Protein AF-A0A0H2KTW6-F1 (afdb_monomer)

pLDDT: mean 83.51, std 24.63, range [30.8, 98.94]

Sequence (486 aa):
MRRRAVLSAAAGLALAAPLLVVGGSAGAAPTPAAPRATAAPAADDVVGPETRLYVDPFSTTLQAAATLTGQARADAQLLGSFPSASWFTGGTPDEVRDDVASVVQAAATDGAVPTVVVYNLPFRDCAQYSAGGAADTAAYTAWVDALAEGIGDDPAIVILEPDGLGIIPWYTDINGNAEWCRPAELDPETAAADRFVQLNHAVDTLTALPATSVYLDGTHSGWLGVGDITDRLIKAGVERADGVFVNASNYVETERLVKYGTWISDCVNLSVNSWWEPAWCASQYYPANPDDFSTWGLTDAAYAQAYADTGVVRDPAVQKHVVIDTSRNGQGPWTAPPGAFPDPEVWCNPPDRGLGERPTTDTGDPFVDAYLWIKVPGESDGKCYRGTGGPLDPARGIEDPAAGQWFVEQAAELLALAVPPRRAPDLRGRVHRPRDVAGQEGQRLHRPGRAPQHRHGAARRVGAALDPRRGPAAHRRVGRAGRARR

InterPro domains:
  IPR001524 Glycoside hydrolase, family 6, conserved site [PS00655] (117-133)
  IPR016288 1, 4-beta cellobiohydrolase [PF01341] (51-416)
  IPR016288 1, 4-beta cellobiohydrolase [PIRSF001100] (29-420)
  IPR016288 1, 4-beta cellobiohydrolase [PR00733] (69-88)
  IPR016288 1, 4-beta cellobiohydrolase [PR00733] (112-125)
  IPR016288 1, 4-beta cellobiohydrolase [PR00733] (140-155)
  IPR016288 1, 4-beta cellobiohydrolase [PR00733] (211-224)
  IPR016288 1, 4-beta cellobiohydrolase [PR00733] (320-333)
  IPR016288 1, 4-beta cellobiohydrolase [PR00733] (344-364)
  IPR016288 1, 4-beta cellobiohydrolase [PR00733] (368-382)
  IPR016288 1, 4-beta cellobiohydrolase [PTHR34876] (17-421)
  IPR036434 1, 4-beta cellobiohydrolase superfamily [G3DSA:3.20.20.40] (49-421)
  IPR036434 1, 4-beta cellobiohydrolase superfamily [SSF51989] (51-419)

Solvent-accessible surface area (backbone atoms only — not comparable to full-atom values): 28444 Å² total; per-residue (Å²): 132,85,81,90,81,86,90,84,79,89,87,87,89,79,94,76,86,82,78,87,80,87,77,80,82,80,75,79,69,82,72,75,76,72,76,76,77,71,76,71,78,78,94,52,72,60,65,37,63,82,47,45,67,24,58,59,87,79,33,71,48,41,56,49,25,70,76,46,59,73,68,58,17,53,50,26,50,55,54,44,68,43,44,46,34,50,76,46,58,58,77,52,38,70,53,33,15,54,56,38,26,55,53,36,53,50,17,52,74,72,66,25,34,35,42,39,31,46,47,29,52,53,60,21,64,65,56,53,68,69,48,49,38,28,91,37,65,70,54,30,51,51,34,48,54,25,35,42,64,15,46,45,75,49,52,34,37,36,42,44,24,76,48,56,63,70,52,43,43,54,29,59,49,86,86,72,52,68,58,86,45,63,64,87,90,51,54,75,90,46,39,44,60,51,53,31,54,48,41,32,50,48,44,59,57,44,52,66,35,82,23,39,36,37,21,37,46,58,42,36,78,90,73,60,51,35,19,45,48,34,49,52,37,58,65,28,44,40,88,72,37,52,21,28,30,30,25,68,67,34,24,62,38,63,77,55,45,56,52,45,45,48,44,32,26,49,38,44,48,43,36,74,73,50,92,48,55,34,89,73,40,51,19,55,75,39,78,10,44,74,94,40,72,87,38,42,63,47,22,55,52,45,50,58,45,51,34,66,76,69,67,52,83,90,50,57,96,79,44,44,34,24,34,35,25,21,33,41,10,35,55,29,61,52,83,72,65,89,85,76,47,87,33,65,52,56,66,36,71,50,75,91,32,2,22,19,58,69,61,38,27,66,60,90,46,83,47,36,41,26,36,34,18,51,36,54,73,28,42,27,52,21,46,45,32,30,72,53,92,51,75,36,13,80,90,78,73,42,64,52,37,52,47,72,32,77,27,64,68,56,34,53,39,21,67,72,46,22,29,68,61,80,77,73,79,72,85,84,76,79,78,82,72,80,81,82,87,76,82,92,81,83,82,90,84,84,86,89,81,90,84,89,81,90,82,89,79,88,86,90,87,93,84,91,88,85,88,85,91,83,86,86,88,86,84,89,88,91,86,82,88,85,90,87,88,132

Radius of gyration: 34.02 Å; Cα contacts (8 Å, |Δi|>4): 858; chains: 1; bounding box: 140×119×58 Å

Mean predicted aligned error: 12.54 Å

Nearest PDB structures (foldseek):
  1up3-assembly1_A  TM=9.224E-01  e=3.669E-31  Mycobacterium tuberculosis H37Rv
  6fao-assembly1_A  TM=9.045E-01  e=2.756E-27  metagenome
  1tml-assembly1_A  TM=8.520E-01  e=4.314E-26  Thermobifida fusca
  2boe-assembly1_X  TM=8.472E-01  e=1.689E-24  Thermobifida fusca
  1hgw-assembly2_B  TM=7.020E-01  e=3.890E-19  Trichoderma reesei

Organism: NCBI:txid264251

Structure (mmCIF, N/CA/C/O backbone):
data_AF-A0A0H2KTW6-F1
#
_entry.id   AF-A0A0H2KTW6-F1
#
loop_
_atom_site.group_PDB
_atom_site.id
_atom_site.type_symbol
_atom_site.label_atom_id
_atom_site.label_alt_id
_atom_site.label_comp_id
_atom_site.label_asym_id
_atom_site.label_entity_id
_atom_site.label_seq_id
_atom_site.pdbx_PDB_ins_code
_atom_site.Cartn_x
_atom_site.Cartn_y
_atom_site.Cartn_z
_atom_site.occupancy
_atom_site.B_iso_or_equiv
_atom_site.auth_seq_id
_atom_site.auth_comp_id
_atom_site.auth_asym_id
_atom_site.auth_atom_id
_atom_site.pdbx_PDB_model_num
ATOM 1 N N . MET A 1 1 ? 66.897 -32.757 10.798 1.00 34.59 1 MET A N 1
ATOM 2 C CA . MET A 1 1 ? 68.159 -33.427 10.383 1.00 34.59 1 MET A CA 1
ATOM 3 C C . MET A 1 1 ? 67.826 -34.719 9.636 1.00 34.59 1 MET A C 1
ATOM 5 O O . MET A 1 1 ? 66.915 -35.380 10.094 1.00 34.59 1 MET A O 1
ATOM 9 N N . ARG A 1 2 ? 68.615 -35.097 8.606 1.00 34.94 2 ARG A N 1
ATOM 10 C CA . ARG A 1 2 ? 68.741 -36.454 7.985 1.00 34.94 2 ARG A CA 1
ATOM 11 C C . ARG A 1 2 ? 67.459 -37.031 7.312 1.00 34.94 2 ARG A C 1
ATOM 13 O O . ARG A 1 2 ? 66.467 -37.248 7.977 1.00 34.94 2 ARG A O 1
ATOM 20 N N . ARG A 1 3 ? 67.393 -37.096 5.965 1.00 31.73 3 ARG A N 1
ATOM 21 C CA . ARG A 1 3 ? 67.886 -38.152 5.013 1.00 31.73 3 ARG A CA 1
ATOM 22 C C . ARG A 1 3 ? 66.869 -39.314 4.858 1.00 31.73 3 ARG A C 1
ATOM 24 O O . ARG A 1 3 ? 66.446 -39.842 5.869 1.00 31.73 3 ARG A O 1
ATOM 31 N N . ARG A 1 4 ? 66.328 -39.587 3.648 1.00 34.88 4 ARG A N 1
ATOM 32 C CA . ARG A 1 4 ? 66.833 -40.504 2.566 1.00 34.88 4 ARG A CA 1
ATOM 33 C C . ARG A 1 4 ? 66.945 -41.976 3.039 1.00 34.88 4 ARG A C 1
ATOM 35 O O . ARG A 1 4 ? 67.495 -42.161 4.113 1.00 34.88 4 ARG A O 1
ATOM 42 N N . ALA A 1 5 ? 66.581 -43.046 2.309 1.00 35.59 5 ALA A N 1
ATOM 43 C CA . ALA A 1 5 ? 66.096 -43.292 0.927 1.00 35.59 5 ALA A CA 1
ATOM 44 C C . ALA A 1 5 ? 65.379 -44.691 0.874 1.00 35.59 5 ALA A C 1
ATOM 46 O O . ALA A 1 5 ? 65.555 -45.446 1.820 1.00 35.59 5 ALA A O 1
ATOM 47 N N . VAL A 1 6 ? 64.406 -45.000 -0.009 1.00 34.22 6 VAL A N 1
ATOM 48 C CA . VAL A 1 6 ? 64.441 -45.584 -1.396 1.00 34.22 6 VAL A CA 1
ATOM 49 C C . VAL A 1 6 ? 65.052 -47.009 -1.550 1.00 34.22 6 VAL A C 1
ATOM 51 O O . VAL A 1 6 ? 66.105 -47.276 -0.984 1.00 34.22 6 VAL A O 1
ATOM 54 N N . LEU A 1 7 ? 64.435 -47.827 -2.439 1.00 32.94 7 LEU A N 1
ATOM 55 C CA . LEU A 1 7 ? 64.765 -49.201 -2.930 1.00 32.94 7 LEU A CA 1
ATOM 56 C C . LEU A 1 7 ? 64.406 -50.354 -1.956 1.00 32.94 7 LEU A C 1
ATOM 58 O O . LEU A 1 7 ? 64.548 -50.188 -0.753 1.00 32.94 7 LEU A O 1
ATOM 62 N N . SER A 1 8 ? 63.877 -51.525 -2.351 1.00 34.16 8 SER A N 1
ATOM 63 C CA . SER A 1 8 ? 63.926 -52.344 -3.596 1.00 34.16 8 SER A CA 1
ATOM 64 C C . SER A 1 8 ? 62.641 -53.217 -3.740 1.00 34.16 8 SER A C 1
ATOM 66 O O . SER A 1 8 ? 61.930 -53.342 -2.750 1.00 34.16 8 SER A O 1
ATOM 68 N N . ALA A 1 9 ? 62.287 -53.920 -4.837 1.00 36.56 9 ALA A N 1
ATOM 69 C CA . ALA A 1 9 ? 62.698 -53.927 -6.260 1.00 36.56 9 ALA A CA 1
ATOM 70 C C . ALA A 1 9 ? 61.723 -54.789 -7.138 1.00 36.56 9 ALA A C 1
ATOM 72 O O . ALA A 1 9 ? 60.921 -55.538 -6.597 1.00 36.56 9 ALA A O 1
ATOM 73 N N . ALA A 1 10 ? 61.826 -54.645 -8.475 1.00 34.78 10 ALA A N 1
ATOM 74 C CA . ALA A 1 10 ? 61.779 -55.631 -9.594 1.00 34.78 10 ALA A CA 1
ATOM 75 C C . ALA A 1 10 ? 61.170 -57.058 -9.432 1.00 34.78 10 ALA A C 1
ATOM 77 O O . ALA A 1 10 ? 61.325 -57.687 -8.397 1.00 34.78 10 ALA A O 1
ATOM 78 N N . ALA A 1 11 ? 60.637 -57.728 -10.471 1.00 33.41 11 ALA A N 1
ATOM 79 C CA . ALA A 1 11 ? 60.278 -57.373 -11.861 1.00 33.41 11 ALA A CA 1
ATOM 80 C C . ALA A 1 11 ? 59.416 -58.507 -12.483 1.00 33.41 11 ALA A C 1
ATOM 82 O O . ALA A 1 11 ? 59.432 -59.630 -11.987 1.00 33.41 11 ALA A O 1
ATOM 83 N N . GLY A 1 12 ? 58.715 -58.246 -13.596 1.00 32.03 12 GLY A N 1
ATOM 84 C CA . GLY A 1 12 ? 57.924 -59.267 -14.305 1.00 32.03 12 GLY A CA 1
ATOM 85 C C . GLY A 1 12 ? 57.169 -58.711 -15.514 1.00 32.03 12 GLY A C 1
ATOM 86 O O . GLY A 1 12 ? 55.964 -58.498 -15.447 1.00 32.03 12 GLY A O 1
ATOM 87 N N . LEU A 1 13 ? 57.884 -58.424 -16.605 1.00 33.62 13 LEU A N 1
ATOM 88 C CA . LEU A 1 13 ? 57.313 -57.836 -17.821 1.00 33.62 13 LEU A CA 1
ATOM 89 C C . LEU A 1 13 ? 56.799 -58.934 -18.770 1.00 33.62 13 LEU A C 1
ATOM 91 O O . LEU A 1 13 ? 57.572 -59.800 -19.171 1.00 33.62 13 LEU A O 1
ATOM 95 N N . ALA A 1 14 ? 55.536 -58.852 -19.192 1.00 37.78 14 ALA A N 1
ATOM 96 C CA . ALA A 1 14 ? 54.999 -59.620 -20.315 1.00 37.78 14 ALA A CA 1
ATOM 97 C C . ALA A 1 14 ? 54.396 -58.649 -21.342 1.00 37.78 14 ALA A C 1
ATOM 99 O O . ALA A 1 14 ? 53.506 -57.867 -21.013 1.00 37.78 14 ALA A O 1
ATOM 100 N N . LEU A 1 15 ? 54.910 -58.669 -22.575 1.00 36.53 15 LEU A N 1
ATOM 101 C CA . LEU A 1 15 ? 54.397 -57.836 -23.664 1.00 36.53 15 LEU A CA 1
ATOM 102 C C . LEU A 1 15 ? 53.087 -58.420 -24.207 1.00 36.53 15 LEU A C 1
ATOM 104 O O . LEU A 1 15 ? 53.056 -59.570 -24.639 1.00 36.53 15 LEU A O 1
ATOM 108 N N . ALA A 1 16 ? 52.058 -57.583 -24.301 1.00 40.22 16 ALA A N 1
ATOM 109 C CA . ALA A 1 16 ? 50.914 -57.789 -25.182 1.00 40.22 16 ALA A CA 1
ATOM 110 C C . ALA A 1 16 ? 50.675 -56.493 -25.970 1.00 40.22 16 ALA A C 1
ATOM 112 O O . ALA A 1 16 ? 50.624 -55.409 -25.389 1.00 40.22 16 ALA A O 1
ATOM 113 N N . ALA A 1 17 ? 50.579 -56.593 -27.296 1.00 42.44 17 ALA A N 1
ATOM 114 C CA . ALA A 1 17 ? 50.337 -55.441 -28.158 1.00 42.44 17 ALA A CA 1
ATOM 115 C C . ALA A 1 17 ? 48.852 -55.029 -28.109 1.00 42.44 17 ALA A C 1
ATOM 117 O O . ALA A 1 17 ? 47.991 -55.907 -28.207 1.00 42.44 17 ALA A O 1
ATOM 118 N N . PRO A 1 18 ? 48.519 -53.730 -28.005 1.00 41.50 18 PRO A N 1
ATOM 119 C CA . PRO A 1 18 ? 47.137 -53.284 -28.112 1.00 41.50 18 PRO A CA 1
ATOM 120 C C . PRO A 1 18 ? 46.695 -53.258 -29.581 1.00 41.50 18 PRO A C 1
ATOM 122 O O . PRO A 1 18 ? 47.277 -52.549 -30.404 1.00 41.50 18 PRO A O 1
ATOM 125 N N . LEU A 1 19 ? 45.623 -53.986 -29.908 1.00 37.69 19 LEU A N 1
ATOM 126 C CA . LEU A 1 19 ? 44.841 -53.692 -31.110 1.00 37.69 19 LEU A CA 1
ATOM 127 C C . LEU A 1 19 ? 44.166 -52.325 -30.929 1.00 37.69 19 LEU A C 1
ATOM 129 O O . LEU A 1 19 ? 43.491 -52.100 -29.924 1.00 37.69 19 LEU A O 1
ATOM 133 N N . LEU A 1 20 ? 44.267 -51.446 -31.930 1.00 40.34 20 LEU A N 1
ATOM 134 C CA . LEU A 1 20 ? 43.324 -50.335 -32.053 1.00 40.34 20 LEU A CA 1
ATOM 135 C C . LEU A 1 20 ? 41.943 -50.906 -32.398 1.00 40.34 20 LEU A C 1
ATOM 137 O O . LEU A 1 20 ? 41.726 -51.372 -33.516 1.00 40.34 20 LEU A O 1
ATOM 141 N N . VAL A 1 21 ? 41.002 -50.815 -31.461 1.00 41.31 21 VAL A N 1
ATOM 142 C CA . VAL A 1 21 ? 39.574 -50.985 -31.744 1.00 41.31 21 VAL A CA 1
ATOM 143 C C . VAL A 1 21 ? 38.954 -49.599 -31.882 1.00 41.31 21 VAL A C 1
ATOM 145 O O . VAL A 1 21 ? 38.646 -48.934 -30.897 1.00 41.31 21 VAL A O 1
ATOM 148 N N . VAL A 1 22 ? 38.776 -49.159 -33.127 1.00 50.09 22 VAL A N 1
ATOM 149 C CA . VAL A 1 22 ? 37.877 -48.049 -33.463 1.00 50.09 22 VAL A CA 1
ATOM 150 C C . VAL A 1 22 ? 36.490 -48.659 -33.649 1.00 50.09 22 VAL A C 1
ATOM 152 O O . VAL A 1 22 ? 36.285 -49.423 -34.589 1.00 50.09 22 VAL A O 1
ATOM 155 N N . GLY A 1 23 ? 35.551 -48.377 -32.740 1.00 36.12 23 GLY A N 1
ATOM 156 C CA . GLY A 1 23 ? 34.274 -49.095 -32.732 1.00 36.12 23 GLY A CA 1
ATOM 157 C C . GLY A 1 23 ? 33.209 -48.550 -31.783 1.00 36.12 23 GLY A C 1
ATOM 158 O O . GLY A 1 23 ? 32.892 -49.191 -30.791 1.00 36.12 23 GLY A O 1
ATOM 159 N N . GLY A 1 24 ? 32.608 -47.413 -32.139 1.00 41.88 24 GLY A N 1
ATOM 160 C CA . GLY A 1 24 ? 31.185 -47.176 -31.862 1.00 41.88 24 GLY A CA 1
ATOM 161 C C . GLY A 1 24 ? 30.743 -46.970 -30.410 1.00 41.88 24 GLY A C 1
ATOM 162 O O . GLY A 1 24 ? 29.789 -47.613 -29.977 1.00 41.88 24 GLY A O 1
ATOM 163 N N . SER A 1 25 ? 31.313 -45.995 -29.698 1.00 39.03 25 SER A N 1
ATOM 164 C CA . SER A 1 25 ? 30.555 -45.341 -28.622 1.00 39.03 25 SER A CA 1
ATOM 165 C C . SER A 1 25 ? 29.367 -44.614 -29.255 1.00 39.03 25 SER A C 1
ATOM 167 O O . SER A 1 25 ? 29.554 -43.584 -29.904 1.00 39.03 25 SER A O 1
ATOM 169 N N . ALA A 1 26 ? 28.154 -45.148 -29.101 1.00 45.16 26 ALA A N 1
ATOM 170 C CA . ALA A 1 26 ? 26.944 -44.432 -29.483 1.00 45.16 26 ALA A CA 1
ATOM 171 C C . ALA A 1 26 ? 26.867 -43.152 -28.642 1.00 45.16 26 ALA A C 1
ATOM 173 O O . ALA A 1 26 ? 26.641 -43.208 -27.434 1.00 45.16 26 ALA A O 1
ATOM 174 N N . GLY A 1 27 ? 27.113 -42.003 -29.274 1.00 38.25 27 GLY A N 1
ATOM 175 C CA . GLY A 1 27 ? 26.961 -40.716 -28.618 1.00 38.25 27 GLY A CA 1
ATOM 176 C C . GLY A 1 27 ? 25.503 -40.550 -28.220 1.00 38.25 27 GLY A C 1
ATOM 177 O O . GLY A 1 27 ? 24.645 -40.416 -29.092 1.00 38.25 27 GLY A O 1
ATOM 178 N N . ALA A 1 28 ? 25.226 -40.563 -26.916 1.00 46.16 28 ALA A N 1
ATOM 179 C CA . ALA A 1 28 ? 23.964 -40.061 -26.409 1.00 46.16 28 ALA A CA 1
ATOM 180 C C . ALA A 1 28 ? 23.888 -38.590 -26.825 1.00 46.16 28 ALA A C 1
ATOM 182 O O . ALA A 1 28 ? 24.626 -37.752 -26.303 1.00 46.16 28 ALA A O 1
ATOM 183 N N . ALA A 1 29 ? 23.055 -38.294 -27.825 1.00 47.00 29 ALA A N 1
ATOM 184 C CA . ALA A 1 29 ? 22.742 -36.917 -28.161 1.00 47.00 29 ALA A CA 1
ATOM 185 C C . ALA A 1 29 ? 22.210 -36.245 -26.887 1.00 47.00 29 ALA A C 1
ATOM 187 O O . ALA A 1 29 ? 21.433 -36.884 -26.168 1.00 47.00 29 ALA A O 1
ATOM 188 N N . PRO A 1 30 ? 22.607 -34.997 -26.580 1.00 41.03 30 PRO A N 1
ATOM 189 C CA . PRO A 1 30 ? 21.978 -34.274 -25.492 1.00 41.03 30 PRO A CA 1
ATOM 190 C C . PRO A 1 30 ? 20.488 -34.200 -25.816 1.00 41.03 30 PRO A C 1
ATOM 192 O O . PRO A 1 30 ? 20.093 -33.578 -26.805 1.00 41.03 30 PRO A O 1
ATOM 195 N N . THR A 1 31 ? 19.663 -34.876 -25.015 1.00 42.41 31 THR A N 1
ATOM 196 C CA . THR A 1 31 ? 18.220 -34.654 -25.045 1.00 42.41 31 THR A CA 1
ATOM 197 C C . THR A 1 31 ? 18.018 -33.157 -24.855 1.00 42.41 31 THR A C 1
ATOM 199 O O . THR A 1 31 ? 18.537 -32.634 -23.861 1.00 42.41 31 THR A O 1
ATOM 202 N N . PRO A 1 32 ? 17.324 -32.454 -25.771 1.00 43.50 32 PRO A N 1
ATOM 203 C CA . PRO A 1 32 ? 16.974 -31.069 -25.515 1.00 43.50 32 PRO A CA 1
ATOM 204 C C . PRO A 1 32 ? 16.249 -31.051 -24.175 1.00 43.50 32 PRO A C 1
ATOM 206 O O . PRO A 1 32 ? 15.344 -31.863 -23.956 1.00 43.50 32 PRO A O 1
ATOM 209 N N . ALA A 1 33 ? 16.699 -30.191 -23.261 1.00 43.31 33 ALA A N 1
ATOM 210 C CA . ALA A 1 33 ? 15.972 -29.979 -22.024 1.00 43.31 33 ALA A CA 1
ATOM 211 C C . ALA A 1 33 ? 14.530 -29.661 -22.419 1.00 43.31 33 ALA A C 1
ATOM 213 O O . ALA A 1 33 ? 14.302 -28.758 -23.230 1.00 43.31 33 ALA A O 1
ATOM 214 N N . ALA A 1 34 ? 13.575 -30.440 -21.903 1.00 39.56 34 ALA A N 1
ATOM 215 C CA . ALA A 1 34 ? 12.178 -30.067 -22.036 1.00 39.56 34 ALA A CA 1
ATOM 216 C C . ALA A 1 34 ? 12.062 -28.620 -21.535 1.00 39.56 34 ALA A C 1
ATOM 218 O O . ALA A 1 34 ? 12.692 -28.309 -20.512 1.00 39.56 34 ALA A O 1
ATOM 219 N N . PRO A 1 35 ? 11.333 -27.731 -22.236 1.00 38.69 35 PRO A N 1
ATOM 220 C CA . PRO A 1 35 ? 11.063 -26.420 -21.676 1.00 38.69 35 PRO A CA 1
ATOM 221 C C . PRO A 1 35 ? 10.509 -26.657 -20.274 1.00 38.69 35 PRO A C 1
ATOM 223 O O . PRO A 1 35 ? 9.610 -27.487 -20.102 1.00 38.69 35 PRO A O 1
ATOM 226 N N . ARG A 1 36 ? 11.088 -25.989 -19.265 1.00 38.94 36 ARG A N 1
ATOM 227 C CA . ARG A 1 36 ? 10.427 -25.914 -17.962 1.00 38.94 36 ARG A CA 1
ATOM 228 C C . ARG A 1 36 ? 9.015 -25.452 -18.275 1.00 38.94 36 ARG A C 1
ATOM 230 O O . ARG A 1 36 ? 8.864 -24.428 -18.939 1.00 38.94 36 ARG A O 1
ATOM 237 N N . ALA A 1 37 ? 8.020 -26.233 -17.867 1.00 34.56 37 ALA A N 1
ATOM 238 C CA . ALA A 1 37 ? 6.666 -25.732 -17.879 1.00 34.56 37 ALA A CA 1
ATOM 239 C C . ALA A 1 37 ? 6.708 -24.462 -17.033 1.00 34.56 37 ALA A C 1
ATOM 241 O O . ALA A 1 37 ? 6.995 -24.523 -15.837 1.00 34.56 37 ALA A O 1
ATOM 242 N N . THR A 1 38 ? 6.508 -23.317 -17.681 1.00 36.38 38 THR A N 1
ATOM 243 C CA . THR A 1 38 ? 5.989 -22.146 -16.994 1.00 36.38 38 THR A CA 1
ATOM 244 C C . THR A 1 38 ? 4.782 -22.656 -16.227 1.00 36.38 38 THR A C 1
ATOM 246 O O . THR A 1 38 ? 3.890 -23.253 -16.844 1.00 36.38 38 THR A O 1
ATOM 249 N N . ALA A 1 39 ? 4.781 -22.499 -14.902 1.00 34.56 39 ALA A N 1
ATOM 250 C CA . ALA A 1 39 ? 3.529 -22.612 -14.177 1.00 34.56 39 ALA A CA 1
ATOM 251 C C . ALA A 1 39 ? 2.538 -21.710 -14.920 1.00 34.56 39 ALA A C 1
ATOM 253 O O . ALA A 1 39 ? 2.891 -20.585 -15.290 1.00 34.56 39 ALA A O 1
ATOM 254 N N . ALA A 1 40 ? 1.358 -22.236 -15.245 1.00 32.16 40 ALA A N 1
ATOM 255 C CA . ALA A 1 40 ? 0.296 -21.342 -15.671 1.00 32.16 40 ALA A CA 1
ATOM 256 C C . ALA A 1 40 ? 0.104 -20.317 -14.539 1.00 32.16 40 ALA A C 1
ATOM 258 O O . ALA A 1 40 ? 0.251 -20.715 -13.377 1.00 32.16 40 ALA A O 1
ATOM 259 N N . PRO A 1 41 ? -0.192 -19.037 -14.836 1.00 37.69 41 PRO A N 1
ATOM 260 C CA . PRO A 1 41 ? -0.740 -18.173 -13.799 1.00 37.69 41 PRO A CA 1
ATOM 261 C C . PRO A 1 41 ? -1.918 -18.922 -13.166 1.00 37.69 41 PRO A C 1
ATOM 263 O O . PRO A 1 41 ? -2.661 -19.606 -13.884 1.00 37.69 41 PRO A O 1
ATOM 266 N N . ALA A 1 42 ? -2.002 -18.890 -11.836 1.00 39.31 42 ALA A N 1
ATOM 267 C CA . ALA A 1 42 ? -3.040 -19.602 -11.107 1.00 39.31 42 ALA A CA 1
ATOM 268 C C . ALA A 1 42 ? -4.403 -19.210 -11.691 1.00 39.31 42 ALA A C 1
ATOM 270 O O . ALA A 1 42 ? -4.666 -18.033 -11.915 1.00 39.31 42 ALA A O 1
ATOM 271 N N . ALA A 1 43 ? -5.256 -20.193 -11.983 1.00 40.41 43 ALA A N 1
ATOM 272 C CA . ALA A 1 43 ? -6.601 -19.935 -12.507 1.00 40.41 43 ALA A CA 1
ATOM 273 C C . ALA A 1 43 ? -7.584 -19.637 -11.357 1.00 40.41 43 ALA A C 1
ATOM 275 O O . ALA A 1 43 ? -8.769 -19.964 -11.436 1.00 40.41 43 ALA A O 1
ATOM 276 N N . ASP A 1 44 ? -7.041 -19.069 -10.283 1.00 51.22 44 ASP A N 1
ATOM 277 C CA . ASP A 1 44 ? -7.582 -19.026 -8.934 1.00 51.22 44 ASP A CA 1
ATOM 278 C C . ASP A 1 44 ? -7.806 -17.559 -8.541 1.00 51.22 44 ASP A C 1
ATOM 280 O O . ASP A 1 44 ? -7.345 -17.103 -7.500 1.00 51.22 44 ASP A O 1
ATOM 284 N N . ASP A 1 45 ? -8.513 -16.815 -9.404 1.00 63.38 45 ASP A N 1
ATOM 285 C CA . ASP A 1 45 ? -8.925 -15.428 -9.161 1.00 63.38 45 ASP A CA 1
ATOM 286 C C . ASP A 1 45 ? -9.846 -15.366 -7.926 1.00 63.38 45 ASP A C 1
ATOM 288 O O . ASP A 1 45 ? -11.078 -15.418 -8.021 1.00 63.38 45 ASP A O 1
ATOM 292 N N . VAL A 1 46 ? -9.248 -15.229 -6.739 1.00 71.12 46 VAL A N 1
ATOM 293 C CA . VAL A 1 46 ? -9.958 -14.979 -5.474 1.00 71.12 46 VAL A CA 1
ATOM 294 C C . VAL A 1 46 ? -10.756 -13.669 -5.567 1.00 71.12 46 VAL A C 1
ATOM 296 O O . VAL A 1 46 ? -11.815 -13.512 -4.946 1.00 71.12 46 VAL A O 1
ATOM 299 N N . VAL A 1 47 ? -10.267 -12.724 -6.374 1.00 84.38 47 VAL A N 1
ATOM 300 C CA . VAL A 1 47 ? -10.796 -11.366 -6.521 1.00 84.38 47 VAL A CA 1
ATOM 301 C C . VAL A 1 47 ? -11.552 -11.205 -7.846 1.00 84.38 47 VAL A C 1
ATOM 303 O O . VAL A 1 47 ? -11.098 -10.557 -8.779 1.00 84.38 47 VAL A O 1
ATOM 306 N N . GLY A 1 48 ? -12.752 -11.784 -7.929 1.00 86.00 48 GLY A N 1
ATOM 307 C CA . GLY A 1 48 ? -13.688 -11.524 -9.026 1.00 86.00 48 GLY A CA 1
ATOM 308 C C . GLY A 1 48 ? -14.613 -10.321 -8.750 1.00 86.00 48 GLY A C 1
ATOM 309 O O . GLY A 1 48 ? -14.804 -9.948 -7.590 1.00 86.00 48 GLY A O 1
ATOM 310 N N . PRO A 1 49 ? -15.302 -9.757 -9.764 1.00 83.06 49 PRO A N 1
ATOM 311 C CA . PRO A 1 49 ? -16.213 -8.610 -9.588 1.00 83.06 49 PRO A CA 1
ATOM 312 C C . PRO A 1 49 ? -17.396 -8.833 -8.626 1.00 83.06 49 PRO A C 1
ATOM 314 O O . PRO A 1 49 ? -18.001 -7.879 -8.150 1.00 83.06 49 PRO A O 1
ATOM 317 N N . GLU A 1 50 ? -17.736 -10.093 -8.337 1.00 87.31 50 GLU A N 1
ATOM 318 C CA . GLU A 1 50 ? -18.792 -10.487 -7.388 1.00 87.31 50 GLU A CA 1
ATOM 319 C C . GLU A 1 50 ? -18.217 -10.968 -6.032 1.00 87.31 50 GLU A C 1
ATOM 321 O O . GLU A 1 50 ? -18.967 -11.421 -5.162 1.00 87.31 50 GLU A O 1
ATOM 326 N N . THR A 1 51 ? -16.892 -10.902 -5.833 1.00 94.62 51 THR A N 1
ATOM 327 C CA . THR A 1 51 ? -16.233 -11.300 -4.579 1.00 94.62 51 THR A CA 1
ATOM 328 C C . THR A 1 51 ? -16.685 -10.397 -3.437 1.00 94.62 51 THR A C 1
ATOM 330 O O . THR A 1 51 ? -16.473 -9.184 -3.420 1.00 94.62 51 THR A O 1
ATOM 333 N N . ARG A 1 52 ? -17.296 -11.009 -2.422 1.00 97.06 52 ARG A N 1
ATOM 334 C CA . ARG A 1 52 ? -17.745 -10.295 -1.232 1.00 97.06 52 ARG A CA 1
ATOM 335 C C . ARG A 1 52 ? -16.596 -10.158 -0.240 1.00 97.06 52 ARG A C 1
ATOM 337 O O . ARG A 1 52 ? -16.179 -11.142 0.360 1.00 97.06 52 ARG A O 1
ATOM 344 N N . LEU A 1 53 ? -16.121 -8.935 -0.036 1.00 98.31 53 LEU A N 1
ATOM 345 C CA . LEU A 1 53 ? -15.110 -8.630 0.977 1.00 98.31 53 LEU A CA 1
ATOM 346 C C . LEU A 1 53 ? -15.686 -8.776 2.399 1.00 98.31 53 LEU A C 1
ATOM 348 O O . LEU A 1 53 ? -16.846 -8.433 2.654 1.00 98.31 53 LEU A O 1
ATOM 352 N N . TYR A 1 54 ? -14.877 -9.296 3.320 1.00 98.50 54 TYR A N 1
ATOM 353 C CA . TYR A 1 54 ? -15.264 -9.567 4.706 1.00 98.50 54 TYR A CA 1
ATOM 354 C C . TYR A 1 54 ? -15.331 -8.291 5.553 1.00 98.50 54 TYR A C 1
ATOM 356 O O . TYR A 1 54 ? -14.502 -7.391 5.426 1.00 98.50 54 TYR A O 1
ATOM 364 N N . VAL A 1 55 ? -16.318 -8.231 6.448 1.00 98.31 55 VAL A N 1
ATOM 365 C CA . VAL A 1 55 ? -16.456 -7.178 7.462 1.00 98.31 55 VAL A CA 1
ATOM 366 C C . VAL A 1 55 ? -16.224 -7.830 8.817 1.00 98.31 55 VAL A C 1
ATOM 368 O O . VAL A 1 55 ? -17.105 -8.529 9.310 1.00 98.31 55 VAL A O 1
ATOM 371 N N . ASP A 1 56 ? -15.049 -7.616 9.406 1.00 96.62 56 ASP A N 1
ATOM 372 C CA . ASP A 1 56 ? -14.678 -8.247 10.672 1.00 96.62 56 ASP A CA 1
ATOM 373 C C . ASP A 1 56 ? -15.480 -7.662 11.860 1.00 96.62 56 ASP A C 1
ATOM 375 O O . ASP A 1 56 ? -15.260 -6.504 12.251 1.00 96.62 56 ASP A O 1
ATOM 379 N N . PRO A 1 57 ? -16.390 -8.443 12.487 1.00 95.19 57 PRO A N 1
ATOM 380 C CA . PRO A 1 57 ? -17.183 -7.995 13.628 1.00 95.19 57 PRO A CA 1
ATOM 381 C C . PRO A 1 57 ? -16.351 -7.849 14.914 1.00 95.19 57 PRO A C 1
ATOM 383 O O . PRO A 1 57 ? -16.853 -7.296 15.897 1.00 95.19 57 PRO A O 1
ATOM 386 N N . PHE A 1 58 ? -15.100 -8.323 14.920 1.00 94.44 58 PHE A N 1
ATOM 387 C CA . PHE A 1 58 ? -14.144 -8.210 16.021 1.00 94.44 58 PHE A CA 1
ATOM 388 C C . PHE A 1 58 ? -13.042 -7.170 15.761 1.00 94.44 58 PHE A C 1
ATOM 390 O O . PHE A 1 58 ? -12.161 -7.005 16.607 1.00 94.44 58 PHE A O 1
ATOM 397 N N . SER A 1 59 ? -13.124 -6.428 14.652 1.00 95.88 59 SER A N 1
ATOM 398 C CA . SER A 1 59 ? -12.131 -5.432 14.230 1.00 95.88 59 SER A CA 1
ATOM 399 C C . SER A 1 59 ? -11.783 -4.403 15.311 1.00 95.88 59 SER A C 1
ATOM 401 O O . SER A 1 59 ? -12.623 -3.994 16.120 1.00 95.88 59 SER A O 1
ATOM 403 N N . THR A 1 60 ? -10.545 -3.901 15.277 1.00 95.50 60 THR A N 1
ATOM 404 C CA . THR A 1 60 ? -10.033 -2.814 16.137 1.00 95.50 60 THR A CA 1
ATOM 405 C C . THR A 1 60 ? -10.975 -1.604 16.188 1.00 95.50 60 THR A C 1
ATOM 407 O O . THR A 1 60 ? -11.231 -1.047 17.256 1.00 95.50 60 THR A O 1
ATOM 410 N N . THR A 1 61 ? -11.582 -1.255 15.051 1.00 96.94 61 THR A N 1
ATOM 411 C CA . THR A 1 61 ? -12.608 -0.209 14.921 1.00 96.94 61 THR A CA 1
ATOM 412 C C . THR A 1 61 ? -13.842 -0.474 15.795 1.00 96.94 61 THR A C 1
ATOM 414 O O . THR A 1 61 ? -14.317 0.421 16.503 1.00 96.94 61 THR A O 1
ATOM 417 N N . LEU A 1 62 ? -14.366 -1.703 15.802 1.00 97.19 62 LEU A N 1
ATOM 418 C CA . LEU A 1 62 ? -15.524 -2.070 16.624 1.00 97.19 62 LEU A CA 1
ATOM 419 C C . LEU A 1 62 ? -15.154 -2.266 18.104 1.00 97.19 62 LEU A C 1
ATOM 421 O O . LEU A 1 62 ? -15.957 -1.930 18.982 1.00 97.19 62 LEU A O 1
ATOM 425 N N . GLN A 1 63 ? -13.924 -2.696 18.401 1.00 97.00 63 GLN A N 1
ATOM 426 C CA . GLN A 1 63 ? -13.378 -2.682 19.763 1.00 97.00 63 GLN A CA 1
ATOM 427 C C . GLN A 1 63 ? -13.304 -1.246 20.313 1.00 97.00 63 GLN A C 1
ATOM 429 O O . GLN A 1 63 ? -13.772 -0.979 21.424 1.00 97.00 63 GLN A O 1
ATOM 434 N N . ALA A 1 64 ? -12.815 -0.288 19.518 1.00 97.19 64 ALA A N 1
ATOM 435 C CA . ALA A 1 64 ? -12.817 1.128 19.874 1.00 97.19 64 AL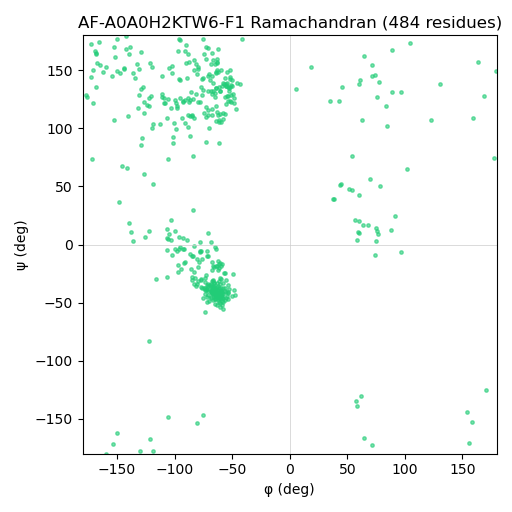A A CA 1
ATOM 436 C C . ALA A 1 64 ? -14.250 1.647 20.091 1.00 97.19 64 ALA A C 1
ATOM 438 O O . ALA A 1 64 ? -14.537 2.258 21.125 1.00 97.19 64 ALA A O 1
ATOM 439 N N . ALA A 1 65 ? -15.189 1.324 19.193 1.00 97.75 65 ALA A N 1
ATOM 440 C CA . ALA A 1 65 ? -16.598 1.707 19.313 1.00 97.75 65 ALA A CA 1
ATOM 441 C C . ALA A 1 65 ? -17.247 1.292 20.650 1.00 97.75 65 ALA A C 1
ATOM 443 O O . ALA A 1 65 ? -18.085 2.028 21.191 1.00 97.75 65 ALA A O 1
ATOM 444 N N . ALA A 1 66 ? -16.852 0.144 21.213 1.00 97.62 66 ALA A N 1
ATOM 445 C CA . ALA A 1 66 ? -17.347 -0.328 22.504 1.00 97.62 66 ALA A CA 1
ATOM 446 C C . ALA A 1 66 ? -16.983 0.621 23.665 1.00 97.62 66 ALA A C 1
ATOM 448 O O . ALA A 1 66 ? -17.812 0.828 24.561 1.00 97.62 66 ALA A O 1
ATOM 449 N N . THR A 1 67 ? -15.798 1.245 23.620 1.00 96.88 67 THR A N 1
ATOM 450 C CA . THR A 1 67 ? -15.296 2.171 24.657 1.00 96.88 67 THR A CA 1
ATOM 451 C C . THR A 1 67 ? -15.794 3.612 24.480 1.00 96.88 67 THR A C 1
ATOM 453 O O . THR A 1 67 ? -16.015 4.319 25.464 1.00 96.88 67 THR A O 1
ATOM 456 N N . LEU A 1 68 ? -16.040 4.037 23.237 1.00 97.94 68 LEU A N 1
ATOM 457 C CA . LEU A 1 68 ? -16.504 5.385 22.884 1.00 97.94 68 LEU A CA 1
ATOM 458 C C . LEU A 1 68 ? -17.963 5.641 23.289 1.00 97.94 68 LEU A C 1
ATOM 460 O O . LEU A 1 68 ? -18.705 4.720 23.619 1.00 97.94 68 LEU A O 1
ATOM 464 N N . THR A 1 69 ? -18.426 6.893 23.219 1.00 98.25 69 THR A N 1
ATOM 465 C CA . THR A 1 69 ? -19.845 7.260 23.418 1.00 98.25 69 THR A CA 1
ATOM 466 C C . THR A 1 69 ? -20.296 8.327 22.414 1.00 98.25 69 THR A C 1
ATOM 468 O O . THR A 1 69 ? -19.481 8.890 21.684 1.00 98.25 69 THR A O 1
ATOM 471 N N . GLY A 1 70 ? -21.606 8.599 22.349 1.00 98.00 70 GLY A N 1
ATOM 472 C CA . GLY A 1 70 ? -22.165 9.660 21.504 1.00 98.00 70 GLY A CA 1
ATOM 473 C C . GLY A 1 70 ? -21.831 9.495 20.017 1.00 98.00 70 GLY A C 1
ATOM 474 O O . GLY A 1 70 ? -21.861 8.382 19.492 1.00 98.00 70 GLY A O 1
ATOM 475 N N . GLN A 1 71 ? -21.509 10.608 19.351 1.00 98.00 71 GLN A N 1
ATOM 476 C CA . GLN A 1 71 ? -21.182 10.619 17.922 1.00 98.00 71 GLN A CA 1
ATOM 477 C C . GLN A 1 71 ? -19.924 9.795 17.607 1.00 98.00 71 GLN A C 1
ATOM 479 O O . GLN A 1 71 ? -19.949 9.034 16.651 1.00 98.00 71 GLN A O 1
ATOM 484 N N . ALA A 1 72 ? -18.889 9.838 18.454 1.00 98.25 72 ALA A N 1
ATOM 485 C CA . ALA A 1 72 ? -17.656 9.072 18.244 1.00 98.25 72 ALA A CA 1
ATOM 486 C C . ALA A 1 72 ? -17.904 7.552 18.183 1.00 98.25 72 ALA A C 1
ATOM 488 O O . ALA A 1 72 ? -17.313 6.860 17.359 1.00 98.25 72 ALA A O 1
ATOM 489 N N . ARG A 1 73 ? -18.831 7.029 19.004 1.00 98.38 73 ARG A N 1
ATOM 490 C CA . ARG A 1 73 ? -19.278 5.629 18.889 1.00 98.38 73 ARG A CA 1
ATOM 491 C C . ARG A 1 73 ? -20.011 5.379 17.571 1.00 98.38 73 ARG A C 1
ATOM 493 O O . ARG A 1 73 ? -19.764 4.356 16.948 1.00 98.38 73 ARG A O 1
ATOM 500 N N . ALA A 1 74 ? -20.912 6.272 17.165 1.00 98.12 74 ALA A N 1
ATOM 501 C CA . ALA A 1 74 ? -21.679 6.113 15.928 1.00 98.12 74 ALA A CA 1
ATOM 502 C C . ALA A 1 74 ? -20.784 6.160 14.675 1.00 98.12 74 ALA A C 1
ATOM 504 O O . ALA A 1 74 ? -21.004 5.396 13.740 1.00 98.12 74 ALA A O 1
ATOM 505 N N . ASP A 1 75 ? -19.757 7.011 14.684 1.00 97.69 75 ASP A N 1
ATOM 506 C CA . ASP A 1 75 ? -18.751 7.117 13.628 1.00 97.69 75 ASP A CA 1
ATOM 507 C C . ASP A 1 75 ? -17.895 5.844 13.543 1.00 97.69 75 ASP A C 1
ATOM 509 O O . ASP A 1 75 ? -17.781 5.262 12.466 1.00 97.69 75 ASP A O 1
ATOM 513 N N . ALA A 1 76 ? -17.391 5.338 14.676 1.00 98.25 76 ALA A N 1
ATOM 514 C CA . ALA A 1 76 ? -16.665 4.065 14.726 1.00 98.25 76 ALA A CA 1
ATOM 515 C C . ALA A 1 76 ? -17.538 2.870 14.283 1.00 98.25 76 ALA A C 1
ATOM 517 O O . ALA A 1 76 ? -17.104 2.046 13.486 1.00 98.25 76 ALA A O 1
ATOM 518 N N . GLN A 1 77 ? -18.804 2.802 14.717 1.00 97.94 77 GLN A N 1
ATOM 519 C CA . GLN A 1 77 ? -19.755 1.769 14.271 1.00 97.94 77 GLN A CA 1
ATOM 520 C C . GLN A 1 77 ? -20.063 1.836 12.770 1.00 97.94 77 GLN A C 1
ATOM 522 O O . GLN A 1 77 ? -20.313 0.803 12.154 1.00 97.94 77 GLN A O 1
ATOM 527 N N . LEU A 1 78 ? -20.069 3.034 12.179 1.00 96.88 78 LEU A N 1
ATOM 528 C CA . LEU A 1 78 ? -20.252 3.209 10.741 1.00 96.88 78 LEU A CA 1
ATOM 529 C C . LEU A 1 78 ? -18.997 2.783 9.968 1.00 96.88 78 LEU A C 1
ATOM 531 O O . LEU A 1 78 ? -19.125 2.109 8.950 1.00 96.88 78 LEU A O 1
ATOM 535 N N . LEU A 1 79 ? -17.802 3.144 10.439 1.00 97.38 79 LEU A N 1
ATOM 536 C CA . LEU A 1 79 ? -16.539 2.735 9.817 1.00 97.38 79 LEU A CA 1
ATOM 537 C C . LEU A 1 79 ? -16.365 1.211 9.853 1.00 97.38 79 LEU A C 1
ATOM 539 O O . LEU A 1 79 ? -16.180 0.611 8.800 1.00 97.38 79 LEU A O 1
ATOM 543 N N . GLY A 1 80 ? -16.595 0.577 11.006 1.00 97.06 80 GLY A N 1
ATOM 544 C CA . GLY A 1 80 ? -16.565 -0.884 11.167 1.00 97.06 80 GLY A CA 1
ATOM 545 C C . GLY A 1 80 ? -17.734 -1.637 10.516 1.00 97.06 80 GLY A C 1
ATOM 546 O O . GLY A 1 80 ? -17.922 -2.817 10.789 1.00 97.06 80 GLY A O 1
ATOM 547 N N . SER A 1 81 ? -18.554 -0.967 9.694 1.00 96.81 81 SER A N 1
ATOM 548 C CA . SER A 1 81 ? -19.571 -1.614 8.849 1.00 96.81 81 SER A CA 1
ATOM 549 C C . SER A 1 81 ? -19.130 -1.783 7.390 1.00 96.81 81 SER A C 1
ATOM 551 O O . SER A 1 81 ? -19.858 -2.379 6.595 1.00 96.81 81 SER A O 1
ATOM 553 N N . PHE A 1 82 ? -17.948 -1.269 7.037 1.00 97.62 82 PHE A N 1
ATOM 554 C CA . PHE A 1 82 ? -17.290 -1.497 5.753 1.00 97.62 82 PHE A CA 1
ATOM 555 C C . PHE A 1 82 ? -16.165 -2.533 5.909 1.00 97.62 82 PHE A C 1
ATOM 557 O O . PHE A 1 82 ? -15.599 -2.641 6.997 1.00 97.62 82 PHE A O 1
ATOM 564 N N . PRO A 1 83 ? -15.804 -3.266 4.840 1.00 98.31 83 PRO A N 1
ATOM 565 C CA . PRO A 1 83 ? -14.605 -4.095 4.833 1.00 98.31 83 PRO A CA 1
ATOM 566 C C . PRO A 1 83 ? -13.346 -3.267 5.119 1.00 98.31 83 PRO A C 1
ATOM 568 O O . PRO A 1 83 ? -13.187 -2.166 4.595 1.00 98.31 83 PRO A O 1
ATOM 571 N N . SER A 1 84 ? -12.436 -3.801 5.922 1.00 97.94 84 SER A N 1
ATOM 572 C CA . SER A 1 84 ? -11.109 -3.227 6.166 1.00 97.94 84 SER A CA 1
ATOM 573 C C . SER A 1 84 ? -10.134 -4.352 6.469 1.00 97.94 84 SER A C 1
ATOM 575 O O . SER A 1 84 ? -10.544 -5.367 7.031 1.00 97.94 84 SER A O 1
ATOM 577 N N . ALA A 1 85 ? -8.864 -4.180 6.119 1.00 98.50 85 ALA A N 1
ATOM 578 C CA . ALA A 1 85 ? -7.884 -5.240 6.296 1.00 98.50 85 ALA A CA 1
ATOM 579 C C . ALA A 1 85 ? -7.537 -5.506 7.774 1.00 98.50 85 ALA A C 1
ATOM 581 O O . ALA A 1 85 ? -7.486 -4.585 8.593 1.00 98.50 85 ALA A O 1
ATOM 582 N N . SER A 1 86 ? -7.253 -6.768 8.097 1.00 98.50 86 SER A N 1
ATOM 583 C CA . SER A 1 86 ? -6.727 -7.203 9.396 1.00 98.50 86 SER A CA 1
ATOM 584 C C . SER A 1 86 ? -5.198 -7.230 9.335 1.00 98.50 86 SER A C 1
ATOM 586 O O . SER A 1 86 ? -4.624 -7.884 8.464 1.00 98.50 86 SER A O 1
ATOM 588 N N . TRP A 1 87 ? -4.532 -6.503 10.236 1.00 98.19 87 TRP A N 1
ATOM 589 C CA . TRP A 1 87 ? -3.077 -6.313 10.215 1.00 98.19 87 TRP A CA 1
ATOM 590 C C . TRP A 1 87 ? -2.354 -7.244 11.190 1.00 98.19 87 TRP A C 1
ATOM 592 O O . TRP A 1 87 ? -2.554 -7.155 12.402 1.00 98.19 87 TRP A O 1
ATOM 602 N N . PHE A 1 88 ? -1.437 -8.061 10.673 1.00 98.12 88 PHE A N 1
ATOM 603 C CA . PHE A 1 88 ? -0.611 -8.979 11.455 1.00 98.12 88 PHE A CA 1
ATOM 604 C C . PHE A 1 88 ? 0.815 -8.432 11.527 1.00 98.12 88 PHE A C 1
ATOM 606 O O . PHE A 1 88 ? 1.538 -8.372 10.534 1.00 98.12 88 PHE A O 1
ATOM 613 N N . THR A 1 89 ? 1.190 -7.958 12.718 1.00 96.00 89 THR A N 1
ATOM 614 C CA . THR A 1 89 ? 2.314 -7.021 12.908 1.00 96.00 89 THR A CA 1
ATOM 615 C C . THR A 1 89 ? 3.407 -7.528 13.854 1.00 96.00 89 THR A C 1
ATOM 617 O O . THR A 1 89 ? 4.264 -6.752 14.287 1.00 96.00 89 THR A O 1
ATOM 620 N N . GLY A 1 90 ? 3.366 -8.813 14.211 1.00 95.31 90 GLY A N 1
ATOM 621 C CA . GLY A 1 90 ? 4.246 -9.433 15.198 1.00 95.31 90 GLY A CA 1
ATOM 622 C C . GLY A 1 90 ? 3.637 -10.711 15.776 1.00 95.31 90 GLY A C 1
ATOM 623 O O . GLY A 1 90 ? 2.826 -11.365 15.123 1.00 95.31 90 GLY A O 1
ATOM 624 N N . GLY A 1 91 ? 4.024 -11.046 17.008 1.00 96.38 91 GLY A N 1
ATOM 625 C CA . GLY A 1 91 ? 3.651 -12.300 17.672 1.00 96.38 91 GLY A CA 1
ATOM 626 C C . GLY A 1 91 ? 4.633 -13.439 17.388 1.00 96.38 91 GLY A C 1
ATOM 627 O O . GLY A 1 91 ? 5.512 -13.343 16.529 1.00 96.38 91 GLY A O 1
ATOM 628 N N . THR A 1 92 ? 4.513 -14.518 18.153 1.00 97.94 92 THR A N 1
ATOM 629 C CA . THR A 1 92 ? 5.186 -15.793 17.875 1.00 97.94 92 THR A CA 1
ATOM 630 C C . THR A 1 92 ? 4.517 -16.526 16.700 1.00 97.94 92 THR A C 1
ATOM 632 O O . THR A 1 92 ? 3.379 -16.206 16.356 1.00 97.94 92 THR A O 1
ATOM 635 N N . PRO A 1 93 ? 5.179 -17.529 16.088 1.00 98.69 93 PRO A N 1
ATOM 636 C CA . PRO A 1 93 ? 4.570 -18.353 15.039 1.00 98.69 93 PRO A CA 1
ATOM 637 C C . PRO A 1 93 ? 3.228 -18.996 15.443 1.00 98.69 93 PRO A C 1
ATOM 639 O O . PRO A 1 93 ? 2.282 -18.970 14.666 1.00 98.69 93 PRO A O 1
ATOM 642 N N . ASP A 1 94 ? 3.103 -19.511 16.672 1.00 98.62 94 ASP A N 1
ATOM 643 C CA . ASP A 1 94 ? 1.830 -20.075 17.149 1.00 98.62 94 ASP A CA 1
ATOM 644 C C . ASP A 1 94 ? 0.732 -19.004 17.291 1.00 98.62 94 ASP A C 1
ATOM 646 O O . ASP A 1 94 ? -0.404 -19.247 16.896 1.00 98.62 94 ASP A O 1
ATOM 650 N N . GLU A 1 95 ? 1.065 -17.815 17.811 1.00 98.69 95 GLU A N 1
ATOM 651 C CA . GLU A 1 95 ? 0.103 -16.711 17.962 1.00 98.69 95 GLU A CA 1
ATOM 652 C C . GLU A 1 95 ? -0.389 -16.200 16.601 1.00 98.69 95 GLU A C 1
ATOM 654 O O . GLU A 1 95 ? -1.595 -16.087 16.402 1.00 98.69 95 GLU A O 1
ATOM 659 N N . VAL A 1 96 ? 0.510 -15.956 15.635 1.00 98.81 96 VAL A N 1
ATOM 660 C CA . VAL A 1 96 ? 0.092 -15.459 14.312 1.00 98.81 96 VAL A CA 1
ATOM 661 C C . VAL A 1 96 ? -0.740 -16.486 13.546 1.00 98.81 96 VAL A C 1
ATOM 663 O O . VAL A 1 96 ? -1.730 -16.107 12.927 1.00 98.81 96 VAL A O 1
ATOM 666 N N . ARG A 1 97 ? -0.397 -17.781 13.616 1.00 98.88 97 ARG A N 1
ATOM 667 C CA . ARG A 1 97 ? -1.195 -18.842 12.986 1.00 98.88 97 ARG A CA 1
ATOM 668 C C . ARG A 1 97 ? -2.624 -18.829 13.520 1.00 98.88 97 ARG A C 1
ATOM 670 O O . ARG A 1 97 ? -3.572 -18.841 12.738 1.00 98.88 97 ARG A O 1
ATOM 677 N N . ASP A 1 98 ? -2.769 -18.802 14.842 1.00 98.75 98 ASP A N 1
ATOM 678 C CA . ASP A 1 98 ? -4.066 -18.896 15.507 1.00 98.75 98 ASP A CA 1
ATOM 679 C C . ASP A 1 98 ? -4.903 -17.610 15.295 1.00 98.75 98 ASP A C 1
ATOM 681 O O . ASP A 1 98 ? -6.108 -17.699 15.034 1.00 98.75 98 ASP A O 1
ATOM 685 N N . ASP A 1 99 ? -4.278 -16.425 15.315 1.00 98.44 99 ASP A N 1
ATOM 686 C CA . ASP A 1 99 ? -4.940 -15.142 15.035 1.00 98.44 99 ASP A CA 1
ATOM 687 C C . ASP A 1 99 ? -5.395 -15.028 13.563 1.00 98.44 99 ASP A C 1
ATOM 689 O O . ASP A 1 99 ? -6.509 -14.572 13.289 1.00 98.44 99 ASP A O 1
ATOM 693 N N . VAL A 1 100 ? -4.571 -15.469 12.603 1.00 98.75 100 VAL A N 1
ATOM 694 C CA . VAL A 1 100 ? -4.914 -15.464 11.166 1.00 98.75 100 VAL A CA 1
ATOM 695 C C . VAL A 1 100 ? -6.026 -16.468 10.877 1.00 98.75 100 VAL A C 1
ATOM 697 O O . VAL A 1 100 ? -7.020 -16.107 10.244 1.00 98.75 100 VAL A O 1
ATOM 700 N N . ALA A 1 101 ? -5.922 -17.688 11.415 1.00 98.75 101 ALA A N 1
ATOM 701 C CA . ALA A 1 101 ? -6.955 -18.714 11.297 1.00 98.75 101 ALA A CA 1
ATOM 702 C C . ALA A 1 101 ? -8.313 -18.234 11.828 1.00 98.75 101 ALA A C 1
ATOM 704 O O . ALA A 1 101 ? -9.342 -18.478 11.200 1.00 98.75 101 ALA A O 1
ATOM 705 N N . SER A 1 102 ? -8.322 -17.498 12.945 1.00 98.38 102 SER A N 1
ATOM 706 C CA . SER A 1 102 ? -9.533 -16.894 13.513 1.00 98.38 102 SER A CA 1
ATOM 707 C C . SER A 1 102 ? -10.239 -15.952 12.526 1.00 98.38 102 SER A C 1
ATOM 709 O O . SER A 1 102 ? -11.454 -16.049 12.336 1.00 98.38 102 SER A O 1
ATOM 711 N N . VAL A 1 103 ? -9.489 -15.072 11.849 1.00 98.44 103 VAL A N 1
ATOM 712 C CA . VAL A 1 103 ? -10.041 -14.131 10.856 1.00 98.44 103 VAL A CA 1
ATOM 713 C C . VAL A 1 103 ? -10.497 -14.858 9.589 1.00 98.44 103 VAL A C 1
ATOM 715 O O . VAL A 1 103 ? -11.616 -14.635 9.121 1.00 98.44 103 VAL A O 1
ATOM 718 N N . VAL A 1 104 ? -9.652 -15.734 9.042 1.00 98.44 104 VAL A N 1
ATOM 719 C CA . VAL A 1 104 ? -9.894 -16.393 7.751 1.00 98.44 104 VAL A CA 1
ATOM 720 C C . VAL A 1 104 ? -11.067 -17.376 7.834 1.00 98.44 104 VAL A C 1
ATOM 722 O O . VAL A 1 104 ? -11.990 -17.293 7.023 1.00 98.44 104 VAL A O 1
ATOM 725 N N . GLN A 1 105 ? -11.134 -18.213 8.873 1.00 98.25 105 GLN A N 1
ATOM 726 C CA . GLN A 1 105 ? -12.242 -19.164 9.056 1.00 98.25 105 GLN A CA 1
ATOM 727 C C . GLN A 1 105 ? -13.576 -18.459 9.346 1.00 98.25 105 GLN A C 1
ATOM 729 O O . GLN A 1 105 ? -14.642 -18.944 8.948 1.00 98.25 105 GLN A O 1
ATOM 734 N N . ALA A 1 106 ? -13.551 -17.300 10.016 1.00 98.31 106 ALA A N 1
ATOM 735 C CA . ALA A 1 106 ? -14.746 -16.487 10.226 1.00 98.31 106 ALA A CA 1
ATOM 736 C C . ALA A 1 106 ? -15.253 -15.872 8.908 1.00 98.31 106 ALA A C 1
ATOM 738 O O . ALA A 1 106 ? -16.457 -15.914 8.640 1.00 98.31 106 ALA A O 1
ATOM 739 N N . ALA A 1 107 ? -14.347 -15.388 8.051 1.00 98.38 107 ALA A N 1
ATOM 740 C CA . ALA A 1 107 ? -14.678 -14.898 6.715 1.00 98.38 107 ALA A CA 1
ATOM 741 C C . ALA A 1 107 ? -15.241 -16.007 5.807 1.00 98.38 107 ALA A C 1
ATOM 743 O O . ALA A 1 107 ? -16.310 -15.836 5.213 1.00 98.38 107 ALA A O 1
ATOM 744 N N . ALA A 1 108 ? -14.601 -17.180 5.786 1.00 96.88 108 ALA A N 1
ATOM 745 C CA . ALA A 1 108 ? -15.077 -18.355 5.058 1.00 96.88 108 ALA A CA 1
ATOM 746 C C . ALA A 1 108 ? -16.467 -18.817 5.542 1.00 96.88 108 ALA A C 1
ATOM 748 O O . ALA A 1 108 ? -17.344 -19.115 4.729 1.00 96.88 108 ALA A O 1
ATOM 749 N N . THR A 1 109 ? -16.717 -18.787 6.859 1.00 97.38 109 THR A N 1
ATOM 750 C CA . THR A 1 109 ? -18.031 -19.099 7.460 1.00 97.38 109 THR A CA 1
ATOM 751 C C . THR A 1 109 ? -19.125 -18.115 7.038 1.00 97.38 109 THR A C 1
ATOM 753 O O . THR A 1 109 ? -20.274 -18.515 6.838 1.00 97.38 109 THR A O 1
ATOM 756 N N . ASP A 1 110 ? -18.788 -16.832 6.894 1.00 97.06 110 ASP A N 1
ATOM 757 C CA . ASP A 1 110 ? -19.702 -15.808 6.379 1.00 97.06 110 ASP A CA 1
ATOM 758 C C . ASP A 1 110 ? -19.919 -15.971 4.854 1.00 97.06 110 ASP A C 1
ATOM 760 O O . ASP A 1 110 ? -20.964 -15.602 4.314 1.00 97.06 110 ASP A O 1
ATOM 764 N N . GLY A 1 111 ? -18.960 -16.562 4.135 1.00 96.44 111 GLY A N 1
ATOM 765 C CA . GLY A 1 111 ? -18.927 -16.603 2.672 1.00 96.44 111 GLY A CA 1
ATOM 766 C C . GLY A 1 111 ? -18.429 -15.275 2.104 1.00 96.44 111 GLY A C 1
ATOM 767 O O . GLY A 1 111 ? -19.109 -14.644 1.286 1.00 96.44 111 GLY A O 1
ATOM 768 N N . ALA A 1 112 ? -17.293 -14.816 2.627 1.00 97.69 112 ALA A N 1
ATOM 769 C CA . ALA A 1 112 ? -16.573 -13.616 2.230 1.00 97.69 112 ALA A CA 1
ATOM 770 C C . ALA A 1 112 ? -15.060 -13.865 2.223 1.00 97.69 112 ALA A C 1
ATOM 772 O O . ALA A 1 112 ? -14.578 -14.814 2.833 1.00 97.69 112 ALA A O 1
ATOM 773 N N . VAL A 1 113 ? -14.319 -12.972 1.569 1.00 98.44 113 VAL A N 1
ATOM 774 C CA . VAL A 1 113 ? -12.854 -12.998 1.514 1.00 98.44 113 VAL A CA 1
ATOM 775 C C . VAL A 1 113 ? -12.283 -11.895 2.417 1.00 98.44 113 VAL A C 1
ATOM 777 O O . VAL A 1 113 ? -12.665 -10.731 2.256 1.00 98.44 113 VAL A O 1
ATOM 780 N N . PRO A 1 114 ? -11.390 -12.209 3.371 1.00 98.62 114 PRO A N 1
ATOM 781 C CA . PRO A 1 114 ? -10.693 -11.225 4.186 1.00 98.62 114 PRO A CA 1
ATOM 782 C C . PRO A 1 114 ? -9.516 -10.607 3.427 1.00 98.62 114 PRO A C 1
ATOM 784 O O . PRO A 1 114 ? -8.873 -11.252 2.597 1.00 98.62 114 PRO A O 1
ATOM 787 N N . THR A 1 115 ? -9.191 -9.361 3.768 1.00 98.81 115 THR A N 1
ATOM 788 C CA . THR A 1 115 ? -7.907 -8.751 3.411 1.00 98.81 115 THR A CA 1
ATOM 789 C C . THR A 1 115 ? -6.969 -8.866 4.611 1.00 98.81 115 THR A C 1
ATOM 791 O O . THR A 1 115 ? -7.266 -8.348 5.686 1.00 98.81 115 THR A O 1
ATOM 794 N N . VAL A 1 116 ? -5.851 -9.557 4.429 1.00 98.75 116 VAL A N 1
ATOM 795 C CA . VAL A 1 116 ? -4.826 -9.855 5.434 1.00 98.75 116 VAL A CA 1
ATOM 796 C C . VAL A 1 116 ? -3.591 -9.022 5.107 1.00 98.75 116 VAL A C 1
ATOM 798 O O . VAL A 1 116 ? -3.045 -9.145 4.013 1.00 98.75 116 VAL A O 1
ATOM 801 N N . VAL A 1 117 ? -3.136 -8.174 6.033 1.00 98.88 117 VAL A N 1
ATOM 802 C CA . VAL A 1 117 ? -1.869 -7.442 5.876 1.00 98.88 117 VAL A CA 1
ATOM 803 C C . VAL A 1 117 ? -0.767 -8.163 6.635 1.00 98.88 117 VAL A C 1
ATOM 805 O O . VAL A 1 117 ? -0.813 -8.279 7.860 1.00 98.88 117 VAL A O 1
ATOM 808 N N . VAL A 1 118 ? 0.228 -8.624 5.888 1.00 98.81 118 VAL A N 1
ATOM 809 C CA . VAL A 1 118 ? 1.463 -9.231 6.388 1.00 98.81 118 VAL A CA 1
ATOM 810 C C . VAL A 1 118 ? 2.445 -8.078 6.596 1.00 98.81 118 VAL A C 1
ATOM 812 O O . VAL A 1 118 ? 2.789 -7.414 5.623 1.00 98.81 118 VAL A O 1
ATOM 815 N N . TYR A 1 119 ? 2.806 -7.744 7.840 1.00 98.06 119 TYR A N 1
ATOM 816 C CA . TYR A 1 119 ? 3.612 -6.546 8.126 1.00 98.06 119 TYR A CA 1
ATOM 817 C C . TYR A 1 119 ? 4.575 -6.749 9.307 1.00 98.06 119 TYR A C 1
ATOM 819 O O . TYR A 1 119 ? 4.418 -6.158 10.378 1.00 98.06 119 TYR A O 1
ATOM 827 N N . ASN A 1 120 ? 5.576 -7.610 9.143 1.00 98.12 120 ASN A N 1
ATOM 828 C CA . ASN A 1 120 ? 6.520 -8.016 10.184 1.00 98.12 120 ASN A CA 1
ATOM 829 C C . ASN A 1 120 ? 7.984 -8.143 9.705 1.00 98.12 120 ASN A C 1
ATOM 831 O O . ASN A 1 120 ? 8.788 -8.771 10.396 1.00 98.12 120 ASN A O 1
ATOM 835 N N . LEU A 1 121 ? 8.377 -7.554 8.568 1.00 97.12 121 LEU A N 1
ATOM 836 C CA . LEU A 1 121 ? 9.782 -7.555 8.118 1.00 97.12 121 LEU A CA 1
ATOM 837 C C . LEU A 1 121 ? 10.768 -7.052 9.192 1.00 97.12 121 LEU A C 1
ATOM 839 O O . LEU A 1 121 ? 10.479 -6.061 9.863 1.00 97.12 121 LEU A O 1
ATOM 843 N N . PRO A 1 122 ? 11.976 -7.636 9.315 1.00 94.88 122 PRO A N 1
ATOM 844 C CA . PRO A 1 122 ? 13.034 -7.090 10.159 1.00 94.88 122 PRO A CA 1
ATOM 845 C C . PRO A 1 122 ? 13.375 -5.638 9.802 1.00 94.88 122 PRO A C 1
ATOM 847 O O . PRO A 1 122 ? 13.495 -5.277 8.624 1.00 94.88 122 PRO A O 1
ATOM 850 N N . PHE A 1 123 ? 13.540 -4.809 10.841 1.00 90.94 123 PHE A N 1
ATOM 851 C CA . PHE A 1 123 ? 13.695 -3.351 10.730 1.00 90.94 123 PHE A CA 1
ATOM 852 C C . PHE A 1 123 ? 12.577 -2.714 9.883 1.00 90.94 123 PHE A C 1
ATOM 854 O O . PHE A 1 123 ? 12.822 -1.912 8.975 1.00 90.94 123 PHE A O 1
ATOM 861 N N . ARG A 1 124 ? 11.331 -3.101 10.189 1.00 91.75 124 ARG A N 1
ATOM 862 C CA . ARG A 1 124 ? 10.103 -2.589 9.571 1.00 91.75 124 ARG A CA 1
ATOM 863 C C . ARG A 1 124 ? 10.055 -1.066 9.611 1.00 91.75 124 ARG A C 1
ATOM 865 O O . ARG A 1 124 ? 10.509 -0.470 10.594 1.00 91.75 124 ARG A O 1
ATOM 872 N N . ASP A 1 125 ? 9.500 -0.451 8.562 1.00 79.25 125 ASP A N 1
ATOM 873 C CA . ASP A 1 125 ? 9.336 1.013 8.452 1.00 79.25 125 ASP A CA 1
ATOM 874 C C . ASP A 1 125 ? 10.679 1.787 8.535 1.00 79.25 125 ASP A C 1
ATOM 876 O O . ASP A 1 125 ? 10.733 2.990 8.771 1.00 79.25 125 ASP A O 1
ATOM 880 N N . CYS A 1 126 ? 11.809 1.064 8.466 1.00 72.12 126 CYS A N 1
ATOM 881 C CA . CYS A 1 126 ? 13.128 1.505 8.931 1.00 72.12 126 CYS A CA 1
ATOM 882 C C . CYS A 1 126 ? 13.081 2.340 10.229 1.00 72.12 126 CYS A C 1
ATOM 884 O O . CYS A 1 126 ? 13.816 3.312 10.407 1.00 72.12 126 CYS A O 1
ATOM 886 N N . ALA A 1 127 ? 12.189 1.914 11.129 1.00 74.56 127 ALA A N 1
ATOM 887 C CA . ALA A 1 127 ? 11.878 2.494 12.426 1.00 74.56 127 ALA A CA 1
ATOM 888 C C . ALA A 1 127 ? 11.358 3.953 12.457 1.00 74.56 127 ALA A C 1
ATOM 890 O O . ALA A 1 127 ? 11.727 4.707 13.362 1.00 74.56 127 ALA A O 1
ATOM 891 N N . GLN A 1 128 ? 10.450 4.340 11.546 1.00 82.44 128 GLN A N 1
ATOM 892 C CA . GLN A 1 128 ? 9.556 5.493 11.774 1.00 82.44 128 GLN A CA 1
ATOM 893 C C . GLN A 1 128 ? 8.420 5.137 12.773 1.00 82.44 128 GLN A C 1
ATOM 895 O O . GLN A 1 128 ? 8.646 4.407 13.742 1.00 82.44 128 GLN A O 1
ATOM 900 N N . TYR A 1 129 ? 7.206 5.690 12.633 1.00 81.94 129 TYR A N 1
ATOM 901 C CA . TYR A 1 129 ? 6.145 5.539 13.647 1.00 81.94 129 TYR A CA 1
ATOM 902 C C . TYR A 1 129 ? 5.607 4.103 13.805 1.00 81.94 129 TYR A C 1
ATOM 904 O O . TYR A 1 129 ? 5.037 3.797 14.855 1.00 81.94 129 TYR A O 1
ATOM 912 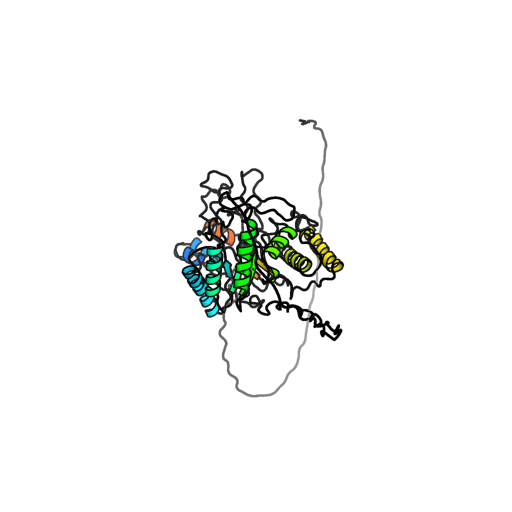N N . SER A 1 130 ? 5.823 3.225 12.822 1.00 79.00 130 SER A N 1
ATOM 913 C CA . SER A 1 130 ? 5.424 1.809 12.821 1.00 79.00 130 SER A CA 1
ATOM 914 C C . SER A 1 130 ? 6.596 0.851 13.091 1.00 79.00 130 SER A C 1
ATOM 916 O O . SER A 1 130 ? 6.508 -0.343 12.779 1.00 79.00 130 SER A O 1
ATOM 918 N N . ALA A 1 131 ? 7.683 1.347 13.697 1.00 83.25 131 ALA A N 1
ATOM 919 C CA . ALA A 1 131 ? 8.866 0.576 14.084 1.00 83.25 131 ALA A CA 1
ATOM 920 C C . ALA A 1 131 ? 8.543 -0.786 14.733 1.00 83.25 131 ALA A C 1
ATOM 922 O O . ALA A 1 131 ? 7.659 -0.904 15.585 1.00 83.25 131 ALA A O 1
ATOM 923 N N . GLY A 1 132 ? 9.295 -1.819 14.353 1.00 87.75 132 GLY A N 1
ATOM 924 C CA . GLY A 1 132 ? 9.121 -3.181 14.852 1.00 87.75 132 GLY A CA 1
ATOM 925 C C . GLY A 1 132 ? 9.633 -4.212 13.852 1.00 87.75 132 GLY A C 1
ATOM 926 O O . GLY A 1 132 ? 10.619 -3.964 13.154 1.00 87.75 132 GLY A O 1
ATOM 927 N N . GLY A 1 133 ? 8.933 -5.344 13.777 1.00 92.75 133 GLY A N 1
ATOM 928 C CA . GLY A 1 133 ? 9.275 -6.463 12.904 1.00 92.75 133 GLY A CA 1
ATOM 929 C C . GLY A 1 133 ? 9.906 -7.650 13.631 1.00 92.75 133 GLY A C 1
ATOM 930 O O . GLY A 1 133 ? 10.230 -7.586 14.821 1.00 92.75 133 GLY A O 1
ATOM 931 N N . ALA A 1 134 ? 10.103 -8.734 12.888 1.00 95.94 134 ALA A N 1
ATOM 932 C CA . ALA A 1 134 ? 10.835 -9.912 13.319 1.00 95.94 134 ALA A CA 1
ATOM 933 C C . ALA A 1 134 ? 12.316 -9.590 13.602 1.00 95.94 134 ALA A C 1
ATOM 935 O O . ALA A 1 134 ? 12.881 -8.631 13.078 1.00 95.94 134 ALA A O 1
ATOM 936 N N . ALA A 1 135 ? 12.963 -10.411 14.433 1.00 93.94 135 ALA A N 1
ATOM 937 C CA . ALA A 1 135 ? 14.340 -10.164 14.869 1.00 93.94 135 ALA A CA 1
ATOM 938 C C . ALA A 1 135 ? 15.376 -10.274 13.733 1.00 93.94 135 ALA A C 1
ATOM 940 O O . ALA A 1 135 ? 16.355 -9.531 13.715 1.00 93.94 135 ALA A O 1
ATOM 941 N N . ASP A 1 136 ? 15.165 -11.209 12.807 1.00 94.75 136 ASP A N 1
ATOM 942 C CA . ASP A 1 136 ? 16.043 -11.514 11.680 1.00 94.75 136 ASP A CA 1
ATOM 943 C C . ASP A 1 136 ? 15.266 -12.265 10.578 1.00 94.75 136 ASP A C 1
ATOM 945 O O . ASP A 1 136 ? 14.068 -12.536 10.713 1.00 94.75 136 ASP A O 1
ATOM 949 N N . THR A 1 137 ? 15.949 -12.611 9.483 1.00 96.75 137 THR A N 1
ATOM 950 C CA . THR A 1 137 ? 15.373 -13.373 8.365 1.00 96.75 137 THR A CA 1
ATOM 951 C C . THR A 1 137 ? 14.760 -14.705 8.804 1.00 96.75 137 THR A C 1
ATOM 953 O O . THR A 1 137 ? 13.686 -15.041 8.324 1.00 96.75 137 THR A O 1
ATOM 956 N N . ALA A 1 138 ? 15.383 -15.457 9.717 1.00 98.19 138 ALA A N 1
ATOM 957 C CA . ALA A 1 138 ? 14.888 -16.776 10.118 1.00 98.19 138 ALA A CA 1
ATOM 958 C C . ALA A 1 138 ? 13.633 -16.678 11.001 1.00 98.19 138 ALA A C 1
ATOM 960 O O . ALA A 1 138 ? 12.707 -17.478 10.861 1.00 98.19 138 ALA A O 1
ATOM 961 N N . ALA A 1 139 ? 13.580 -15.675 11.883 1.00 98.38 139 ALA A N 1
ATOM 962 C CA . ALA A 1 139 ? 12.381 -15.345 12.646 1.00 98.38 139 ALA A CA 1
ATOM 963 C C . ALA A 1 139 ? 11.234 -14.892 11.726 1.00 98.38 139 ALA A C 1
ATOM 965 O O . ALA A 1 139 ? 10.091 -15.290 11.941 1.00 98.38 139 ALA A O 1
ATOM 966 N N . TYR A 1 140 ? 11.539 -14.106 10.687 1.00 98.69 140 TYR A N 1
ATOM 967 C CA . TYR A 1 140 ? 10.556 -13.667 9.697 1.00 98.69 140 TYR A CA 1
ATOM 968 C C . TYR A 1 140 ? 9.991 -14.833 8.880 1.00 98.69 140 TYR A C 1
ATOM 970 O O . TYR A 1 140 ? 8.776 -14.998 8.827 1.00 98.69 140 TYR A O 1
ATOM 978 N N . THR A 1 141 ? 10.843 -15.682 8.293 1.00 98.75 141 THR A N 1
ATOM 979 C CA . THR A 1 141 ? 10.379 -16.811 7.469 1.00 98.75 141 THR A CA 1
ATOM 980 C C . THR A 1 141 ? 9.534 -17.792 8.280 1.00 98.75 141 THR A C 1
ATOM 982 O O . THR A 1 141 ? 8.469 -18.186 7.823 1.00 98.75 141 THR A O 1
ATOM 985 N N . ALA A 1 142 ? 9.929 -18.104 9.521 1.00 98.81 142 ALA A N 1
ATOM 986 C CA . ALA A 1 142 ? 9.148 -18.979 10.400 1.00 98.81 142 ALA A CA 1
ATOM 987 C C . ALA A 1 142 ? 7.793 -18.373 10.823 1.00 98.81 142 ALA A C 1
ATOM 989 O O . ALA A 1 142 ? 6.831 -19.105 11.046 1.00 98.81 142 ALA A O 1
ATOM 990 N N . TRP A 1 143 ? 7.710 -17.045 10.948 1.00 98.88 143 TRP A N 1
ATOM 991 C CA . TRP A 1 143 ? 6.456 -16.338 11.222 1.00 98.88 143 TRP A CA 1
ATOM 992 C C . TRP A 1 143 ? 5.537 -16.317 9.990 1.00 98.88 143 TRP A C 1
ATOM 994 O O . TRP A 1 143 ? 4.337 -16.537 10.126 1.00 98.88 143 TRP A O 1
ATOM 1004 N N . VAL A 1 144 ? 6.095 -16.140 8.788 1.00 98.94 144 VAL A N 1
ATOM 1005 C CA . VAL A 1 144 ? 5.352 -16.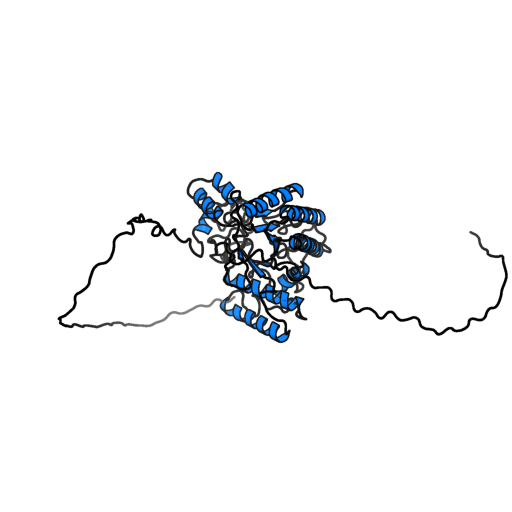219 7.518 1.00 98.94 144 VAL A CA 1
ATOM 1006 C C . VAL A 1 144 ? 4.837 -17.632 7.240 1.00 98.94 144 VAL A C 1
ATOM 1008 O O . VAL A 1 144 ? 3.685 -17.779 6.841 1.00 98.94 144 VAL A O 1
ATOM 1011 N N . ASP A 1 145 ? 5.644 -18.666 7.488 1.00 98.94 145 ASP A N 1
ATOM 1012 C CA . ASP A 1 145 ? 5.224 -20.064 7.327 1.00 98.94 145 ASP A CA 1
ATOM 1013 C C . ASP A 1 145 ? 4.014 -20.377 8.220 1.00 98.94 145 ASP A C 1
ATOM 1015 O O . ASP A 1 145 ? 3.033 -20.961 7.764 1.00 98.94 145 ASP A O 1
ATOM 1019 N N . ALA A 1 146 ? 4.028 -19.906 9.470 1.00 98.94 146 ALA A N 1
ATOM 1020 C CA . ALA A 1 146 ? 2.913 -20.087 10.393 1.00 98.94 146 ALA A CA 1
ATOM 1021 C C . ALA A 1 146 ? 1.690 -19.204 10.063 1.00 98.94 146 ALA A C 1
ATOM 1023 O O . ALA A 1 146 ? 0.554 -19.637 10.246 1.00 98.94 146 ALA A O 1
ATOM 1024 N N . LEU A 1 147 ? 1.888 -17.999 9.516 1.00 98.88 147 LEU A N 1
ATOM 1025 C CA . LEU A 1 147 ? 0.796 -17.189 8.962 1.00 98.88 147 LEU A CA 1
ATOM 1026 C C . LEU A 1 147 ? 0.114 -17.913 7.790 1.00 98.88 147 LEU A C 1
ATOM 1028 O O . LEU A 1 147 ? -1.113 -17.938 7.720 1.00 98.88 147 LEU A O 1
ATOM 1032 N N . ALA A 1 148 ? 0.887 -18.555 6.912 1.00 98.88 148 ALA A N 1
ATOM 1033 C CA . ALA A 1 148 ? 0.363 -19.349 5.803 1.00 98.88 148 ALA A CA 1
ATOM 1034 C C . ALA A 1 148 ? -0.362 -20.623 6.277 1.00 98.88 148 ALA A C 1
ATOM 1036 O O . ALA A 1 148 ? -1.427 -20.939 5.751 1.00 98.88 148 ALA A O 1
ATOM 1037 N N . GLU A 1 149 ? 0.137 -21.303 7.321 1.00 98.81 149 GLU A N 1
ATOM 1038 C CA . GLU A 1 149 ? -0.611 -22.366 8.020 1.00 98.81 149 GLU A CA 1
ATOM 1039 C C . GLU A 1 149 ? -1.951 -21.861 8.589 1.00 98.81 149 GLU A C 1
ATOM 1041 O O . GLU A 1 149 ? -2.917 -22.622 8.643 1.00 98.81 149 GLU A O 1
ATOM 1046 N N . GLY A 1 150 ? -2.015 -20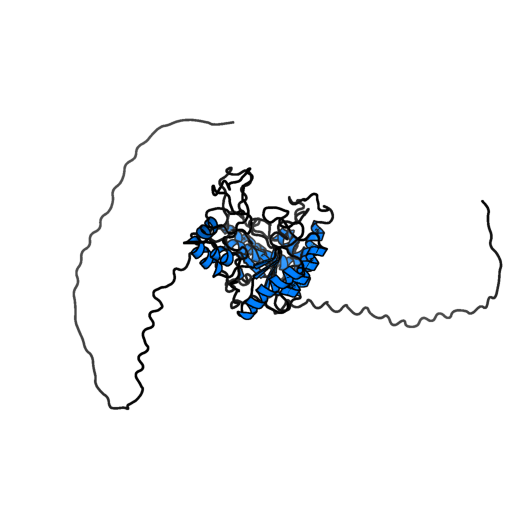.592 9.010 1.00 98.81 150 GLY A N 1
ATOM 1047 C CA . GLY A 1 150 ? -3.230 -19.946 9.509 1.00 98.81 150 GLY A CA 1
ATOM 1048 C C . GLY A 1 150 ? -4.263 -19.648 8.418 1.00 98.81 150 GLY A C 1
ATOM 1049 O O . GLY A 1 150 ? -5.459 -19.757 8.677 1.00 98.81 150 GLY A O 1
ATOM 1050 N N . ILE A 1 151 ? -3.823 -19.311 7.199 1.00 98.75 151 ILE A N 1
ATOM 1051 C CA . ILE A 1 151 ? -4.708 -19.160 6.029 1.00 98.75 151 ILE A CA 1
ATOM 1052 C C . ILE A 1 151 ? -5.198 -20.538 5.554 1.00 98.75 151 ILE A C 1
ATOM 1054 O O . ILE A 1 151 ? -6.398 -20.753 5.386 1.00 98.75 151 ILE A O 1
ATOM 1058 N N . GLY A 1 152 ? -4.277 -21.489 5.374 1.00 97.88 152 GLY A N 1
ATOM 1059 C CA . GLY A 1 152 ? -4.590 -22.844 4.922 1.00 97.88 152 GLY A CA 1
ATOM 1060 C C . GLY A 1 152 ? -5.230 -22.884 3.528 1.00 97.88 152 GLY A C 1
ATOM 1061 O O . GLY A 1 152 ? -4.716 -22.293 2.580 1.00 97.88 152 GLY A O 1
ATOM 1062 N N . ASP A 1 153 ? -6.342 -23.614 3.408 1.00 96.56 153 ASP A N 1
ATOM 1063 C CA . ASP A 1 153 ? -7.077 -23.801 2.147 1.00 96.56 153 ASP A CA 1
ATOM 1064 C C . ASP A 1 153 ? -8.204 -22.761 1.933 1.00 96.56 153 ASP A C 1
ATOM 1066 O O . ASP A 1 153 ? -8.880 -22.793 0.901 1.00 96.56 153 ASP A O 1
ATOM 1070 N N . ASP A 1 154 ? -8.457 -21.876 2.906 1.00 96.62 154 ASP A N 1
ATOM 1071 C CA . ASP A 1 154 ? -9.561 -20.908 2.863 1.00 96.62 154 ASP A CA 1
ATOM 1072 C C . ASP A 1 154 ? -9.189 -19.636 2.059 1.00 96.62 154 ASP A C 1
ATOM 1074 O O . ASP A 1 154 ? -8.023 -19.232 2.040 1.00 96.62 154 ASP A O 1
ATOM 1078 N N . PRO A 1 155 ? -10.156 -18.957 1.401 1.00 96.88 155 PRO A N 1
ATOM 1079 C CA . PRO A 1 155 ? -9.863 -17.796 0.559 1.00 96.88 155 PRO A CA 1
ATOM 1080 C C . PRO A 1 155 ? -9.285 -16.591 1.314 1.00 96.88 155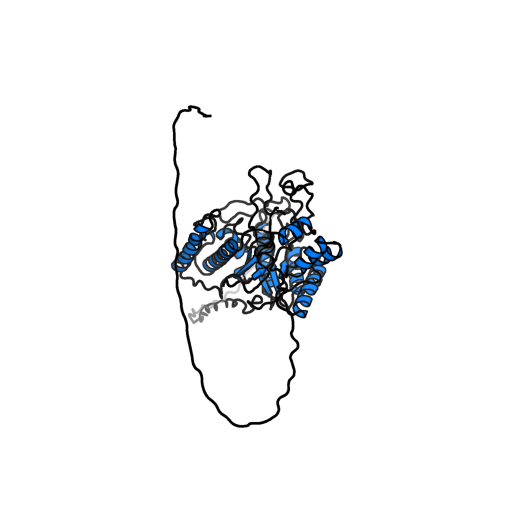 PRO A C 1
ATOM 1082 O O . PRO A 1 155 ? -9.857 -16.170 2.320 1.00 96.88 155 PRO A O 1
ATOM 1085 N N . ALA A 1 156 ? -8.236 -15.956 0.777 1.00 98.50 156 ALA A N 1
ATOM 1086 C CA . ALA A 1 156 ? -7.655 -14.726 1.333 1.00 98.50 156 ALA A CA 1
ATOM 1087 C C . ALA A 1 156 ? -7.073 -13.773 0.268 1.00 98.50 156 ALA A C 1
ATOM 1089 O O . ALA A 1 156 ? -6.518 -14.203 -0.741 1.00 98.50 156 ALA A O 1
ATOM 1090 N N . ILE A 1 157 ? -7.147 -12.463 0.534 1.00 98.75 157 ILE A N 1
ATOM 1091 C CA . ILE A 1 157 ? -6.370 -11.428 -0.170 1.00 98.75 157 ILE A CA 1
ATOM 1092 C C . ILE A 1 157 ? -5.220 -11.010 0.742 1.00 98.75 157 ILE A C 1
ATOM 1094 O O . ILE A 1 157 ? -5.456 -10.457 1.815 1.00 98.75 157 ILE A O 1
ATOM 1098 N N . VAL A 1 158 ? -3.985 -11.234 0.310 1.00 98.88 158 VAL A N 1
ATOM 1099 C CA . VAL A 1 158 ? -2.764 -10.888 1.039 1.00 98.88 158 VAL A CA 1
ATOM 1100 C C . VAL A 1 158 ? -2.173 -9.585 0.509 1.00 98.88 158 VAL A C 1
ATOM 1102 O O . VAL A 1 158 ? -1.837 -9.458 -0.667 1.00 98.88 158 VAL A O 1
ATOM 1105 N N . ILE A 1 159 ? -1.981 -8.636 1.420 1.00 98.88 159 ILE A N 1
ATOM 1106 C CA . ILE A 1 159 ? -1.212 -7.407 1.226 1.00 98.88 159 ILE A CA 1
ATOM 1107 C C . ILE A 1 159 ? 0.159 -7.638 1.866 1.00 98.88 159 ILE A C 1
ATOM 1109 O O . ILE A 1 159 ? 0.276 -7.670 3.094 1.00 98.88 159 ILE A O 1
ATOM 1113 N N . LEU A 1 160 ? 1.181 -7.864 1.039 1.00 98.88 160 LEU A N 1
ATOM 1114 C CA . LEU A 1 160 ? 2.506 -8.288 1.485 1.00 98.88 160 LEU A CA 1
ATOM 1115 C C . LEU A 1 160 ? 3.436 -7.097 1.751 1.00 98.88 160 LEU A C 1
ATOM 1117 O O . LEU A 1 160 ? 3.991 -6.507 0.826 1.00 98.88 160 LEU A O 1
ATOM 1121 N N . GLU A 1 161 ? 3.640 -6.816 3.037 1.00 98.50 161 GLU A N 1
ATOM 1122 C CA . GLU A 1 161 ? 4.638 -5.901 3.598 1.00 98.50 161 GLU A CA 1
ATOM 1123 C C . GLU A 1 161 ? 4.602 -4.473 3.026 1.00 98.50 161 GLU A C 1
ATOM 1125 O O . GLU A 1 161 ? 5.485 -4.094 2.252 1.00 98.50 161 GLU A O 1
ATOM 1130 N N . PRO A 1 162 ? 3.623 -3.640 3.441 1.00 98.25 162 PRO A N 1
ATOM 1131 C CA . PRO A 1 162 ? 3.669 -2.189 3.238 1.00 98.25 162 PRO A CA 1
ATOM 1132 C C . PRO A 1 162 ? 5.033 -1.600 3.610 1.00 98.25 162 PRO A C 1
ATOM 1134 O O . PRO A 1 162 ? 5.650 -2.022 4.585 1.00 98.25 162 PRO A O 1
ATOM 1137 N N . ASP A 1 163 ? 5.534 -0.665 2.804 1.00 95.94 163 ASP A N 1
ATOM 1138 C CA . ASP A 1 163 ? 6.884 -0.086 2.902 1.00 95.94 163 ASP A CA 1
ATOM 1139 C C . ASP A 1 163 ? 8.048 -1.102 2.794 1.00 95.94 163 ASP A C 1
ATOM 1141 O O . ASP A 1 163 ? 9.222 -0.731 2.893 1.00 95.94 163 ASP A O 1
ATOM 1145 N N . GLY A 1 164 ? 7.762 -2.385 2.550 1.00 95.62 164 GLY A N 1
ATOM 1146 C CA . GLY A 1 164 ? 8.744 -3.457 2.418 1.00 95.62 164 GLY A CA 1
ATOM 1147 C C . GLY A 1 164 ? 9.630 -3.313 1.180 1.00 95.62 164 GLY A C 1
ATOM 1148 O O . GLY A 1 164 ? 10.806 -3.692 1.234 1.00 95.62 164 GLY A O 1
ATOM 1149 N N . LEU A 1 165 ? 9.100 -2.714 0.106 1.00 97.44 165 LEU A N 1
ATOM 1150 C CA . LEU A 1 165 ? 9.844 -2.345 -1.103 1.00 97.44 165 LEU A CA 1
ATOM 1151 C C . LEU A 1 165 ? 10.067 -0.831 -1.210 1.00 97.44 165 LEU A C 1
ATOM 1153 O O . LEU A 1 165 ? 11.095 -0.411 -1.749 1.00 97.44 165 LEU A O 1
ATOM 1157 N N . GLY A 1 166 ? 9.182 -0.011 -0.636 1.00 96.12 166 GLY A N 1
ATOM 1158 C CA . GLY A 1 166 ? 9.392 1.432 -0.495 1.00 96.12 166 GLY A CA 1
ATOM 1159 C C . GLY A 1 166 ? 10.615 1.808 0.353 1.00 96.12 166 GLY A C 1
ATOM 1160 O O . GLY A 1 166 ? 11.324 2.755 0.014 1.00 96.12 166 GLY A O 1
ATOM 1161 N N . ILE A 1 167 ? 10.904 1.057 1.426 1.00 95.88 167 ILE A N 1
ATOM 1162 C CA . ILE A 1 167 ? 11.987 1.339 2.382 1.00 95.88 167 ILE A CA 1
ATOM 1163 C C . ILE A 1 167 ? 12.863 0.092 2.584 1.00 95.88 167 ILE A C 1
ATOM 1165 O O . ILE A 1 167 ? 12.690 -0.683 3.532 1.00 95.88 167 ILE A O 1
ATOM 1169 N N . ILE A 1 168 ? 13.849 -0.097 1.704 1.00 97.25 168 ILE A N 1
ATOM 1170 C CA . ILE A 1 168 ? 14.804 -1.212 1.783 1.00 97.25 168 ILE A CA 1
ATOM 1171 C C . ILE A 1 168 ? 16.088 -0.754 2.516 1.00 97.25 168 ILE A C 1
ATOM 1173 O O . ILE A 1 168 ? 16.708 0.234 2.108 1.00 97.25 168 ILE A O 1
ATOM 1177 N N . PRO A 1 169 ? 16.537 -1.447 3.582 1.00 96.31 169 PRO A N 1
ATOM 1178 C CA . PRO A 1 169 ? 17.763 -1.087 4.290 1.00 96.31 169 PRO A CA 1
ATOM 1179 C C . PRO A 1 169 ? 19.014 -1.125 3.414 1.00 96.31 169 PRO A C 1
ATOM 1181 O O . PRO A 1 169 ? 19.268 -2.098 2.708 1.00 96.31 169 PRO A O 1
ATOM 1184 N N . TRP A 1 170 ? 19.809 -0.055 3.496 1.00 96.06 170 TRP A N 1
ATOM 1185 C CA . TRP A 1 170 ? 21.047 0.150 2.737 1.00 96.06 170 TRP A CA 1
ATOM 1186 C C . TRP A 1 170 ? 20.888 0.072 1.206 1.00 96.06 170 TRP A C 1
ATOM 1188 O O . TRP A 1 170 ? 21.869 -0.118 0.485 1.00 96.06 170 TRP A O 1
ATOM 1198 N N . TYR A 1 171 ? 19.670 0.268 0.690 1.00 97.12 171 TYR A N 1
ATOM 1199 C CA . TYR A 1 171 ? 19.398 0.149 -0.738 1.00 97.12 171 TYR A CA 1
ATOM 1200 C C . TYR A 1 171 ? 20.056 1.242 -1.581 1.00 97.12 171 TYR A C 1
ATOM 1202 O O . TYR A 1 171 ? 20.353 2.351 -1.127 1.00 97.12 171 TYR A O 1
ATOM 1210 N N . THR A 1 172 ? 20.273 0.902 -2.847 1.00 96.56 172 THR A N 1
ATOM 1211 C CA . THR A 1 172 ? 20.678 1.822 -3.906 1.00 96.56 172 THR A CA 1
ATOM 1212 C C . THR A 1 172 ? 19.683 1.660 -5.044 1.00 96.56 172 THR A C 1
ATOM 1214 O O . THR A 1 172 ? 19.495 0.542 -5.522 1.00 96.56 172 THR A O 1
ATOM 1217 N N . ASP A 1 173 ? 19.036 2.761 -5.429 1.00 95.44 173 ASP A N 1
ATOM 1218 C CA . ASP A 1 173 ? 18.008 2.790 -6.470 1.00 95.44 173 ASP A CA 1
ATOM 1219 C C . ASP A 1 173 ? 18.571 2.370 -7.843 1.00 95.44 173 ASP A C 1
ATOM 1221 O O . ASP A 1 173 ? 19.789 2.300 -8.058 1.00 95.44 173 ASP A O 1
ATOM 1225 N N . ILE A 1 174 ? 17.683 2.135 -8.809 1.00 94.81 174 ILE A N 1
ATOM 1226 C CA . ILE A 1 174 ? 18.063 1.758 -10.180 1.00 94.81 174 ILE A CA 1
ATOM 1227 C C . ILE A 1 174 ? 18.959 2.797 -10.892 1.00 94.81 174 ILE A C 1
ATOM 1229 O O . ILE A 1 174 ? 19.625 2.482 -11.879 1.00 94.81 174 ILE A O 1
ATOM 1233 N N . ASN A 1 175 ? 19.022 4.033 -10.385 1.00 92.25 175 ASN A N 1
ATOM 1234 C CA . ASN A 1 175 ? 19.834 5.126 -10.922 1.00 92.25 175 ASN A CA 1
ATOM 1235 C C . ASN A 1 175 ? 21.206 5.262 -10.225 1.00 92.25 175 ASN A C 1
ATOM 1237 O O . ASN A 1 175 ? 22.004 6.118 -10.615 1.00 92.25 175 ASN A O 1
ATOM 1241 N N . GLY A 1 176 ? 21.501 4.441 -9.211 1.00 95.12 176 GLY A N 1
ATOM 1242 C CA . GLY A 1 176 ? 22.745 4.488 -8.439 1.00 95.12 176 GLY A CA 1
ATOM 1243 C C . GLY A 1 176 ? 22.731 5.438 -7.231 1.00 95.12 176 GLY A C 1
ATOM 1244 O O . GLY A 1 176 ? 23.793 5.712 -6.666 1.00 95.12 176 GLY A O 1
ATOM 1245 N N . ASN A 1 177 ? 21.569 5.948 -6.817 1.00 95.19 177 ASN A N 1
ATOM 1246 C CA . ASN A 1 177 ? 21.411 6.776 -5.622 1.00 95.19 177 ASN A CA 1
ATOM 1247 C C . ASN A 1 177 ? 21.179 5.894 -4.390 1.00 95.19 177 ASN A C 1
ATOM 1249 O O . ASN A 1 177 ? 20.217 5.134 -4.328 1.00 95.19 177 ASN A O 1
ATOM 1253 N N . ALA A 1 178 ? 22.032 6.019 -3.376 1.00 95.19 178 ALA A N 1
ATOM 1254 C CA . ALA A 1 178 ? 21.873 5.269 -2.133 1.00 95.19 178 ALA A CA 1
ATOM 1255 C C . ALA A 1 178 ? 20.838 5.935 -1.201 1.00 95.19 178 ALA A C 1
ATOM 1257 O O . ALA A 1 178 ? 20.953 7.127 -0.898 1.00 95.19 178 ALA A O 1
ATOM 1258 N N . GLU A 1 179 ? 19.867 5.165 -0.708 1.00 95.00 179 GLU A N 1
ATOM 1259 C CA . GLU A 1 179 ? 18.685 5.660 0.017 1.00 95.00 179 GLU A CA 1
ATOM 1260 C C . GLU A 1 179 ? 18.986 6.105 1.462 1.00 95.00 179 GLU A C 1
ATOM 1262 O O . GLU A 1 179 ? 20.123 6.027 1.940 1.00 95.00 179 GLU A O 1
ATOM 1267 N N . TRP A 1 180 ? 17.977 6.634 2.165 1.00 93.75 180 TRP A N 1
ATOM 1268 C CA . TRP A 1 180 ? 18.123 7.194 3.517 1.00 93.75 180 TRP A CA 1
ATOM 1269 C C . TRP A 1 180 ? 18.151 6.132 4.627 1.00 93.75 180 TRP A C 1
ATOM 1271 O O . TRP A 1 180 ? 18.825 6.335 5.637 1.00 93.75 180 TRP A O 1
ATOM 1281 N N . CYS A 1 181 ? 17.448 5.009 4.448 1.00 95.00 181 CYS A N 1
ATOM 1282 C CA . CYS A 1 181 ? 17.338 3.945 5.445 1.00 95.00 181 CYS A CA 1
ATOM 1283 C C . CYS A 1 181 ? 18.675 3.206 5.597 1.00 95.00 181 CYS A C 1
ATOM 1285 O O . CYS A 1 181 ? 19.044 2.374 4.767 1.00 95.00 181 CYS A O 1
ATOM 1287 N N . ARG A 1 182 ? 19.431 3.538 6.649 1.00 94.56 182 ARG A N 1
ATOM 1288 C CA . ARG A 1 182 ? 20.771 2.991 6.927 1.00 94.56 182 ARG A CA 1
ATOM 1289 C C . ARG A 1 182 ? 20.970 2.739 8.426 1.00 94.56 182 ARG A C 1
ATOM 1291 O O . ARG A 1 182 ? 21.765 3.440 9.057 1.00 94.56 182 ARG A O 1
ATOM 1298 N N . PRO A 1 183 ? 20.222 1.791 9.020 1.00 91.88 183 PRO A N 1
ATOM 1299 C CA . PRO A 1 183 ? 20.411 1.421 10.418 1.00 91.88 183 PRO A CA 1
ATOM 1300 C C . PRO A 1 183 ? 21.832 0.877 10.612 1.00 91.88 183 PRO A C 1
ATOM 1302 O O . PRO A 1 183 ? 22.331 0.105 9.790 1.00 91.88 183 PRO A O 1
ATOM 1305 N N . ALA A 1 184 ? 22.495 1.306 11.685 1.00 91.56 184 ALA A N 1
ATOM 1306 C CA . ALA A 1 184 ? 23.876 0.922 11.991 1.00 91.56 184 ALA A CA 1
ATOM 1307 C C . ALA A 1 184 ? 23.978 -0.510 12.552 1.00 91.56 184 ALA A C 1
ATOM 1309 O O . ALA A 1 184 ? 25.068 -1.065 12.668 1.00 91.56 184 ALA A O 1
ATOM 1310 N N . GLU A 1 185 ? 22.833 -1.077 12.920 1.00 90.19 185 GLU A N 1
ATOM 1311 C CA . GLU A 1 185 ? 22.629 -2.421 13.439 1.00 90.19 185 GLU A CA 1
ATOM 1312 C C . GLU A 1 185 ? 22.621 -3.494 12.336 1.00 90.19 185 GLU A C 1
ATOM 1314 O O . GLU A 1 185 ? 22.816 -4.669 12.642 1.00 90.19 185 GLU A O 1
ATOM 1319 N N . LEU A 1 186 ? 22.401 -3.104 11.073 1.00 91.69 186 LEU A N 1
ATOM 1320 C CA . LEU A 1 186 ? 22.402 -4.003 9.917 1.00 91.69 186 LEU A CA 1
ATOM 1321 C C . LEU A 1 186 ? 23.701 -3.901 9.114 1.00 91.69 186 LEU A C 1
ATOM 1323 O O . LEU A 1 186 ? 24.292 -2.827 8.993 1.00 91.69 186 LEU A O 1
ATOM 1327 N N . ASP A 1 187 ? 24.110 -5.025 8.522 1.00 93.75 187 ASP A N 1
ATOM 1328 C CA . ASP A 1 187 ? 25.279 -5.091 7.648 1.00 93.75 187 ASP A CA 1
ATOM 1329 C C . ASP A 1 187 ? 24.979 -4.403 6.296 1.00 93.75 187 ASP A C 1
ATOM 1331 O O . ASP A 1 187 ? 24.089 -4.858 5.568 1.00 93.75 187 ASP A O 1
ATOM 1335 N N . PRO A 1 188 ? 25.698 -3.325 5.924 1.00 94.94 188 PRO A N 1
ATOM 1336 C CA . PRO A 1 188 ? 25.490 -2.636 4.653 1.00 94.94 188 PRO A CA 1
ATOM 1337 C C . PRO A 1 188 ? 25.787 -3.502 3.419 1.00 94.94 188 PRO A C 1
ATOM 1339 O O . PRO A 1 188 ? 25.343 -3.146 2.329 1.00 94.94 188 PRO A O 1
ATOM 1342 N N . GLU A 1 189 ? 26.535 -4.604 3.552 1.00 94.88 189 GLU A N 1
ATOM 1343 C CA . GLU A 1 189 ? 26.840 -5.508 2.439 1.00 94.88 189 GLU A CA 1
ATOM 1344 C C . GLU A 1 189 ? 25.719 -6.531 2.177 1.00 94.88 189 GLU A C 1
ATOM 1346 O O . GLU A 1 189 ? 25.600 -7.007 1.046 1.00 94.88 189 GLU A O 1
ATOM 1351 N N . THR A 1 190 ? 24.878 -6.856 3.173 1.00 95.69 190 THR A N 1
ATOM 1352 C CA . THR A 1 190 ? 23.837 -7.901 3.041 1.00 95.69 190 THR A CA 1
ATOM 1353 C C . THR A 1 190 ? 22.404 -7.395 3.163 1.00 95.69 190 THR A C 1
ATOM 1355 O O . THR A 1 190 ? 21.532 -7.953 2.503 1.00 95.69 190 THR A O 1
ATOM 1358 N N . ALA A 1 191 ? 22.134 -6.327 3.923 1.00 95.69 191 ALA A N 1
ATOM 1359 C CA . ALA A 1 191 ? 20.774 -5.976 4.355 1.00 95.69 191 ALA A CA 1
ATOM 1360 C C . ALA A 1 191 ? 19.754 -5.793 3.212 1.00 95.69 191 ALA A C 1
ATOM 1362 O O . ALA A 1 191 ? 18.603 -6.220 3.324 1.00 95.69 191 ALA A O 1
ATOM 1363 N N . ALA A 1 192 ? 20.183 -5.212 2.088 1.00 96.81 192 ALA A N 1
ATOM 1364 C CA . ALA A 1 192 ? 19.354 -5.081 0.892 1.00 96.81 192 ALA A CA 1
ATOM 1365 C C . ALA A 1 192 ? 19.030 -6.443 0.248 1.00 96.81 192 ALA A C 1
ATOM 1367 O O . ALA A 1 192 ? 17.904 -6.671 -0.186 1.00 96.81 192 ALA A O 1
ATOM 1368 N N . ALA A 1 193 ? 19.997 -7.365 0.202 1.00 97.31 193 ALA A N 1
ATOM 1369 C CA . ALA A 1 193 ? 19.791 -8.720 -0.304 1.00 97.31 193 ALA A CA 1
ATOM 1370 C C . ALA A 1 193 ? 18.924 -9.553 0.654 1.00 97.31 193 ALA A C 1
ATOM 1372 O O . ALA A 1 193 ? 18.032 -10.267 0.198 1.00 97.31 193 ALA A O 1
ATOM 1373 N N . ASP A 1 194 ? 19.126 -9.409 1.967 1.00 97.50 194 ASP A N 1
ATOM 1374 C CA . ASP A 1 194 ? 18.325 -10.072 2.999 1.00 97.50 194 ASP A CA 1
ATOM 1375 C C . ASP A 1 194 ? 16.841 -9.684 2.899 1.00 97.50 194 ASP A C 1
ATOM 1377 O O . ASP A 1 194 ? 15.977 -10.556 2.997 1.00 97.50 194 ASP A O 1
ATOM 1381 N N . ARG A 1 195 ? 16.529 -8.413 2.598 1.00 98.19 195 ARG A N 1
ATOM 1382 C CA . ARG A 1 195 ? 15.152 -7.961 2.328 1.00 98.19 195 ARG A CA 1
ATOM 1383 C C . ARG A 1 195 ? 14.513 -8.694 1.146 1.00 98.19 195 ARG A C 1
ATOM 1385 O O . ARG A 1 195 ? 13.357 -9.104 1.240 1.00 98.19 195 ARG A O 1
ATOM 1392 N N . PHE A 1 196 ? 15.246 -8.912 0.053 1.00 98.56 196 PHE A N 1
ATOM 1393 C CA . PHE A 1 196 ? 14.725 -9.696 -1.072 1.00 98.56 196 PHE A CA 1
ATOM 1394 C C . PHE A 1 196 ? 14.606 -11.187 -0.740 1.00 98.56 196 PHE A C 1
ATOM 1396 O O . PHE A 1 196 ? 13.653 -11.811 -1.195 1.00 98.56 196 PHE A O 1
ATOM 1403 N N . VAL A 1 197 ? 15.501 -11.764 0.070 1.00 98.62 197 VAL A N 1
ATOM 1404 C CA . VAL A 1 197 ? 15.358 -13.152 0.557 1.00 98.62 197 VAL A CA 1
ATOM 1405 C C . VAL A 1 197 ? 14.078 -13.308 1.384 1.00 98.62 197 VAL A C 1
ATOM 1407 O O . VAL A 1 197 ? 13.312 -14.238 1.146 1.00 98.62 197 VAL A O 1
ATOM 1410 N N . GLN A 1 198 ? 13.817 -12.371 2.300 1.00 98.75 198 GLN A N 1
ATOM 1411 C CA . GLN A 1 198 ? 12.601 -12.329 3.118 1.00 98.75 198 GLN A CA 1
ATOM 1412 C C . GLN A 1 198 ? 11.344 -12.253 2.238 1.00 98.75 198 GLN A C 1
ATOM 1414 O O . GLN A 1 198 ? 10.450 -13.089 2.360 1.00 98.75 198 GLN A O 1
ATOM 1419 N N . LEU A 1 199 ? 11.289 -11.296 1.306 1.00 98.81 199 LEU A N 1
ATOM 1420 C CA . LEU A 1 199 ? 10.123 -11.116 0.439 1.00 98.81 199 LEU A CA 1
ATOM 1421 C C . LEU A 1 199 ? 9.910 -12.283 -0.534 1.00 98.81 199 LEU A C 1
ATOM 1423 O O . LEU A 1 199 ? 8.778 -12.737 -0.660 1.00 98.81 199 LEU A O 1
ATOM 1427 N N . ASN A 1 200 ? 10.964 -12.835 -1.151 1.00 98.81 200 ASN A N 1
ATOM 1428 C CA . ASN A 1 200 ? 10.821 -14.010 -2.022 1.00 98.81 200 ASN A CA 1
ATOM 1429 C C . ASN A 1 200 ? 10.304 -15.231 -1.254 1.00 98.81 200 ASN A C 1
ATOM 1431 O O . ASN A 1 200 ? 9.467 -15.945 -1.793 1.00 98.81 200 ASN A O 1
ATOM 1435 N N . HIS A 1 201 ? 10.757 -15.460 -0.014 1.00 98.88 201 HIS A N 1
ATOM 1436 C CA . HIS A 1 201 ? 10.211 -16.532 0.829 1.00 98.88 201 HIS A CA 1
ATOM 1437 C C . HIS A 1 201 ? 8.715 -16.327 1.074 1.00 98.88 201 HIS A C 1
ATOM 1439 O O . HIS A 1 201 ? 7.938 -17.264 0.945 1.00 98.88 201 HIS A O 1
ATOM 1445 N N . ALA A 1 202 ? 8.294 -15.096 1.375 1.00 98.88 202 ALA A N 1
ATOM 1446 C CA . ALA A 1 202 ? 6.884 -14.813 1.609 1.00 98.88 202 ALA A CA 1
ATOM 1447 C C . ALA A 1 202 ? 6.018 -14.957 0.354 1.00 98.88 202 ALA A C 1
ATOM 1449 O O . ALA A 1 202 ? 4.933 -15.522 0.445 1.00 98.88 202 ALA A O 1
ATOM 1450 N N . VAL A 1 203 ? 6.511 -14.537 -0.814 1.00 98.88 203 VAL A N 1
ATOM 1451 C CA . VAL A 1 203 ? 5.866 -14.844 -2.097 1.00 98.88 203 VAL A CA 1
ATOM 1452 C C . VAL A 1 203 ? 5.760 -16.359 -2.281 1.00 98.88 203 VAL A C 1
ATOM 1454 O O . VAL A 1 203 ? 4.655 -16.863 -2.426 1.00 98.88 203 VAL A O 1
ATOM 1457 N N . ASP A 1 204 ? 6.873 -17.094 -2.199 1.00 98.75 204 ASP A N 1
ATOM 1458 C CA . ASP A 1 204 ? 6.920 -18.541 -2.453 1.00 98.75 204 ASP A CA 1
ATOM 1459 C C . ASP A 1 204 ? 5.982 -19.337 -1.532 1.00 98.75 204 ASP A C 1
ATOM 1461 O O . ASP A 1 204 ? 5.292 -20.243 -2.001 1.00 98.75 204 ASP A O 1
ATOM 1465 N N . THR A 1 205 ? 5.931 -18.991 -0.242 1.00 98.88 205 THR A N 1
ATOM 1466 C CA . THR A 1 205 ? 5.058 -19.638 0.746 1.00 98.88 205 THR A CA 1
ATOM 1467 C C . THR A 1 205 ? 3.583 -19.274 0.532 1.00 98.88 205 THR A C 1
ATOM 1469 O O . THR A 1 205 ? 2.732 -20.161 0.567 1.00 98.88 205 THR A O 1
ATOM 1472 N N . LEU A 1 206 ? 3.252 -17.999 0.293 1.00 98.69 206 LEU A N 1
ATOM 1473 C CA . LEU A 1 206 ? 1.855 -17.540 0.245 1.00 98.69 206 LEU A CA 1
ATOM 1474 C C . LEU A 1 206 ? 1.183 -17.831 -1.105 1.00 98.69 206 LEU A C 1
ATOM 1476 O O . LEU A 1 206 ? 0.012 -18.197 -1.125 1.00 98.69 206 LEU A O 1
ATOM 1480 N N . THR A 1 207 ? 1.917 -17.776 -2.224 1.00 97.12 207 THR A N 1
ATOM 1481 C CA . THR A 1 207 ? 1.391 -18.149 -3.556 1.00 97.12 207 THR A CA 1
ATOM 1482 C C . THR A 1 207 ? 1.299 -19.665 -3.768 1.00 97.12 207 THR A C 1
ATOM 1484 O O . THR A 1 207 ? 0.829 -20.119 -4.807 1.00 97.12 207 THR A O 1
ATOM 1487 N N . ALA A 1 208 ? 1.787 -20.471 -2.818 1.00 97.38 208 ALA A N 1
ATOM 1488 C CA . ALA A 1 208 ? 1.615 -21.925 -2.826 1.00 97.38 208 ALA A CA 1
ATOM 1489 C C . ALA A 1 208 ? 0.279 -22.381 -2.205 1.00 97.38 208 ALA A C 1
ATOM 1491 O O . ALA A 1 208 ? -0.063 -23.562 -2.307 1.00 97.38 208 ALA A O 1
ATOM 1492 N N . LEU A 1 209 ? -0.462 -21.470 -1.563 1.00 97.00 209 LEU A N 1
ATOM 1493 C CA . LEU A 1 209 ? -1.789 -21.729 -1.006 1.00 97.00 209 LEU A CA 1
ATOM 1494 C C . LEU A 1 209 ? -2.844 -21.783 -2.130 1.00 97.00 209 LEU A C 1
ATOM 1496 O O . LEU A 1 209 ? -2.758 -21.014 -3.086 1.00 97.00 209 LEU A O 1
ATOM 1500 N N . PRO A 1 210 ? -3.861 -22.660 -2.042 1.00 94.50 210 PRO A N 1
ATOM 1501 C CA . PRO A 1 210 ? -4.756 -22.954 -3.167 1.00 94.50 210 PRO A CA 1
ATOM 1502 C C . PRO A 1 210 ? -5.837 -21.892 -3.429 1.00 94.50 210 PRO A C 1
ATOM 1504 O O . PRO A 1 210 ? -6.594 -22.032 -4.386 1.00 94.50 210 PRO A O 1
ATOM 1507 N N . ALA A 1 211 ? -5.966 -20.882 -2.565 1.00 95.56 211 ALA A N 1
ATOM 1508 C CA . ALA A 1 211 ? -7.016 -19.863 -2.635 1.00 95.56 211 ALA A CA 1
ATOM 1509 C C . ALA A 1 211 ? -6.536 -18.496 -2.105 1.00 95.56 211 ALA A C 1
ATOM 1511 O O . ALA A 1 211 ? -7.273 -17.785 -1.424 1.00 95.56 211 ALA A O 1
ATOM 1512 N N . THR A 1 212 ? -5.276 -18.128 -2.351 1.00 97.31 212 THR A N 1
ATOM 1513 C CA . THR A 1 212 ? -4.694 -16.874 -1.841 1.00 97.31 212 THR A CA 1
ATOM 1514 C C . THR A 1 212 ? -4.173 -16.003 -2.972 1.00 97.31 212 THR A C 1
ATOM 1516 O O . THR A 1 212 ? -3.226 -16.393 -3.648 1.00 97.31 212 THR A O 1
ATOM 1519 N N . SER A 1 213 ? -4.735 -14.800 -3.111 1.00 97.75 213 SER A N 1
ATOM 1520 C CA . SER A 1 213 ? -4.187 -13.774 -4.003 1.00 97.75 213 SER A CA 1
ATOM 1521 C C . SER A 1 213 ? -3.201 -12.885 -3.252 1.00 97.75 213 SER A C 1
ATOM 1523 O O . SER A 1 213 ? -3.551 -12.297 -2.227 1.00 97.75 213 SER A O 1
ATOM 1525 N N . VAL A 1 214 ? -1.971 -12.771 -3.750 1.00 98.69 214 VAL A N 1
ATOM 1526 C CA . VAL A 1 214 ? -0.856 -12.050 -3.122 1.00 98.69 214 VAL A CA 1
ATOM 1527 C C . VAL A 1 214 ? -0.511 -10.790 -3.916 1.00 98.69 214 VAL A C 1
ATOM 1529 O O . VAL A 1 214 ? -0.209 -10.840 -5.108 1.00 98.69 214 VAL A O 1
ATOM 1532 N N . TYR A 1 215 ? -0.479 -9.652 -3.225 1.00 98.81 215 TYR A N 1
ATOM 1533 C CA . TYR A 1 215 ? -0.110 -8.356 -3.789 1.00 98.81 215 TYR A CA 1
ATOM 1534 C C . TYR A 1 215 ? 1.101 -7.787 -3.041 1.00 98.81 215 TYR A C 1
ATOM 1536 O O . TYR A 1 215 ? 1.082 -7.696 -1.813 1.00 98.81 215 TYR A O 1
ATOM 1544 N N . LEU A 1 216 ? 2.154 -7.402 -3.767 1.00 98.81 216 LEU A N 1
ATOM 1545 C CA . LEU A 1 216 ? 3.381 -6.812 -3.207 1.00 98.81 216 LEU A CA 1
ATOM 1546 C C . LEU A 1 216 ? 3.295 -5.281 -3.128 1.00 98.81 216 LEU A C 1
ATOM 1548 O O . LEU A 1 216 ? 2.578 -4.656 -3.909 1.00 98.81 216 LEU A O 1
ATOM 1552 N N . ASP A 1 217 ? 4.079 -4.672 -2.237 1.00 98.69 217 ASP A N 1
ATOM 1553 C CA . ASP A 1 217 ? 4.197 -3.214 -2.114 1.00 98.69 217 ASP A CA 1
ATOM 1554 C C . ASP A 1 217 ? 4.650 -2.547 -3.424 1.00 98.69 217 ASP A C 1
ATOM 1556 O O . ASP A 1 217 ? 5.805 -2.645 -3.831 1.00 98.69 217 ASP A O 1
ATOM 1560 N N . GLY A 1 218 ? 3.726 -1.844 -4.080 1.00 98.50 218 GLY A N 1
ATOM 1561 C CA . GLY A 1 218 ? 3.971 -0.983 -5.235 1.00 98.50 218 GLY A CA 1
ATOM 1562 C C . GLY A 1 218 ? 4.152 0.495 -4.869 1.00 98.50 218 GLY A C 1
ATOM 1563 O O . GLY A 1 218 ? 4.248 1.333 -5.764 1.00 98.50 218 GLY A O 1
ATOM 1564 N N . THR A 1 219 ? 4.200 0.855 -3.583 1.00 98.38 219 THR A N 1
ATOM 1565 C CA . THR A 1 219 ? 4.263 2.235 -3.067 1.00 98.38 219 THR A CA 1
ATOM 1566 C C . THR A 1 219 ? 3.091 3.117 -3.540 1.00 98.38 219 THR A C 1
ATOM 1568 O O . THR A 1 219 ? 1.931 2.715 -3.476 1.00 98.38 219 THR A O 1
ATOM 1571 N N . HIS A 1 220 ? 3.337 4.349 -3.988 1.00 98.38 220 HIS A N 1
ATOM 1572 C CA . HIS A 1 220 ? 2.338 5.215 -4.614 1.00 98.38 220 HIS A CA 1
ATOM 1573 C C . HIS A 1 220 ? 3.005 6.185 -5.593 1.00 98.38 220 HIS A C 1
ATOM 1575 O O . HIS A 1 220 ? 4.191 6.495 -5.485 1.00 98.38 220 HIS A O 1
ATOM 1581 N N . SER A 1 221 ? 2.220 6.765 -6.505 1.00 98.06 221 SER A N 1
ATOM 1582 C CA . SER A 1 221 ? 2.737 7.653 -7.558 1.00 98.06 221 SER A CA 1
ATOM 1583 C C . SER A 1 221 ? 3.376 8.960 -7.057 1.00 98.06 221 SER A C 1
ATOM 1585 O O . SER A 1 221 ? 3.847 9.758 -7.860 1.00 98.06 221 SER A O 1
ATOM 1587 N N . GLY A 1 222 ? 3.339 9.230 -5.751 1.00 96.00 222 GLY A N 1
ATOM 1588 C CA . GLY A 1 222 ? 4.019 10.366 -5.124 1.00 96.00 222 GLY A CA 1
ATOM 1589 C C . GLY A 1 222 ? 5.424 10.039 -4.606 1.00 96.00 222 GLY A C 1
ATOM 1590 O O . GLY A 1 222 ? 6.080 10.950 -4.111 1.00 96.00 222 GLY A O 1
ATOM 1591 N N . TRP A 1 223 ? 5.865 8.779 -4.700 1.00 96.44 223 TRP A N 1
ATOM 1592 C CA . TRP A 1 223 ? 7.079 8.275 -4.055 1.00 96.44 223 TRP A CA 1
ATOM 1593 C C . TRP A 1 223 ? 8.085 7.689 -5.053 1.00 96.44 223 TRP A C 1
ATOM 1595 O O . TRP A 1 223 ? 9.017 8.393 -5.438 1.00 96.44 223 TRP A O 1
ATOM 1605 N N . LEU A 1 224 ? 7.937 6.425 -5.472 1.00 97.81 224 LEU A N 1
ATOM 1606 C CA . LEU A 1 224 ? 8.891 5.775 -6.377 1.00 97.81 224 LEU A CA 1
ATOM 1607 C C . LEU A 1 224 ? 8.445 5.866 -7.839 1.00 97.81 224 LEU A C 1
ATOM 1609 O O . LEU A 1 224 ? 7.264 5.741 -8.174 1.00 97.81 224 LEU A O 1
ATOM 1613 N N . GLY A 1 225 ? 9.403 6.076 -8.743 1.00 98.12 225 GLY A N 1
ATOM 1614 C CA . GLY A 1 225 ? 9.152 6.028 -10.184 1.00 98.12 225 GLY A CA 1
ATOM 1615 C C . GLY A 1 225 ? 8.905 4.594 -10.654 1.00 98.12 225 GLY A C 1
ATOM 1616 O O . GLY A 1 225 ? 9.548 3.674 -10.158 1.00 98.12 225 GLY A O 1
ATOM 1617 N N . VAL A 1 226 ? 8.018 4.414 -11.642 1.00 98.75 226 VAL A N 1
ATOM 1618 C CA . VAL A 1 226 ? 7.575 3.087 -12.130 1.00 98.75 226 VAL A CA 1
ATOM 1619 C C . VAL A 1 226 ? 8.730 2.108 -12.399 1.00 98.75 226 VAL A C 1
ATOM 1621 O O . VAL A 1 226 ? 8.655 0.949 -11.996 1.00 98.75 226 VAL A O 1
ATOM 1624 N N . GLY A 1 227 ? 9.812 2.564 -13.036 1.00 98.50 227 GLY A N 1
ATOM 1625 C CA . GLY A 1 227 ? 10.972 1.719 -13.341 1.00 98.50 227 GLY A CA 1
ATOM 1626 C C . GLY A 1 227 ? 11.749 1.225 -12.116 1.00 98.50 227 GLY A C 1
ATOM 1627 O O . GLY A 1 227 ? 12.209 0.087 -12.105 1.00 98.50 227 GLY A O 1
ATOM 1628 N N . ASP A 1 228 ? 11.858 2.046 -11.069 1.00 98.56 228 ASP A N 1
ATOM 1629 C CA . ASP A 1 228 ? 12.584 1.685 -9.845 1.00 98.56 228 ASP A CA 1
ATOM 1630 C C . ASP A 1 228 ? 11.781 0.694 -8.995 1.00 98.56 228 ASP A C 1
ATOM 1632 O O . ASP A 1 228 ? 12.303 -0.345 -8.597 1.00 98.56 228 ASP A O 1
ATOM 1636 N N . ILE A 1 229 ? 10.479 0.941 -8.799 1.00 98.81 229 ILE A N 1
ATOM 1637 C CA . ILE A 1 229 ? 9.625 -0.019 -8.089 1.00 98.81 229 ILE A CA 1
ATOM 1638 C C . ILE A 1 229 ? 9.478 -1.336 -8.866 1.00 98.81 229 ILE A C 1
ATOM 1640 O O . ILE A 1 229 ? 9.461 -2.398 -8.255 1.00 98.81 229 ILE A O 1
ATOM 1644 N N . THR A 1 230 ? 9.475 -1.309 -10.204 1.00 98.81 230 THR A N 1
ATOM 1645 C CA . THR A 1 230 ? 9.435 -2.542 -11.013 1.00 98.81 230 THR A CA 1
ATOM 1646 C C . THR A 1 230 ? 10.692 -3.399 -10.840 1.00 98.81 230 THR A C 1
ATOM 1648 O O . THR A 1 230 ? 10.583 -4.615 -10.696 1.00 98.81 230 THR A O 1
ATOM 1651 N N . ASP A 1 231 ? 11.881 -2.795 -10.799 1.00 98.56 231 ASP A N 1
ATOM 1652 C CA . ASP A 1 231 ? 13.127 -3.515 -10.502 1.00 98.56 231 ASP A CA 1
ATOM 1653 C C . ASP A 1 231 ? 13.101 -4.152 -9.099 1.00 98.56 231 ASP A C 1
ATOM 1655 O O . ASP A 1 231 ? 13.434 -5.331 -8.951 1.00 98.56 231 ASP A O 1
ATOM 1659 N N . ARG A 1 232 ? 12.619 -3.418 -8.086 1.00 98.75 232 ARG A N 1
ATOM 1660 C CA . ARG A 1 232 ? 12.422 -3.939 -6.722 1.00 98.75 232 ARG A CA 1
ATOM 1661 C C . ARG A 1 232 ? 11.418 -5.103 -6.684 1.00 98.75 232 ARG A C 1
ATOM 1663 O O . ARG A 1 232 ? 11.689 -6.117 -6.045 1.00 98.75 232 ARG A O 1
ATOM 1670 N N . LEU A 1 233 ? 10.297 -4.989 -7.396 1.00 98.88 233 LEU A N 1
ATOM 1671 C CA . LEU A 1 233 ? 9.243 -6.008 -7.484 1.00 98.88 233 LEU A CA 1
ATOM 1672 C C . LEU A 1 233 ? 9.718 -7.301 -8.164 1.00 98.88 233 LEU A C 1
ATOM 1674 O O . LEU A 1 233 ? 9.455 -8.388 -7.652 1.00 98.88 233 LEU A O 1
ATOM 1678 N N . ILE A 1 234 ? 10.460 -7.199 -9.271 1.00 98.69 234 ILE A N 1
ATOM 1679 C CA . ILE A 1 234 ? 11.064 -8.357 -9.956 1.00 98.69 234 ILE A CA 1
ATOM 1680 C C . ILE A 1 234 ? 12.096 -9.036 -9.041 1.00 98.69 234 ILE A C 1
ATOM 1682 O O . ILE A 1 234 ? 12.082 -10.253 -8.869 1.00 98.69 234 ILE A O 1
ATOM 1686 N N . LYS A 1 235 ? 12.948 -8.262 -8.354 1.00 98.62 235 LYS A N 1
ATOM 1687 C CA . LYS A 1 235 ? 13.884 -8.805 -7.349 1.00 98.62 235 LYS A CA 1
ATOM 1688 C C . LYS A 1 235 ? 13.176 -9.498 -6.179 1.00 98.62 235 LYS A C 1
ATOM 1690 O O . LYS A 1 235 ? 13.752 -10.417 -5.602 1.00 98.62 235 LYS A O 1
ATOM 1695 N N . ALA A 1 236 ? 11.958 -9.082 -5.836 1.00 98.69 236 ALA A N 1
ATOM 1696 C CA . ALA A 1 236 ? 11.117 -9.690 -4.803 1.00 98.69 236 ALA A CA 1
ATOM 1697 C C . ALA A 1 236 ? 10.252 -10.866 -5.296 1.00 98.69 236 ALA A C 1
ATOM 1699 O O . ALA A 1 236 ? 9.657 -11.559 -4.473 1.00 98.69 236 ALA A O 1
ATOM 1700 N N . GLY A 1 237 ? 10.207 -11.122 -6.608 1.00 98.25 237 GLY A N 1
ATOM 1701 C CA . GLY A 1 237 ? 9.517 -12.269 -7.191 1.00 98.25 237 GLY A CA 1
ATOM 1702 C C . GLY A 1 237 ? 8.059 -12.043 -7.593 1.00 98.25 237 GLY A C 1
ATOM 1703 O O . GLY A 1 237 ? 7.312 -13.022 -7.668 1.00 98.25 237 GLY A O 1
ATOM 1704 N N . VAL A 1 238 ? 7.649 -10.798 -7.877 1.00 98.44 238 VAL A N 1
ATOM 1705 C CA . VAL A 1 238 ? 6.279 -10.435 -8.307 1.00 98.44 238 VAL A CA 1
ATOM 1706 C C . VAL A 1 238 ? 5.741 -11.305 -9.453 1.00 98.44 238 VAL A C 1
ATOM 1708 O O . VAL A 1 238 ? 4.535 -11.4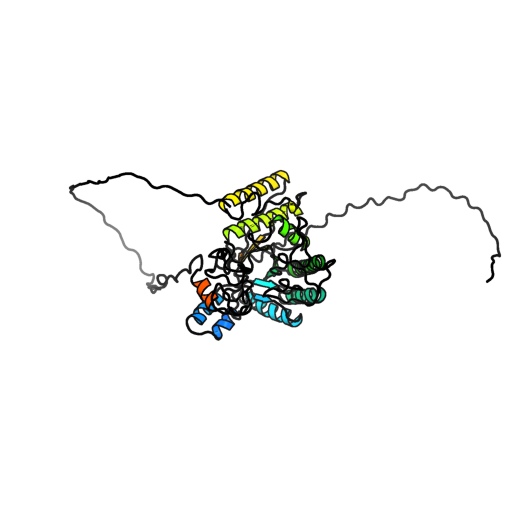90 -9.579 1.00 98.44 238 VAL A O 1
ATOM 1711 N N . GLU A 1 239 ? 6.608 -11.898 -10.279 1.00 97.38 239 GLU A N 1
ATOM 1712 C CA . GLU A 1 239 ? 6.238 -12.818 -11.359 1.00 97.38 239 GLU A CA 1
ATOM 1713 C C . GLU A 1 239 ? 5.416 -14.024 -10.880 1.00 97.38 239 GLU A C 1
ATOM 1715 O O . GLU A 1 239 ? 4.655 -14.583 -11.672 1.00 97.38 239 GLU A O 1
ATOM 1720 N N . ARG A 1 240 ? 5.534 -14.402 -9.601 1.00 97.31 240 ARG A N 1
ATOM 1721 C CA . ARG A 1 240 ? 4.818 -15.530 -8.979 1.00 97.31 240 ARG A CA 1
ATOM 1722 C C . ARG A 1 240 ? 3.549 -15.117 -8.226 1.00 97.31 240 ARG A C 1
ATOM 1724 O O . ARG A 1 240 ? 2.699 -15.967 -8.006 1.00 97.31 240 ARG A O 1
ATOM 1731 N N . ALA A 1 241 ? 3.411 -13.834 -7.898 1.00 97.62 241 ALA A N 1
ATOM 1732 C CA . ALA A 1 241 ? 2.254 -13.247 -7.223 1.00 97.62 241 ALA A CA 1
ATOM 1733 C C . ALA A 1 241 ? 1.199 -12.731 -8.220 1.00 97.62 241 ALA A C 1
ATOM 1735 O O . ALA A 1 241 ? 1.487 -12.577 -9.406 1.00 97.62 241 ALA A O 1
ATOM 1736 N N . ASP A 1 242 ? -0.007 -12.426 -7.758 1.00 97.50 242 ASP A N 1
ATOM 1737 C CA . ASP A 1 242 ? -1.119 -11.893 -8.558 1.00 97.50 242 ASP A CA 1
ATOM 1738 C C . ASP A 1 242 ? -0.801 -10.474 -9.051 1.00 97.50 242 ASP A C 1
ATOM 1740 O O . ASP A 1 242 ? -0.992 -10.134 -10.224 1.00 97.50 242 ASP A O 1
ATOM 1744 N N . GLY A 1 243 ? -0.186 -9.661 -8.187 1.00 98.00 243 GLY A N 1
ATOM 1745 C CA . GLY A 1 243 ? 0.392 -8.392 -8.604 1.00 98.00 243 GLY A CA 1
ATOM 1746 C C . GLY A 1 243 ? 0.851 -7.493 -7.468 1.00 98.00 243 GLY A C 1
ATOM 1747 O O . GLY A 1 243 ? 1.702 -7.874 -6.662 1.00 98.00 243 GLY A O 1
ATOM 1748 N N . VAL A 1 244 ? 0.349 -6.257 -7.454 1.00 98.75 244 VAL A N 1
ATOM 1749 C CA . VAL A 1 244 ? 0.816 -5.190 -6.557 1.00 98.75 244 VAL A CA 1
ATOM 1750 C C . VAL A 1 244 ? -0.329 -4.489 -5.838 1.00 98.75 244 VAL A C 1
ATOM 1752 O O . VAL A 1 244 ? -1.425 -4.362 -6.378 1.00 98.75 244 VAL A O 1
ATOM 1755 N N . PHE A 1 245 ? -0.073 -3.969 -4.641 1.00 98.88 245 PHE A N 1
ATOM 1756 C CA . PHE A 1 245 ? -0.936 -2.962 -4.033 1.00 98.88 245 PHE A CA 1
ATOM 1757 C C . PHE A 1 245 ? -0.287 -1.587 -4.108 1.00 98.88 245 PHE A C 1
ATOM 1759 O O . PHE A 1 245 ? 0.935 -1.459 -4.109 1.00 98.88 245 PHE A O 1
ATOM 1766 N N . VAL A 1 246 ? -1.103 -0.537 -4.140 1.00 98.88 246 VAL A N 1
ATOM 1767 C CA . VAL A 1 246 ? -0.617 0.846 -4.088 1.00 98.88 246 VAL A CA 1
ATOM 1768 C C . VAL A 1 246 ? -1.389 1.684 -3.071 1.00 98.88 246 VAL A C 1
ATOM 1770 O O . VAL A 1 246 ? -2.554 1.418 -2.771 1.00 98.88 246 VAL A O 1
ATOM 1773 N N . ASN A 1 247 ? -0.737 2.739 -2.580 1.00 98.75 247 ASN A N 1
ATOM 1774 C CA . ASN A 1 247 ? -1.279 3.762 -1.678 1.00 98.75 247 ASN A CA 1
ATOM 1775 C C . ASN A 1 247 ? -1.629 3.296 -0.254 1.00 98.75 247 ASN A C 1
ATOM 1777 O O . ASN A 1 247 ? -2.320 4.029 0.450 1.00 98.75 247 ASN A O 1
ATOM 1781 N N . ALA A 1 248 ? -1.137 2.137 0.197 1.00 98.31 248 ALA A N 1
ATOM 1782 C CA . ALA A 1 248 ? -1.341 1.670 1.571 1.00 98.31 248 ALA A CA 1
ATOM 1783 C C . ALA A 1 248 ? -1.019 2.779 2.592 1.00 98.31 248 ALA A C 1
ATOM 1785 O O . ALA A 1 248 ? 0.046 3.393 2.542 1.00 98.31 248 ALA A O 1
ATOM 1786 N N . SER A 1 249 ? -1.970 3.077 3.482 1.00 97.56 249 SER A N 1
ATOM 1787 C CA . SER A 1 249 ? -1.870 4.155 4.484 1.00 97.56 249 SER A CA 1
ATOM 1788 C C . SER A 1 249 ? -1.693 5.578 3.933 1.00 97.56 249 SER A C 1
ATOM 1790 O O . SER A 1 249 ? -1.494 6.506 4.715 1.00 97.56 249 SER A O 1
ATOM 1792 N N . ASN A 1 250 ? -1.834 5.809 2.629 1.00 98.50 250 ASN A N 1
ATOM 1793 C CA . ASN A 1 250 ? -1.541 7.091 1.990 1.00 98.50 250 ASN A CA 1
ATOM 1794 C C . ASN A 1 250 ? -2.789 7.707 1.314 1.00 98.50 250 ASN A C 1
ATOM 1796 O O . ASN A 1 250 ? -3.912 7.212 1.436 1.00 98.50 250 ASN A O 1
ATOM 1800 N N . TYR A 1 251 ? -2.622 8.852 0.653 1.00 98.56 251 TYR A N 1
ATOM 1801 C CA . TYR A 1 251 ? -3.714 9.784 0.347 1.00 98.56 251 TYR A CA 1
ATOM 1802 C C . TYR A 1 251 ? -3.836 10.150 -1.143 1.00 98.56 251 TYR A C 1
ATOM 1804 O O . TYR A 1 251 ? -4.633 11.018 -1.482 1.00 98.56 251 TYR A O 1
ATOM 1812 N N . VAL A 1 252 ? -3.073 9.525 -2.045 1.00 98.44 252 VAL A N 1
ATOM 1813 C CA . VAL A 1 252 ? -3.060 9.864 -3.482 1.00 98.44 252 VAL A CA 1
ATOM 1814 C C . VAL A 1 252 ? -4.396 9.545 -4.156 1.00 98.44 252 VAL A C 1
ATOM 1816 O O . VAL A 1 252 ? -4.987 8.498 -3.911 1.00 98.44 252 VAL A O 1
ATOM 1819 N N . GLU A 1 253 ? -4.874 10.422 -5.039 1.00 98.00 253 GLU A N 1
ATOM 1820 C CA . GLU A 1 253 ? -6.154 10.255 -5.732 1.00 98.00 253 GLU A CA 1
ATOM 1821 C C . GLU A 1 253 ? -6.215 8.952 -6.549 1.00 98.00 253 GLU A C 1
ATOM 1823 O O . GLU A 1 253 ? -5.292 8.629 -7.303 1.00 98.00 253 GLU A O 1
ATOM 1828 N N . THR A 1 254 ? -7.341 8.232 -6.474 1.00 98.38 254 THR A N 1
ATOM 1829 C CA . THR A 1 254 ? -7.538 6.941 -7.162 1.00 98.38 254 THR A CA 1
ATOM 1830 C C . THR A 1 254 ? -7.237 7.015 -8.664 1.00 98.38 254 THR A C 1
ATOM 1832 O O . THR A 1 254 ? -6.599 6.113 -9.195 1.00 98.38 254 THR A O 1
ATOM 1835 N N . GLU A 1 255 ? -7.593 8.106 -9.354 1.00 97.44 255 GLU A N 1
ATOM 1836 C CA . GLU A 1 255 ? -7.329 8.265 -10.797 1.00 97.44 255 GLU A CA 1
ATOM 1837 C C . GLU A 1 255 ? -5.833 8.250 -11.164 1.00 97.44 255 GLU A C 1
ATOM 1839 O O . GLU A 1 255 ? -5.458 7.756 -12.231 1.00 97.44 255 GLU A O 1
ATOM 1844 N N . ARG A 1 256 ? -4.960 8.726 -10.266 1.00 98.44 256 ARG A N 1
ATOM 1845 C CA . ARG A 1 256 ? -3.502 8.640 -10.425 1.00 98.44 256 ARG A CA 1
ATOM 1846 C C . ARG A 1 256 ? -2.998 7.231 -10.139 1.00 98.44 256 ARG A C 1
ATOM 1848 O O . ARG A 1 256 ? -2.094 6.753 -10.816 1.00 98.44 256 ARG A O 1
ATOM 1855 N N . LEU A 1 257 ? -3.587 6.558 -9.157 1.00 98.75 257 LEU A N 1
ATOM 1856 C CA . LEU A 1 257 ? -3.173 5.223 -8.730 1.00 98.75 257 LEU A CA 1
ATOM 1857 C C . LEU A 1 257 ? -3.543 4.142 -9.747 1.00 98.75 257 LEU A C 1
ATOM 1859 O O . LEU A 1 257 ? -2.710 3.283 -10.016 1.00 98.75 257 LEU A O 1
ATOM 1863 N N . VAL A 1 258 ? -4.712 4.244 -10.391 1.00 98.62 258 VAL A N 1
ATOM 1864 C CA . VAL A 1 258 ? -5.092 3.384 -11.528 1.00 98.62 258 VAL A CA 1
ATOM 1865 C C . VAL A 1 258 ? -4.042 3.487 -12.639 1.00 98.62 258 VAL A C 1
ATOM 1867 O O . VAL A 1 258 ? -3.535 2.470 -13.112 1.00 98.62 258 VAL A O 1
ATOM 1870 N N . LYS A 1 259 ? -3.641 4.713 -13.012 1.00 98.69 259 LYS A N 1
ATOM 1871 C CA . LYS A 1 259 ? -2.584 4.952 -14.010 1.00 98.69 259 LYS A CA 1
ATOM 1872 C C . LYS A 1 259 ? -1.247 4.353 -13.586 1.00 98.69 259 LYS A C 1
ATOM 1874 O O . LYS A 1 259 ? -0.662 3.573 -14.327 1.00 98.69 259 LYS A O 1
ATOM 1879 N N . TYR A 1 260 ? -0.789 4.698 -12.389 1.00 98.88 260 TYR A N 1
ATOM 1880 C CA . TYR A 1 260 ? 0.506 4.286 -11.863 1.00 98.88 260 TYR A CA 1
ATOM 1881 C C . TYR A 1 260 ? 0.633 2.763 -11.716 1.00 98.88 260 TYR A C 1
ATOM 1883 O O . TYR A 1 260 ? 1.608 2.193 -12.195 1.00 98.88 260 TYR A O 1
ATOM 1891 N N . GLY A 1 261 ? -0.375 2.095 -11.149 1.00 98.69 261 GLY A N 1
ATOM 1892 C CA . GLY 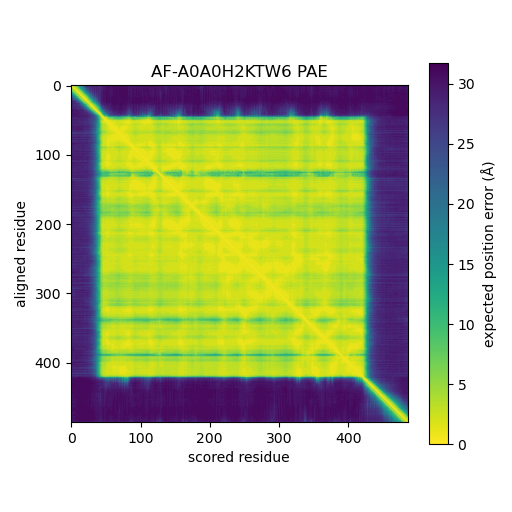A 1 261 ? -0.410 0.636 -11.048 1.00 98.69 261 GLY A CA 1
ATOM 1893 C C . GLY A 1 261 ? -0.463 -0.051 -12.417 1.00 98.69 261 GLY A C 1
ATOM 1894 O O . GLY A 1 261 ? 0.281 -1.000 -12.655 1.00 98.69 261 GLY A O 1
ATOM 1895 N N . THR A 1 262 ? -1.255 0.478 -13.358 1.00 98.69 262 THR A N 1
ATOM 1896 C CA . THR A 1 262 ? -1.281 -0.018 -14.748 1.00 98.69 262 THR A CA 1
ATOM 1897 C C . THR A 1 262 ? 0.101 0.074 -15.405 1.00 98.69 262 THR A C 1
ATOM 1899 O O . THR A 1 262 ? 0.529 -0.848 -16.094 1.00 98.69 262 THR A O 1
ATOM 1902 N N . TRP A 1 263 ? 0.838 1.164 -15.171 1.00 98.88 263 TRP A N 1
ATOM 1903 C CA . TRP A 1 263 ? 2.197 1.328 -15.690 1.00 98.88 263 TRP A CA 1
ATOM 1904 C C . TRP A 1 263 ? 3.206 0.380 -15.028 1.00 98.88 263 TRP A C 1
ATOM 1906 O O . TRP A 1 263 ? 4.098 -0.105 -15.719 1.00 98.88 263 TRP A O 1
ATOM 1916 N N . ILE A 1 264 ? 3.060 0.065 -13.733 1.00 98.88 264 ILE A N 1
ATOM 1917 C CA . ILE A 1 264 ? 3.852 -0.988 -13.069 1.00 98.88 264 ILE A CA 1
ATOM 1918 C C . ILE A 1 264 ? 3.576 -2.344 -13.728 1.00 98.88 264 ILE A C 1
ATOM 1920 O O . ILE A 1 264 ? 4.516 -3.019 -14.140 1.00 98.88 264 ILE A O 1
ATOM 1924 N N . SER A 1 265 ? 2.302 -2.709 -13.905 1.00 98.75 265 SER A N 1
ATOM 1925 C CA . SER A 1 265 ? 1.896 -3.938 -14.602 1.00 98.75 265 SER A CA 1
ATOM 1926 C C . SER A 1 265 ? 2.518 -4.050 -15.997 1.00 98.75 265 SER A C 1
ATOM 1928 O O . SER A 1 265 ? 3.082 -5.087 -16.359 1.00 98.75 265 SER A O 1
ATOM 1930 N N . ASP A 1 266 ? 2.467 -2.963 -16.770 1.00 98.81 266 ASP A N 1
ATOM 1931 C CA . ASP A 1 266 ? 3.042 -2.911 -18.110 1.00 98.81 266 ASP A CA 1
ATOM 1932 C C . ASP A 1 266 ? 4.575 -2.983 -18.103 1.00 98.81 266 ASP A C 1
ATOM 1934 O O . ASP A 1 266 ? 5.158 -3.692 -18.924 1.00 98.81 266 ASP A O 1
ATOM 1938 N N . CYS A 1 267 ? 5.241 -2.305 -17.166 1.00 98.81 267 CYS A N 1
ATOM 1939 C CA . CYS A 1 267 ? 6.694 -2.354 -17.018 1.00 98.81 267 CYS A CA 1
ATOM 1940 C C . CYS A 1 267 ? 7.190 -3.755 -16.619 1.00 98.81 267 CYS A C 1
ATOM 1942 O O . CYS A 1 267 ? 8.166 -4.243 -17.199 1.00 98.81 267 CYS A O 1
ATOM 1944 N N . VAL A 1 268 ? 6.501 -4.424 -15.683 1.00 98.81 268 VAL A N 1
ATOM 1945 C CA . VAL A 1 268 ? 6.780 -5.816 -15.288 1.00 98.81 268 VAL A CA 1
ATOM 1946 C C . VAL A 1 268 ? 6.613 -6.740 -16.494 1.00 98.81 268 VAL A C 1
ATOM 1948 O O . VAL A 1 268 ? 7.529 -7.495 -16.813 1.00 98.81 268 VAL A O 1
ATOM 1951 N N . ASN A 1 269 ? 5.490 -6.647 -17.216 1.00 98.62 269 ASN A N 1
ATOM 1952 C CA . ASN A 1 269 ? 5.231 -7.489 -18.386 1.00 98.62 269 ASN A CA 1
ATOM 1953 C C . ASN A 1 269 ? 6.303 -7.316 -19.474 1.00 98.62 269 ASN A C 1
ATOM 1955 O O . ASN A 1 269 ? 6.864 -8.300 -19.957 1.00 98.62 269 ASN A O 1
ATOM 1959 N N . LEU A 1 270 ? 6.630 -6.068 -19.826 1.00 98.75 270 LEU A N 1
ATOM 1960 C CA . LEU A 1 270 ? 7.671 -5.759 -20.806 1.00 98.75 270 LEU A CA 1
ATOM 1961 C C . LEU A 1 270 ? 9.041 -6.292 -20.371 1.00 98.75 270 LEU A C 1
ATOM 1963 O O . LEU A 1 270 ? 9.739 -6.886 -21.194 1.00 98.75 270 LEU A O 1
ATOM 1967 N N . SER A 1 271 ? 9.419 -6.117 -19.102 1.00 98.44 271 SER A N 1
ATOM 1968 C CA . SER A 1 271 ? 10.758 -6.485 -18.616 1.00 98.44 271 SER A CA 1
ATOM 1969 C C . SER A 1 271 ? 10.942 -7.989 -18.399 1.00 98.44 271 SER A C 1
ATOM 1971 O O . SER A 1 271 ? 12.044 -8.503 -18.569 1.00 98.44 271 SER A O 1
ATOM 1973 N N . VAL A 1 272 ? 9.871 -8.719 -18.072 1.00 97.88 272 VAL A N 1
ATOM 1974 C CA . VAL A 1 272 ? 9.905 -10.183 -17.907 1.00 97.88 272 VAL A CA 1
ATOM 1975 C C . VAL A 1 272 ? 9.810 -10.906 -19.257 1.00 97.88 272 VAL A C 1
ATOM 1977 O O . VAL A 1 272 ? 10.459 -11.933 -19.453 1.00 97.88 272 VAL A O 1
ATOM 1980 N N . ASN A 1 273 ? 9.034 -10.374 -20.211 1.00 97.69 273 ASN A N 1
ATOM 1981 C CA . ASN A 1 273 ? 8.732 -11.047 -21.481 1.00 97.69 273 ASN A CA 1
ATOM 1982 C C . ASN A 1 273 ? 9.489 -10.489 -22.704 1.00 97.69 273 ASN A C 1
ATOM 1984 O O . ASN A 1 273 ? 9.198 -10.882 -23.837 1.00 97.69 273 ASN A O 1
ATOM 1988 N N . SER A 1 274 ? 10.468 -9.594 -22.520 1.00 98.06 274 SER A N 1
ATOM 1989 C CA . SER A 1 274 ? 11.287 -9.070 -23.623 1.00 98.06 274 SER A CA 1
ATOM 1990 C C . SER A 1 274 ? 12.714 -8.683 -23.205 1.00 98.06 274 SER A C 1
ATOM 1992 O O . SER A 1 274 ? 13.236 -9.143 -22.198 1.00 98.06 274 SER A O 1
ATOM 1994 N N . TRP A 1 275 ? 13.375 -7.873 -24.034 1.00 96.75 275 TRP A N 1
ATOM 1995 C CA . TRP A 1 275 ? 14.686 -7.268 -23.789 1.00 96.75 275 TRP A CA 1
ATOM 1996 C C . TRP A 1 275 ? 14.593 -5.906 -23.069 1.00 96.75 275 TRP A C 1
ATOM 1998 O O . TRP A 1 275 ? 15.610 -5.231 -22.928 1.00 96.75 275 TRP A O 1
ATOM 2008 N N . TRP A 1 276 ? 13.390 -5.472 -22.680 1.00 98.19 276 TRP A N 1
ATOM 2009 C CA . TRP A 1 276 ? 13.139 -4.180 -22.041 1.00 98.19 276 TRP A CA 1
ATOM 2010 C C . TRP A 1 276 ? 13.691 -4.134 -20.608 1.00 98.19 276 TRP A C 1
ATOM 2012 O O . TRP A 1 276 ? 13.445 -5.040 -19.820 1.00 98.19 276 TRP A O 1
ATOM 2022 N N . GLU A 1 277 ? 14.422 -3.079 -20.249 1.00 97.69 277 GLU A N 1
ATOM 2023 C CA . GLU A 1 277 ? 14.932 -2.896 -18.885 1.00 97.69 277 GLU A CA 1
ATOM 2024 C C . GLU A 1 277 ? 13.992 -1.989 -18.065 1.00 97.69 277 GLU A C 1
ATOM 2026 O O . GLU A 1 277 ? 13.516 -0.978 -18.598 1.00 97.69 277 GLU A O 1
ATOM 2031 N N . PRO A 1 278 ? 13.774 -2.249 -16.756 1.00 98.06 278 PRO A N 1
ATOM 2032 C CA . PRO A 1 278 ? 12.937 -1.392 -15.910 1.00 98.06 278 PRO A CA 1
ATOM 2033 C C . PRO A 1 278 ? 13.376 0.082 -15.909 1.00 98.06 278 PRO A C 1
ATOM 2035 O O . PRO A 1 278 ? 12.544 0.984 -15.845 1.00 98.06 278 PRO A O 1
ATOM 2038 N N . ALA A 1 279 ? 14.675 0.350 -16.090 1.00 96.88 279 ALA A N 1
ATOM 2039 C CA . ALA A 1 279 ? 15.240 1.698 -16.194 1.00 96.88 279 ALA A CA 1
ATOM 2040 C C . ALA A 1 279 ? 14.711 2.522 -17.389 1.00 96.88 279 ALA A C 1
ATOM 2042 O O . ALA A 1 279 ? 14.872 3.743 -17.407 1.00 96.88 279 ALA A O 1
ATOM 2043 N N . TRP A 1 280 ? 14.097 1.889 -18.394 1.00 97.25 280 TRP A N 1
ATOM 2044 C CA . TRP A 1 280 ? 13.511 2.569 -19.558 1.00 97.25 280 TRP A CA 1
ATOM 2045 C C . TRP A 1 280 ? 12.001 2.785 -19.429 1.00 97.25 280 TRP A C 1
ATOM 2047 O O . TRP A 1 280 ? 11.393 3.424 -20.290 1.00 97.25 280 TRP A O 1
ATOM 2057 N N . CYS A 1 281 ? 11.377 2.259 -18.375 1.00 98.31 281 CYS A N 1
ATOM 2058 C CA . CYS A 1 281 ? 9.942 2.361 -18.174 1.00 98.31 281 CYS A CA 1
ATOM 2059 C C . CYS A 1 281 ? 9.483 3.806 -17.965 1.00 98.31 281 CYS A C 1
ATOM 2061 O O . CYS A 1 281 ? 9.962 4.535 -17.092 1.00 98.31 281 CYS A O 1
ATOM 2063 N N . ALA A 1 282 ? 8.497 4.200 -18.769 1.00 98.50 282 ALA A N 1
ATOM 2064 C CA . ALA A 1 282 ? 7.841 5.487 -18.652 1.00 98.50 282 ALA A CA 1
ATOM 2065 C C . ALA A 1 282 ? 7.100 5.596 -17.304 1.00 98.50 282 ALA A C 1
ATOM 2067 O O . ALA A 1 282 ? 6.623 4.616 -16.735 1.00 98.50 282 ALA A O 1
ATOM 2068 N N . SER A 1 283 ? 7.034 6.805 -16.764 1.00 98.19 283 SER A N 1
ATOM 2069 C CA . SER A 1 283 ? 6.780 7.055 -15.346 1.00 98.19 283 SER A CA 1
ATOM 2070 C C . SER A 1 283 ? 5.882 8.279 -15.156 1.00 98.19 283 SER A C 1
ATOM 2072 O O . SER A 1 283 ? 5.685 9.070 -16.083 1.00 98.19 283 SER A O 1
ATOM 2074 N N . GLN A 1 284 ? 5.375 8.488 -13.940 1.00 97.94 284 GLN A N 1
ATOM 2075 C CA . GLN A 1 284 ? 4.717 9.740 -13.555 1.00 97.94 284 GLN A CA 1
ATOM 2076 C C . GLN A 1 284 ? 5.654 10.961 -13.642 1.00 97.94 284 GLN A C 1
ATOM 2078 O O . GLN A 1 284 ? 5.180 12.092 -13.713 1.00 97.94 284 GLN A O 1
ATOM 2083 N N . TYR A 1 285 ? 6.974 10.730 -13.630 1.00 97.25 285 TYR A N 1
ATOM 2084 C CA . TYR A 1 285 ? 8.009 11.769 -13.666 1.00 97.25 285 TYR A CA 1
ATOM 2085 C C . TYR A 1 285 ? 8.532 12.095 -15.074 1.00 97.25 285 TYR A C 1
ATOM 2087 O O . TYR A 1 285 ? 9.124 13.156 -15.268 1.00 97.25 285 TYR A O 1
ATOM 2095 N N . TYR A 1 286 ? 8.355 11.181 -16.035 1.00 96.81 286 TYR A N 1
ATOM 2096 C CA . TYR A 1 286 ? 8.684 11.377 -17.449 1.00 96.81 286 TYR A CA 1
ATOM 2097 C C . TYR A 1 286 ? 8.079 10.243 -18.301 1.00 96.81 286 TYR A C 1
ATOM 2099 O O . TYR A 1 286 ? 8.227 9.081 -17.919 1.00 96.81 286 TYR A O 1
ATOM 2107 N N . PRO A 1 287 ? 7.447 10.510 -19.462 1.00 98.00 287 PRO A N 1
ATOM 2108 C CA . PRO A 1 287 ? 7.236 11.811 -20.104 1.00 98.00 287 PRO A CA 1
ATOM 2109 C C . PRO A 1 287 ? 6.105 12.653 -19.488 1.00 98.00 287 PRO A C 1
ATOM 2111 O O . PRO A 1 287 ? 5.919 13.798 -19.902 1.00 98.00 287 PRO A O 1
ATOM 2114 N N . ALA A 1 288 ? 5.352 12.112 -18.528 1.00 98.00 288 ALA A N 1
ATOM 2115 C CA . ALA A 1 288 ? 4.396 12.878 -17.735 1.00 98.00 288 ALA A CA 1
ATOM 2116 C C . ALA A 1 288 ? 5.081 13.905 -16.808 1.00 98.00 288 ALA A C 1
ATOM 2118 O O . ALA A 1 288 ? 6.281 13.841 -16.547 1.00 98.00 288 ALA A O 1
ATOM 2119 N N . ASN A 1 289 ? 4.287 14.841 -16.292 1.00 97.50 289 ASN A N 1
ATOM 2120 C CA . ASN A 1 289 ? 4.626 15.742 -15.198 1.00 97.50 289 ASN A CA 1
ATOM 2121 C C . ASN A 1 289 ? 3.805 15.327 -13.958 1.00 97.50 289 ASN A C 1
ATOM 2123 O O . ASN A 1 289 ? 2.573 15.281 -14.060 1.00 97.50 289 ASN A O 1
ATOM 2127 N N . PRO A 1 290 ? 4.412 15.060 -12.785 1.00 95.94 290 PRO A N 1
ATOM 2128 C CA . PRO A 1 290 ? 3.668 14.646 -11.592 1.00 95.94 290 PRO A CA 1
ATOM 2129 C C . PRO A 1 290 ? 2.650 15.708 -11.142 1.00 95.94 290 PRO A C 1
ATOM 2131 O O . PRO A 1 290 ? 1.541 15.360 -10.726 1.00 95.94 290 PRO A O 1
ATOM 2134 N N . ASP A 1 291 ? 2.977 16.992 -11.315 1.00 95.31 291 ASP A N 1
ATOM 2135 C CA . ASP A 1 291 ? 2.149 18.128 -10.894 1.00 95.31 291 ASP A CA 1
ATOM 2136 C C . ASP A 1 291 ? 0.975 18.417 -11.851 1.00 95.31 291 ASP A C 1
ATOM 2138 O O . ASP A 1 291 ? 0.045 19.137 -11.491 1.00 95.31 291 ASP A O 1
ATOM 2142 N N . ASP A 1 292 ? 0.988 17.858 -13.068 1.00 96.75 292 ASP A N 1
ATOM 2143 C CA . ASP A 1 292 ? -0.031 18.089 -14.098 1.00 96.75 292 ASP A CA 1
ATOM 2144 C C . ASP A 1 292 ? -0.573 16.764 -14.645 1.00 96.75 292 ASP A C 1
ATOM 2146 O O . ASP A 1 292 ? -0.072 16.207 -15.627 1.00 96.75 292 ASP A O 1
ATOM 2150 N N . PHE A 1 293 ? -1.652 16.281 -14.023 1.00 96.69 293 PHE A N 1
ATOM 2151 C CA . PHE A 1 293 ? -2.327 15.037 -14.397 1.00 96.69 293 PHE A CA 1
ATOM 2152 C C . PHE A 1 293 ? -2.796 15.012 -15.865 1.00 96.69 293 PHE A C 1
ATOM 2154 O O . PHE A 1 293 ? -2.865 13.945 -16.471 1.00 96.69 293 PHE A O 1
ATOM 2161 N N . SER A 1 294 ? -3.027 16.171 -16.502 1.00 97.56 294 SER A N 1
ATOM 2162 C CA . SER A 1 294 ? -3.417 16.217 -17.921 1.00 97.56 294 SER A CA 1
ATOM 2163 C C . SER A 1 294 ? -2.317 15.713 -18.868 1.00 97.56 294 SER A C 1
ATOM 2165 O O . SER A 1 294 ? -2.604 15.298 -19.991 1.00 97.56 294 SER A O 1
ATOM 2167 N N . THR A 1 295 ? -1.063 15.681 -18.403 1.00 98.38 295 THR A N 1
ATOM 2168 C CA . THR A 1 295 ? 0.084 15.149 -19.155 1.00 98.38 295 THR A CA 1
ATOM 2169 C C . THR A 1 295 ? 0.248 13.632 -19.044 1.00 98.38 295 THR A C 1
ATOM 2171 O O . THR A 1 295 ? 1.037 13.059 -19.792 1.00 98.38 295 THR A O 1
ATOM 2174 N N . TRP A 1 296 ? -0.482 12.949 -18.156 1.00 98.38 296 TRP A N 1
ATOM 2175 C CA . TRP A 1 296 ? -0.231 11.533 -17.848 1.00 98.38 296 TRP A CA 1
ATOM 2176 C C . TRP A 1 296 ? -0.552 10.592 -19.020 1.00 98.38 296 TRP A C 1
ATOM 2178 O O . TRP A 1 296 ? 0.075 9.544 -19.160 1.00 98.38 296 TRP A O 1
ATOM 2188 N N . GLY A 1 297 ? -1.403 11.027 -19.956 1.00 98.31 297 GLY A N 1
ATOM 2189 C CA . GLY A 1 297 ? -1.615 10.342 -21.238 1.00 98.31 297 GLY A CA 1
ATOM 2190 C C . GLY A 1 297 ? -0.363 10.230 -22.126 1.00 98.31 297 GLY A C 1
ATOM 2191 O O . GLY A 1 297 ? -0.339 9.414 -23.046 1.00 98.31 297 GLY A O 1
ATOM 2192 N N . LEU A 1 298 ? 0.698 11.004 -21.859 1.00 98.69 298 LEU A N 1
ATOM 2193 C CA . LEU A 1 298 ? 1.997 10.835 -22.520 1.00 98.69 298 LEU A CA 1
ATOM 2194 C C . LEU A 1 298 ? 2.685 9.532 -22.094 1.00 98.69 298 LEU A C 1
ATOM 2196 O O . LEU A 1 298 ? 3.338 8.894 -22.917 1.00 98.69 298 LEU A O 1
ATOM 2200 N N . THR A 1 299 ? 2.526 9.124 -20.833 1.00 98.75 299 THR A N 1
ATOM 2201 C CA . THR A 1 299 ? 3.086 7.870 -20.313 1.00 98.75 299 THR A CA 1
ATOM 2202 C C . THR A 1 299 ? 2.299 6.669 -20.842 1.00 98.75 299 THR A C 1
ATOM 2204 O O . THR A 1 299 ? 2.916 5.709 -21.295 1.00 98.75 299 THR A O 1
ATOM 2207 N N . ASP A 1 300 ? 0.965 6.763 -20.948 1.00 98.50 300 ASP A N 1
ATOM 2208 C CA . ASP A 1 300 ? 0.150 5.755 -21.653 1.00 98.50 300 ASP A CA 1
ATOM 2209 C C . ASP A 1 300 ? 0.627 5.546 -23.106 1.00 98.50 300 ASP A C 1
ATOM 2211 O O . ASP A 1 300 ? 0.791 4.416 -23.571 1.00 98.50 300 ASP A O 1
ATOM 2215 N N . ALA A 1 301 ? 0.881 6.644 -23.829 1.00 98.69 301 ALA A N 1
ATOM 2216 C CA . ALA A 1 301 ? 1.372 6.599 -25.205 1.00 98.69 301 ALA A CA 1
ATOM 2217 C C . ALA A 1 301 ? 2.791 6.007 -25.308 1.00 98.69 301 ALA A C 1
ATOM 2219 O O . ALA A 1 301 ? 3.096 5.321 -26.284 1.00 98.69 301 ALA A O 1
ATOM 2220 N N . ALA A 1 302 ? 3.643 6.233 -24.303 1.00 98.75 302 ALA A N 1
ATOM 2221 C CA . ALA A 1 302 ? 4.974 5.639 -24.236 1.00 98.75 302 ALA A CA 1
ATOM 2222 C C . ALA A 1 302 ? 4.918 4.115 -24.031 1.00 98.75 302 ALA A C 1
ATOM 2224 O O . ALA A 1 302 ? 5.623 3.396 -24.737 1.00 98.75 302 ALA A O 1
ATOM 2225 N N . TYR A 1 303 ? 4.035 3.603 -23.163 1.00 98.75 303 TYR A N 1
ATOM 2226 C CA . TYR A 1 303 ? 3.820 2.154 -23.033 1.00 98.75 303 TYR A CA 1
ATOM 2227 C C . TYR A 1 303 ? 3.253 1.534 -24.311 1.00 98.75 303 TYR A C 1
ATOM 2229 O O . TYR A 1 303 ? 3.742 0.497 -24.755 1.00 98.75 303 TYR A O 1
ATOM 2237 N N . ALA A 1 304 ? 2.288 2.189 -24.964 1.00 98.56 304 ALA A N 1
ATOM 2238 C CA . ALA A 1 304 ? 1.767 1.727 -26.251 1.00 98.56 304 ALA A CA 1
ATOM 2239 C C . ALA A 1 304 ? 2.869 1.607 -27.327 1.00 98.56 304 ALA A C 1
ATOM 2241 O O . ALA A 1 304 ? 2.855 0.661 -28.115 1.00 98.56 304 ALA A O 1
ATOM 2242 N N . GLN A 1 305 ? 3.844 2.524 -27.334 1.00 98.62 305 GLN A N 1
ATOM 2243 C CA . GLN A 1 305 ? 5.017 2.436 -28.207 1.00 98.62 305 GLN A CA 1
ATOM 2244 C C . GLN A 1 305 ? 5.975 1.311 -27.778 1.00 98.62 305 GLN A C 1
ATOM 2246 O O . GLN A 1 305 ? 6.407 0.542 -28.630 1.00 98.62 305 GLN A O 1
ATOM 2251 N N . ALA A 1 306 ? 6.255 1.151 -26.480 1.00 98.62 306 ALA A N 1
ATOM 2252 C CA . ALA A 1 306 ? 7.132 0.092 -25.969 1.00 98.62 306 ALA A CA 1
ATOM 2253 C C . ALA A 1 306 ? 6.618 -1.322 -26.309 1.00 98.62 306 ALA A C 1
ATOM 2255 O O . ALA A 1 306 ? 7.394 -2.182 -26.730 1.00 98.62 306 ALA A O 1
ATOM 2256 N N . TYR A 1 307 ? 5.305 -1.559 -26.223 1.00 98.62 307 TYR A N 1
ATOM 2257 C CA . TYR A 1 307 ? 4.691 -2.805 -26.700 1.00 98.62 307 TYR A CA 1
ATOM 2258 C C . TYR A 1 307 ? 4.825 -2.995 -28.218 1.00 98.62 307 TYR A C 1
ATOM 2260 O O . TYR A 1 307 ? 5.106 -4.102 -28.677 1.00 98.62 307 TYR A O 1
ATOM 2268 N N . ALA A 1 308 ? 4.680 -1.927 -29.010 1.00 98.38 308 ALA A N 1
ATOM 2269 C CA . ALA A 1 308 ? 4.871 -1.994 -30.460 1.00 98.38 308 ALA A CA 1
ATOM 2270 C C . ALA A 1 308 ? 6.333 -2.282 -30.859 1.00 98.38 308 ALA A C 1
ATOM 2272 O O . ALA A 1 308 ? 6.565 -3.014 -31.821 1.00 98.38 308 ALA A O 1
ATOM 2273 N N . ASP A 1 309 ? 7.303 -1.740 -30.116 1.00 98.31 309 ASP A N 1
ATOM 2274 C CA . ASP A 1 309 ? 8.740 -1.905 -30.368 1.00 98.31 309 ASP A CA 1
ATOM 2275 C C . ASP A 1 309 ? 9.268 -3.277 -29.916 1.00 98.31 309 ASP A C 1
ATOM 2277 O O . ASP A 1 309 ? 10.129 -3.866 -30.575 1.00 98.31 309 ASP A O 1
ATOM 2281 N N . THR A 1 310 ? 8.756 -3.807 -28.801 1.00 98.25 310 THR A N 1
ATOM 2282 C CA . THR A 1 310 ? 9.140 -5.129 -28.272 1.00 98.25 310 THR A CA 1
ATOM 2283 C C . THR A 1 310 ? 8.400 -6.282 -28.949 1.00 98.25 310 THR A C 1
ATOM 2285 O O . THR A 1 310 ? 8.942 -7.383 -29.039 1.00 98.25 310 THR A O 1
ATOM 2288 N N . GLY A 1 311 ? 7.174 -6.047 -29.430 1.00 97.94 311 GLY A N 1
ATOM 2289 C CA . GLY A 1 311 ? 6.287 -7.082 -29.966 1.00 97.94 311 GLY A CA 1
ATOM 2290 C C . GLY A 1 311 ? 5.606 -7.947 -28.897 1.00 97.94 311 GLY A C 1
ATOM 2291 O O . GLY A 1 311 ? 4.977 -8.946 -29.250 1.00 97.94 311 GLY A O 1
ATOM 2292 N N . VAL A 1 312 ? 5.723 -7.588 -27.612 1.00 97.62 312 VAL A N 1
ATOM 2293 C CA . VAL A 1 312 ? 4.989 -8.242 -26.516 1.00 97.62 312 VAL A CA 1
ATOM 2294 C C . VAL A 1 312 ? 3.495 -7.936 -26.652 1.00 97.62 312 VAL A C 1
ATOM 2296 O O . VAL A 1 312 ? 3.100 -6.849 -27.074 1.00 97.62 312 VAL A O 1
ATOM 2299 N N . VAL A 1 313 ? 2.645 -8.896 -26.288 1.00 96.88 313 VAL A N 1
ATOM 2300 C CA . VAL A 1 313 ? 1.198 -8.670 -26.216 1.00 96.88 313 VAL A CA 1
ATOM 2301 C C . VAL A 1 313 ? 0.860 -8.045 -24.864 1.00 96.88 313 VAL A C 1
ATOM 2303 O O . VAL A 1 313 ? 1.180 -8.603 -23.817 1.00 96.88 313 VAL A O 1
ATOM 2306 N N . ARG A 1 314 ? 0.187 -6.893 -24.905 1.00 96.94 314 ARG A N 1
ATOM 2307 C CA . ARG A 1 314 ? -0.477 -6.299 -23.746 1.00 96.94 314 ARG A CA 1
ATOM 2308 C C . ARG A 1 314 ? -1.850 -6.944 -23.587 1.00 96.94 314 ARG A C 1
ATOM 2310 O O . ARG A 1 314 ? -2.732 -6.696 -24.410 1.00 96.94 314 ARG A O 1
ATOM 2317 N N . ASP A 1 315 ? -2.014 -7.763 -22.561 1.00 95.00 315 ASP A N 1
ATOM 2318 C CA . ASP A 1 315 ? -3.253 -8.474 -22.252 1.00 95.00 315 ASP A CA 1
ATOM 2319 C C . ASP A 1 315 ? -3.453 -8.466 -20.730 1.00 95.00 315 ASP A C 1
ATOM 2321 O O . ASP A 1 315 ? -2.669 -9.111 -20.030 1.00 95.00 315 ASP A O 1
ATOM 2325 N N . PRO A 1 316 ? -4.458 -7.735 -20.206 1.00 91.94 316 PRO A N 1
ATOM 2326 C CA . PRO A 1 316 ? -4.709 -7.682 -18.771 1.00 91.94 316 PRO A CA 1
ATOM 2327 C C . PRO A 1 316 ? -4.850 -9.083 -18.166 1.00 91.94 316 PRO A C 1
ATOM 2329 O O . PRO A 1 316 ? -4.207 -9.363 -17.168 1.00 91.94 316 PRO A O 1
ATOM 2332 N N . ALA A 1 317 ? -5.542 -10.005 -18.850 1.00 90.38 317 ALA A N 1
ATOM 2333 C CA . ALA A 1 317 ? -5.906 -11.331 -18.335 1.00 90.38 317 ALA A CA 1
ATOM 2334 C C . ALA A 1 317 ? -4.728 -12.289 -18.041 1.00 90.38 317 ALA A C 1
ATOM 2336 O O . ALA A 1 317 ? -4.952 -13.422 -17.620 1.00 90.38 317 ALA A O 1
ATOM 2337 N N . VAL A 1 318 ? -3.484 -11.879 -18.310 1.00 89.50 318 VAL A N 1
ATOM 2338 C CA . VAL A 1 318 ? -2.253 -12.613 -17.952 1.00 89.50 318 VAL A CA 1
ATOM 2339 C C . VAL A 1 318 ? -1.160 -11.705 -17.368 1.00 89.50 318 VAL A C 1
ATOM 2341 O O . VAL A 1 318 ? -0.039 -12.157 -17.125 1.00 89.50 318 VAL A O 1
ATOM 2344 N N . GLN A 1 319 ? -1.451 -10.415 -17.188 1.00 95.94 319 GLN A N 1
ATOM 2345 C CA . GLN A 1 319 ? -0.539 -9.436 -16.606 1.00 95.94 319 GLN A CA 1
ATOM 2346 C C . GLN A 1 319 ? -0.705 -9.369 -15.083 1.00 95.94 319 GLN A C 1
ATOM 2348 O O . GLN A 1 319 ? -1.604 -9.968 -14.508 1.00 95.94 319 GLN A O 1
ATOM 2353 N N . LYS A 1 320 ? 0.191 -8.641 -14.408 1.00 97.31 320 LYS A N 1
ATOM 2354 C CA . LYS A 1 320 ? 0.063 -8.397 -12.967 1.00 97.31 320 LYS A CA 1
ATOM 2355 C C . LYS A 1 320 ? -1.011 -7.360 -12.699 1.00 97.31 320 LYS A C 1
ATOM 2357 O O . LYS A 1 320 ? -1.036 -6.327 -13.367 1.00 97.31 320 LYS A O 1
ATOM 2362 N N . HIS A 1 321 ? -1.889 -7.631 -11.751 1.00 97.31 321 HIS A N 1
ATOM 2363 C CA . HIS A 1 321 ? -2.994 -6.740 -11.424 1.00 97.31 321 HIS A CA 1
ATOM 2364 C C . HIS A 1 321 ? -2.656 -5.817 -10.245 1.00 97.31 321 HIS A C 1
ATOM 2366 O O . HIS A 1 321 ? -1.558 -5.855 -9.679 1.00 97.31 321 HIS A O 1
ATOM 2372 N N . VAL A 1 322 ? -3.586 -4.921 -9.926 1.00 98.31 322 VAL A N 1
ATOM 2373 C CA . VAL A 1 322 ? -3.421 -3.862 -8.933 1.00 98.31 322 VAL A CA 1
ATOM 2374 C C . VAL A 1 322 ? -4.584 -3.884 -7.948 1.00 98.31 322 VAL A C 1
ATOM 2376 O O . VAL A 1 322 ? -5.743 -3.862 -8.354 1.00 98.31 322 VAL A O 1
ATOM 2379 N N . VAL A 1 323 ? -4.294 -3.799 -6.654 1.00 98.81 323 VAL A N 1
ATOM 2380 C CA . VAL A 1 323 ? -5.277 -3.360 -5.650 1.00 98.81 323 VAL A CA 1
ATOM 2381 C C . VAL A 1 323 ? -4.889 -1.993 -5.096 1.00 98.81 323 VAL A C 1
ATOM 2383 O O . VAL A 1 323 ? -3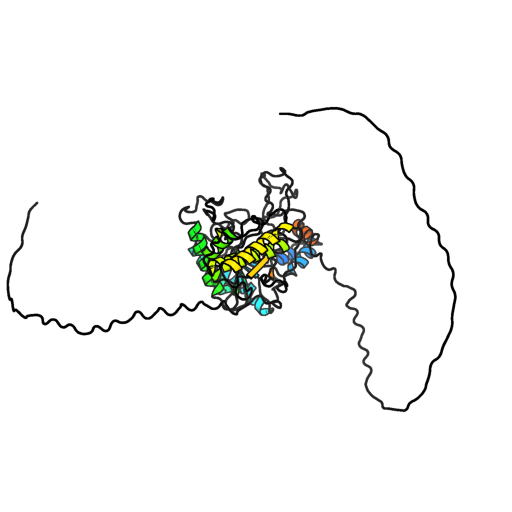.711 -1.654 -4.985 1.00 98.81 323 VAL A O 1
ATOM 2386 N N . ILE A 1 324 ? -5.874 -1.155 -4.785 1.00 98.88 324 ILE A N 1
ATOM 2387 C CA . ILE A 1 324 ? -5.632 0.242 -4.402 1.00 98.88 324 ILE A CA 1
ATOM 2388 C C . ILE A 1 324 ? -6.217 0.504 -3.020 1.00 98.88 324 ILE A C 1
ATOM 2390 O O . ILE A 1 324 ? -7.412 0.293 -2.814 1.00 98.88 324 ILE A O 1
ATOM 2394 N N . ASP A 1 325 ? -5.405 1.015 -2.091 1.00 98.94 325 ASP A N 1
ATOM 2395 C CA . ASP A 1 325 ? -5.922 1.519 -0.819 1.00 98.94 325 ASP A CA 1
ATOM 2396 C C . ASP A 1 325 ? -6.662 2.848 -1.038 1.00 98.94 325 ASP A C 1
ATOM 2398 O O . ASP A 1 325 ? -6.055 3.886 -1.316 1.00 98.94 325 ASP A O 1
ATOM 2402 N N . THR A 1 326 ? -7.986 2.817 -0.900 1.00 98.81 326 THR A N 1
ATOM 2403 C CA . THR A 1 326 ? -8.879 3.982 -0.983 1.00 98.81 326 THR A CA 1
ATOM 2404 C C . THR A 1 326 ? -9.423 4.405 0.385 1.00 98.81 326 THR A C 1
ATOM 2406 O O . THR A 1 326 ? -10.356 5.207 0.470 1.00 98.81 326 THR A O 1
ATOM 2409 N N . SER A 1 327 ? -8.842 3.898 1.479 1.00 98.69 327 SER A N 1
ATOM 2410 C CA . SER A 1 327 ? -9.262 4.174 2.862 1.00 98.69 327 SER A CA 1
ATOM 2411 C C . SER A 1 327 ? -9.431 5.661 3.170 1.00 98.69 327 SER A C 1
ATOM 2413 O O . SER A 1 327 ? -10.414 6.050 3.801 1.00 98.69 327 SER A O 1
ATOM 2415 N N . ARG A 1 328 ? -8.492 6.510 2.729 1.00 98.62 328 ARG A N 1
ATOM 2416 C CA . ARG A 1 328 ? -8.398 7.922 3.155 1.00 98.62 328 ARG A CA 1
ATOM 2417 C C . ARG A 1 328 ? -8.091 8.920 2.029 1.00 98.62 328 ARG A C 1
ATOM 2419 O O . ARG A 1 328 ? -7.816 10.088 2.302 1.00 98.62 328 ARG A O 1
ATOM 2426 N N . ASN A 1 329 ? -8.145 8.491 0.768 1.00 98.62 329 ASN A N 1
ATOM 2427 C CA . ASN A 1 329 ? -7.651 9.269 -0.373 1.00 98.62 329 ASN A CA 1
ATOM 2428 C C . ASN A 1 329 ? -8.691 10.160 -1.090 1.00 98.62 329 ASN A C 1
ATOM 2430 O O . ASN A 1 329 ? -8.367 10.789 -2.096 1.00 98.62 329 ASN A O 1
ATOM 2434 N N . GLY A 1 330 ? -9.926 10.270 -0.588 1.00 98.06 330 GLY A N 1
ATOM 2435 C CA . GLY A 1 330 ? -11.018 10.976 -1.280 1.00 98.06 330 GLY A CA 1
ATOM 2436 C C . GLY A 1 330 ? -10.796 12.484 -1.478 1.00 98.06 330 GLY A C 1
ATOM 2437 O O . GLY A 1 330 ? -11.436 13.103 -2.321 1.00 98.06 330 GLY A O 1
ATOM 2438 N N . GLN A 1 331 ? -9.880 13.089 -0.720 1.00 98.00 331 GLN A N 1
ATOM 2439 C CA . GLN A 1 331 ? -9.508 14.506 -0.843 1.00 98.00 331 GLN A CA 1
ATOM 2440 C C . GLN A 1 331 ? -8.120 14.716 -1.483 1.00 98.00 331 GLN A C 1
ATOM 2442 O O . GLN A 1 331 ? -7.636 15.850 -1.510 1.00 98.00 331 GLN A O 1
ATOM 2447 N N . GLY A 1 332 ? -7.465 13.646 -1.951 1.00 97.38 332 GLY A N 1
ATOM 2448 C CA . GLY A 1 332 ? -6.084 13.664 -2.442 1.00 97.38 332 GLY A CA 1
ATOM 2449 C C . GLY A 1 332 ? -5.023 13.850 -1.343 1.00 97.38 332 GLY A C 1
ATOM 2450 O O . GLY A 1 332 ? -5.347 13.846 -0.147 1.00 97.38 332 GLY A O 1
ATOM 2451 N N . PRO A 1 333 ? -3.743 14.024 -1.718 1.00 96.62 333 PRO A N 1
ATOM 2452 C CA . PRO A 1 333 ? -2.658 14.331 -0.791 1.00 96.62 333 PRO A CA 1
ATOM 2453 C C . PRO A 1 333 ? -2.846 15.677 -0.085 1.00 96.62 333 PRO A C 1
ATOM 2455 O O . PRO A 1 333 ? -3.508 16.587 -0.586 1.00 96.62 333 PRO A O 1
ATOM 2458 N N . TRP A 1 334 ? -2.217 15.836 1.079 1.00 96.62 334 TRP A N 1
ATOM 2459 C CA . TRP A 1 334 ? -2.186 17.118 1.778 1.00 96.62 334 TRP A CA 1
ATOM 2460 C C . TRP A 1 334 ? -0.945 17.933 1.410 1.00 96.62 334 TRP A C 1
ATOM 2462 O O . TRP A 1 334 ? 0.192 17.514 1.628 1.00 96.62 334 TRP A O 1
ATOM 2472 N N . THR A 1 335 ? -1.170 19.142 0.898 1.00 94.81 335 THR A N 1
ATOM 2473 C CA . THR A 1 335 ? -0.105 20.110 0.623 1.00 94.81 335 THR A CA 1
ATOM 2474 C C . THR A 1 335 ? 0.158 20.956 1.862 1.00 94.81 335 THR A C 1
ATOM 2476 O O . THR A 1 335 ? -0.563 21.919 2.137 1.00 94.81 335 THR A O 1
ATOM 2479 N N . ALA A 1 336 ? 1.219 20.625 2.595 1.00 93.69 336 ALA A N 1
ATOM 2480 C CA . ALA A 1 336 ? 1.677 21.423 3.726 1.00 93.69 336 ALA A CA 1
ATOM 2481 C C . ALA A 1 336 ? 1.992 22.880 3.309 1.00 93.69 336 ALA A C 1
ATOM 2483 O O . ALA A 1 336 ? 2.621 23.097 2.266 1.00 93.69 336 ALA A O 1
ATOM 2484 N N . PRO A 1 337 ? 1.617 23.902 4.107 1.00 93.19 337 PRO A N 1
ATOM 2485 C CA . PRO A 1 337 ? 1.945 25.288 3.788 1.00 93.19 337 PRO A CA 1
ATOM 2486 C C . PRO A 1 337 ? 3.472 25.505 3.711 1.00 93.19 337 PRO A C 1
ATOM 2488 O O . PRO A 1 337 ? 4.190 25.086 4.625 1.00 93.19 337 PRO A O 1
ATOM 2491 N N . PRO A 1 338 ? 4.000 26.172 2.663 1.00 92.69 338 PRO A N 1
ATOM 2492 C CA . PRO A 1 338 ? 5.442 26.310 2.465 1.00 92.69 338 PRO A CA 1
ATOM 2493 C C . PRO A 1 338 ? 6.170 26.927 3.666 1.00 92.69 338 PRO A C 1
ATOM 2495 O O . PRO A 1 338 ? 5.891 28.058 4.064 1.00 92.69 338 PRO A O 1
ATOM 2498 N N . GLY A 1 339 ? 7.132 26.185 4.221 1.00 91.81 339 GLY A N 1
ATOM 2499 C CA . GLY A 1 339 ? 7.947 26.617 5.361 1.00 91.81 339 GLY A CA 1
ATOM 2500 C C . GLY A 1 339 ? 7.254 26.568 6.729 1.00 91.81 339 GLY A C 1
ATOM 2501 O O . GLY A 1 339 ? 7.804 27.117 7.681 1.00 91.81 339 GLY A O 1
ATOM 2502 N N . ALA A 1 340 ? 6.077 25.942 6.852 1.00 91.62 340 ALA A N 1
ATOM 2503 C CA . ALA A 1 340 ? 5.383 25.805 8.137 1.00 91.62 340 ALA A CA 1
ATOM 2504 C C . ALA A 1 340 ? 6.019 24.772 9.087 1.00 91.62 340 ALA A C 1
ATOM 2506 O O . ALA A 1 340 ? 5.922 24.936 10.302 1.00 91.62 340 ALA A O 1
ATOM 2507 N N . PHE A 1 341 ? 6.682 23.741 8.551 1.00 94.19 341 PHE A N 1
ATOM 2508 C CA . PHE A 1 341 ? 7.224 22.613 9.318 1.00 94.19 341 PHE A CA 1
ATOM 2509 C C . PHE A 1 341 ? 8.666 22.285 8.887 1.00 94.19 341 PHE A C 1
ATOM 2511 O O . PHE A 1 341 ? 8.957 22.389 7.692 1.00 94.19 341 PHE A O 1
ATOM 2518 N N . PRO A 1 342 ? 9.563 21.890 9.816 1.00 93.44 342 PRO A N 1
ATOM 2519 C CA . PRO A 1 342 ? 10.895 21.369 9.489 1.00 93.44 342 PRO A CA 1
ATOM 2520 C C . PRO A 1 342 ? 10.859 20.098 8.632 1.00 93.44 342 PRO A C 1
ATOM 2522 O O . PRO A 1 342 ? 11.567 20.024 7.632 1.00 93.44 342 PRO A O 1
ATOM 2525 N N . ASP A 1 343 ? 10.004 19.144 9.004 1.00 92.81 343 ASP A N 1
ATOM 2526 C CA . ASP A 1 343 ? 9.623 17.990 8.190 1.00 92.81 343 ASP A CA 1
ATOM 2527 C C . ASP A 1 343 ? 8.093 17.974 8.127 1.00 92.81 343 ASP A C 1
ATOM 2529 O O . ASP A 1 343 ? 7.455 17.828 9.162 1.00 92.81 343 ASP A O 1
ATOM 2533 N N . PRO A 1 344 ? 7.458 18.198 6.969 1.00 93.38 344 PRO A N 1
ATOM 2534 C CA . PRO A 1 344 ? 6.005 18.211 6.895 1.00 93.38 344 PRO A CA 1
ATOM 2535 C C . PRO A 1 344 ? 5.304 16.894 7.254 1.00 93.38 344 PRO A C 1
ATOM 2537 O O . PRO A 1 344 ? 4.118 16.962 7.574 1.00 93.38 344 PRO A O 1
ATOM 2540 N N . GLU A 1 345 ? 5.974 15.733 7.178 1.00 93.81 345 GLU A N 1
ATOM 2541 C CA . GLU A 1 345 ? 5.382 14.401 7.419 1.00 93.81 345 GLU A CA 1
ATOM 2542 C C . GLU A 1 345 ? 3.993 14.257 6.744 1.00 93.81 345 GLU A C 1
ATOM 2544 O O . GLU A 1 345 ? 2.995 13.943 7.392 1.00 93.81 345 GLU A O 1
ATOM 2549 N N . VAL A 1 346 ? 3.882 14.578 5.441 1.00 94.88 346 VAL A N 1
ATOM 2550 C CA . VAL A 1 346 ? 2.574 14.772 4.756 1.00 94.88 346 VAL A CA 1
ATOM 2551 C C . VAL A 1 346 ? 1.669 13.534 4.709 1.00 94.88 346 VAL A C 1
ATOM 2553 O O . VAL A 1 346 ? 0.487 13.653 4.401 1.00 94.88 346 VAL A O 1
ATOM 2556 N N . TRP A 1 347 ? 2.226 12.366 5.012 1.00 94.94 347 TRP A N 1
ATOM 2557 C CA . TRP A 1 347 ? 1.560 11.069 5.131 1.00 94.94 347 TRP A CA 1
ATOM 2558 C C . TRP A 1 347 ? 1.098 10.757 6.568 1.00 94.94 347 TRP A C 1
ATOM 2560 O O . TRP A 1 347 ? 0.272 9.874 6.756 1.00 94.94 347 TRP A O 1
ATOM 2570 N N . CYS A 1 348 ? 1.589 11.470 7.586 1.00 96.88 348 CYS A N 1
ATOM 2571 C CA . CYS A 1 348 ? 1.263 11.214 8.988 1.00 96.88 348 CYS A CA 1
ATOM 2572 C C . CYS A 1 348 ? 0.083 12.088 9.428 1.00 96.88 348 CYS A C 1
ATOM 2574 O O . CYS A 1 348 ? 0.228 13.312 9.533 1.00 96.88 348 CYS A O 1
ATOM 2576 N N . ASN A 1 349 ? -1.089 11.476 9.640 1.00 97.69 349 ASN A N 1
ATOM 2577 C CA . ASN A 1 349 ? -2.349 12.113 10.044 1.00 97.69 349 ASN A CA 1
ATOM 2578 C C . ASN A 1 349 ? -2.647 13.498 9.411 1.00 97.69 349 ASN A C 1
ATOM 2580 O O . ASN A 1 349 ? -3.167 14.364 10.121 1.00 97.69 349 ASN A O 1
ATOM 2584 N N . PRO A 1 350 ? -2.359 13.788 8.126 1.00 97.38 350 PRO A N 1
ATOM 2585 C CA . PRO A 1 350 ? -2.659 15.095 7.537 1.00 97.38 350 PRO A CA 1
ATOM 2586 C C . PRO A 1 350 ? -4.115 15.543 7.790 1.00 97.38 350 PRO A C 1
ATOM 2588 O O . PRO A 1 350 ? -5.022 14.705 7.757 1.00 97.38 350 PRO A O 1
ATOM 2591 N N . PRO A 1 351 ? -4.371 16.838 8.053 1.00 97.00 351 PRO A N 1
ATOM 2592 C CA . PRO A 1 351 ? -5.725 17.368 8.212 1.00 97.00 351 PRO A CA 1
ATOM 2593 C C . PRO A 1 351 ? -6.488 17.449 6.879 1.00 97.00 351 PRO A C 1
ATOM 2595 O O . PRO A 1 351 ? -5.937 17.283 5.784 1.00 97.00 351 PRO A O 1
ATOM 2598 N N . ASP A 1 352 ? -7.788 17.725 6.976 1.00 97.00 352 ASP A N 1
ATOM 2599 C CA . ASP A 1 352 ? -8.716 17.932 5.860 1.00 97.00 352 ASP A CA 1
ATOM 2600 C C . ASP A 1 352 ? -8.860 16.721 4.909 1.00 97.00 352 ASP A C 1
ATOM 2602 O O . ASP A 1 352 ? -9.252 16.884 3.750 1.00 97.00 352 ASP A O 1
ATOM 2606 N N . ARG A 1 353 ? -8.514 15.501 5.345 1.00 97.75 353 ARG A N 1
ATOM 2607 C CA . ARG A 1 353 ? -8.611 14.284 4.514 1.00 97.75 353 ARG A CA 1
ATOM 2608 C C . ARG A 1 353 ? -9.989 13.631 4.609 1.00 97.75 353 ARG A C 1
ATOM 2610 O O . ARG A 1 353 ? -10.714 13.815 5.580 1.00 97.75 353 ARG A O 1
ATOM 2617 N N . GLY A 1 354 ? -10.353 12.848 3.594 1.00 98.00 354 GLY A N 1
ATOM 2618 C CA . GLY A 1 354 ? -11.672 12.224 3.460 1.00 98.00 354 GLY A CA 1
ATOM 2619 C C . GLY A 1 354 ? -11.585 10.765 3.028 1.00 98.00 354 GLY A C 1
ATOM 2620 O O . GLY A 1 354 ? -10.703 10.420 2.248 1.00 98.00 354 GLY A O 1
ATOM 2621 N N . LEU A 1 355 ? -12.522 9.919 3.472 1.00 98.62 355 LEU A N 1
ATOM 2622 C CA . LEU A 1 355 ? -12.652 8.552 2.940 1.00 98.62 355 LEU A CA 1
ATOM 2623 C C . LEU A 1 355 ? -12.750 8.583 1.409 1.00 98.62 355 LEU A C 1
ATOM 2625 O O . LEU A 1 355 ? -13.532 9.377 0.878 1.00 98.62 355 LEU A O 1
ATOM 2629 N N . GLY A 1 356 ? -12.010 7.713 0.726 1.00 98.31 356 GLY A N 1
ATOM 2630 C CA . GLY A 1 356 ? -12.098 7.540 -0.722 1.00 98.31 356 GLY A CA 1
ATOM 2631 C C . GLY A 1 356 ? -13.267 6.661 -1.156 1.00 98.31 356 GLY A C 1
ATOM 2632 O O . GLY A 1 356 ? -14.280 6.520 -0.453 1.00 98.31 356 GLY A O 1
ATOM 2633 N N . GLU A 1 357 ? -13.110 6.022 -2.315 1.00 97.62 357 GLU A N 1
ATOM 2634 C CA . GLU A 1 357 ? -14.036 4.984 -2.770 1.00 97.62 357 GLU A CA 1
ATOM 2635 C C . GLU A 1 357 ? -14.196 3.876 -1.723 1.00 97.62 357 GLU A C 1
ATOM 2637 O O . GLU A 1 357 ? -13.301 3.606 -0.914 1.00 97.62 357 GLU A O 1
ATOM 2642 N N . ARG A 1 358 ? -15.388 3.276 -1.682 1.00 97.31 358 ARG A N 1
ATOM 2643 C CA . ARG A 1 358 ? -15.686 2.195 -0.732 1.00 97.31 358 ARG A CA 1
ATOM 2644 C C . ARG A 1 358 ? -15.110 0.868 -1.230 1.00 97.31 358 ARG A C 1
ATOM 2646 O O . ARG A 1 358 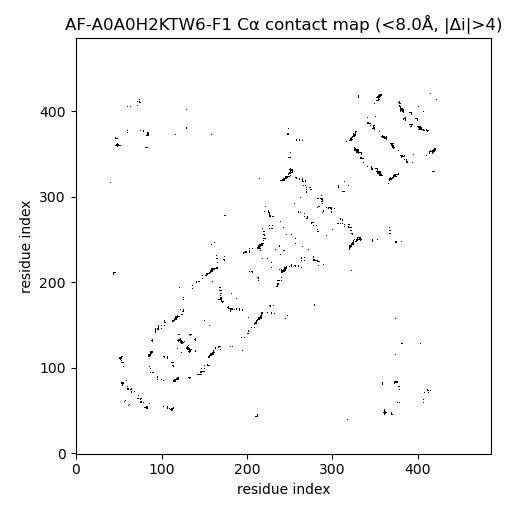? -15.007 0.708 -2.444 1.00 97.31 358 ARG A O 1
ATOM 2653 N N . PRO A 1 359 ? -14.781 -0.073 -0.323 1.00 98.06 359 PRO A N 1
ATOM 2654 C CA . PRO A 1 359 ? -14.216 -1.354 -0.716 1.00 98.06 359 PRO A CA 1
ATOM 2655 C C . PRO A 1 359 ? -15.123 -2.079 -1.710 1.00 98.06 359 PRO A C 1
ATOM 2657 O O . PRO A 1 359 ? -16.320 -2.235 -1.452 1.00 98.06 359 PRO A O 1
ATOM 2660 N N . THR A 1 360 ? -14.565 -2.479 -2.849 1.00 96.88 360 THR A N 1
ATOM 2661 C CA . THR A 1 360 ? -15.282 -3.147 -3.942 1.00 96.88 360 THR A CA 1
ATOM 2662 C C . THR A 1 360 ? -14.297 -3.843 -4.871 1.00 96.88 360 THR A C 1
ATOM 2664 O O . THR A 1 360 ? -13.194 -3.341 -5.082 1.00 96.88 360 THR A O 1
ATOM 2667 N N . THR A 1 361 ? -14.724 -4.958 -5.460 1.00 96.69 361 THR A N 1
ATOM 2668 C CA . THR A 1 361 ? -14.019 -5.655 -6.544 1.00 96.69 361 THR A CA 1
ATOM 2669 C C . THR A 1 361 ? -14.646 -5.381 -7.922 1.00 96.69 361 THR A C 1
ATOM 2671 O O . THR A 1 361 ? -14.059 -5.674 -8.957 1.00 96.69 361 THR A O 1
ATOM 2674 N N . ASP A 1 362 ? -15.819 -4.734 -7.968 1.00 95.50 362 ASP A N 1
ATOM 2675 C CA . ASP A 1 362 ? -16.402 -4.165 -9.193 1.00 95.50 362 ASP A CA 1
ATOM 2676 C C . ASP A 1 362 ? -15.812 -2.764 -9.437 1.00 95.50 362 ASP A C 1
ATOM 2678 O O . ASP A 1 362 ? -16.412 -1.738 -9.104 1.00 95.50 362 ASP A O 1
ATOM 2682 N N . THR A 1 363 ? -14.568 -2.723 -9.922 1.00 95.25 363 THR A N 1
ATOM 2683 C CA . THR A 1 363 ? -13.817 -1.479 -10.192 1.00 95.25 363 THR A CA 1
ATOM 2684 C C . THR A 1 363 ? -14.130 -0.889 -11.570 1.00 95.25 363 THR A C 1
ATOM 2686 O O . THR A 1 363 ? -14.034 0.325 -11.769 1.00 95.25 363 THR A O 1
ATOM 2689 N N . GLY A 1 364 ? -14.501 -1.750 -12.525 1.00 93.62 364 GLY A N 1
ATOM 2690 C CA . GLY A 1 364 ? -14.687 -1.420 -13.937 1.00 93.62 364 GLY A CA 1
ATOM 2691 C C . GLY A 1 364 ? -13.395 -1.219 -14.743 1.00 93.62 364 GLY A C 1
ATOM 2692 O O . GLY A 1 364 ? -13.496 -0.897 -15.929 1.00 93.62 364 GLY A O 1
ATOM 2693 N N . ASP A 1 365 ? -12.209 -1.406 -14.149 1.00 95.19 365 ASP A N 1
ATOM 2694 C CA . ASP A 1 365 ? -10.911 -1.304 -14.832 1.00 95.19 365 ASP A CA 1
ATOM 2695 C C . ASP A 1 365 ? -10.250 -2.691 -14.953 1.00 95.19 365 ASP A C 1
ATOM 2697 O O . ASP A 1 365 ? -10.155 -3.401 -13.954 1.00 95.19 365 ASP A O 1
ATOM 2701 N N . PRO A 1 366 ? -9.786 -3.109 -16.147 1.00 94.69 366 PRO A N 1
ATOM 2702 C CA . PRO A 1 366 ? -9.272 -4.460 -16.362 1.00 94.69 366 PRO A CA 1
ATOM 2703 C C . PRO A 1 366 ? -7.908 -4.748 -15.714 1.00 94.69 366 PRO A C 1
ATOM 2705 O O . PRO A 1 366 ? -7.467 -5.885 -15.809 1.00 94.69 366 PRO A O 1
ATOM 2708 N N . PHE A 1 367 ? -7.227 -3.763 -15.115 1.00 95.81 367 PHE A N 1
ATOM 2709 C CA . PHE A 1 367 ? -5.982 -3.969 -14.356 1.00 95.81 367 PHE A CA 1
ATOM 2710 C C . PHE A 1 367 ? -6.158 -3.841 -12.840 1.00 95.81 367 PHE A C 1
ATOM 2712 O O . PHE A 1 367 ? -5.182 -4.023 -12.110 1.00 95.81 367 PHE A O 1
ATOM 2719 N N . VAL A 1 368 ? -7.349 -3.471 -12.357 1.00 97.81 368 VAL A N 1
ATOM 2720 C CA . VAL A 1 368 ? -7.570 -3.156 -10.942 1.00 97.81 368 VAL A CA 1
ATOM 2721 C C . VAL A 1 368 ? -8.586 -4.118 -10.344 1.00 97.81 368 VAL A C 1
ATOM 2723 O O . VAL A 1 368 ? -9.785 -3.953 -10.547 1.00 97.81 368 VAL A O 1
ATOM 2726 N N . ASP A 1 369 ? -8.113 -5.085 -9.565 1.00 97.81 369 ASP A N 1
ATOM 2727 C CA . ASP A 1 369 ? -8.964 -6.121 -8.969 1.00 97.81 369 ASP A CA 1
ATOM 2728 C C . ASP A 1 369 ? -9.861 -5.577 -7.863 1.00 97.81 369 ASP A C 1
ATOM 2730 O O . ASP A 1 369 ? -10.997 -6.017 -7.693 1.00 97.81 369 ASP A O 1
ATOM 2734 N N . ALA A 1 370 ? -9.354 -4.620 -7.081 1.00 98.38 370 ALA A N 1
ATOM 2735 C CA . ALA A 1 370 ? -10.104 -4.064 -5.968 1.00 98.38 370 ALA A CA 1
ATOM 2736 C C . ALA A 1 370 ? -9.686 -2.645 -5.580 1.00 98.38 370 ALA A C 1
ATOM 2738 O O . ALA A 1 370 ? -8.504 -2.290 -5.530 1.00 98.38 370 ALA A O 1
ATOM 2739 N N . TYR A 1 371 ? -10.684 -1.872 -5.161 1.00 98.69 371 TYR A N 1
ATOM 2740 C CA . TYR A 1 371 ? -10.488 -0.823 -4.172 1.00 98.69 371 TYR A CA 1
ATOM 2741 C C . TYR A 1 371 ? -10.643 -1.465 -2.794 1.00 98.69 371 TYR A C 1
ATOM 2743 O O . TYR A 1 371 ? -11.660 -2.098 -2.508 1.00 98.69 371 TYR A O 1
ATOM 2751 N N . LEU A 1 372 ? -9.630 -1.326 -1.945 1.00 98.81 372 LEU A N 1
ATOM 2752 C CA . LEU A 1 372 ? -9.582 -1.890 -0.599 1.00 98.81 372 LEU A CA 1
ATOM 2753 C C . LEU A 1 372 ? -9.407 -0.764 0.417 1.00 98.81 372 LEU A C 1
ATOM 2755 O O . LEU A 1 372 ? -8.881 0.300 0.105 1.00 98.81 372 LEU A O 1
ATOM 2759 N N . TRP A 1 373 ? -9.813 -1.002 1.659 1.00 98.75 373 TRP A N 1
ATOM 2760 C CA . TRP A 1 373 ? -9.378 -0.180 2.787 1.00 98.75 373 TRP A CA 1
ATOM 2761 C C . TRP A 1 373 ? -8.279 -0.952 3.509 1.00 98.75 373 TRP A C 1
ATOM 2763 O O . TRP A 1 373 ? -8.557 -1.753 4.403 1.00 98.75 373 TRP A O 1
ATOM 2773 N N . ILE A 1 374 ? -7.040 -0.768 3.041 1.00 98.81 374 ILE A N 1
ATOM 2774 C CA . ILE A 1 374 ? -5.872 -1.466 3.592 1.00 98.81 374 ILE A CA 1
ATOM 2775 C C . ILE A 1 374 ? -5.558 -0.845 4.950 1.00 98.81 374 ILE A C 1
ATOM 2777 O O . ILE A 1 374 ? -5.658 -1.521 5.970 1.00 98.81 374 ILE A O 1
ATOM 2781 N N . LYS A 1 375 ? -5.297 0.465 5.006 1.00 98.62 375 LYS A N 1
ATOM 2782 C CA . LYS A 1 375 ? -5.298 1.192 6.279 1.00 98.62 375 LYS A CA 1
ATOM 2783 C C . LYS A 1 375 ? -6.714 1.278 6.846 1.00 98.62 375 LYS A C 1
ATOM 2785 O O . LYS A 1 375 ? -7.651 1.692 6.166 1.00 98.62 375 LYS A O 1
ATOM 2790 N N . VAL A 1 376 ? -6.853 0.949 8.127 1.00 98.38 376 VAL A N 1
ATOM 2791 C CA . VAL A 1 376 ? -8.111 1.064 8.873 1.00 98.38 376 VAL A CA 1
ATOM 2792 C C . VAL A 1 376 ? -8.437 2.554 9.104 1.00 98.38 376 VAL A C 1
ATOM 2794 O O . VAL A 1 376 ? -7.676 3.245 9.792 1.00 98.38 376 VAL A O 1
ATOM 2797 N N . PRO A 1 377 ? -9.536 3.105 8.546 1.00 98.25 377 PRO A N 1
ATOM 2798 C CA . PRO A 1 377 ? -9.851 4.520 8.721 1.00 98.25 377 PRO A CA 1
ATOM 2799 C C . PRO A 1 377 ? -10.213 4.838 10.175 1.00 98.25 377 PRO A C 1
ATOM 2801 O O . PRO A 1 377 ? -11.088 4.201 10.757 1.00 98.25 377 PRO A O 1
ATOM 2804 N N . GLY A 1 378 ? -9.580 5.866 10.743 1.00 97.50 378 GLY A N 1
ATOM 2805 C CA . GLY A 1 378 ? -9.740 6.228 12.153 1.00 97.50 378 GLY A CA 1
ATOM 2806 C C . GLY A 1 378 ? -8.656 5.662 13.071 1.00 97.50 378 GLY A C 1
ATOM 2807 O O . GLY A 1 378 ? -8.605 6.060 14.230 1.00 97.50 378 GLY A O 1
ATOM 2808 N N . GLU A 1 379 ? -7.751 4.810 12.585 1.00 98.31 379 GLU A N 1
ATOM 2809 C CA . GLU A 1 379 ? -6.499 4.519 13.289 1.00 98.31 379 GLU A CA 1
ATOM 2810 C C . GLU A 1 379 ? -5.416 5.543 12.934 1.00 98.31 379 GLU A C 1
ATOM 2812 O O . GLU A 1 379 ? -5.136 5.787 11.759 1.00 98.31 379 GLU A O 1
ATOM 2817 N N . SER A 1 380 ? -4.754 6.091 13.953 1.00 98.12 380 SER A N 1
ATOM 2818 C CA . SER A 1 380 ? -3.639 7.027 13.790 1.00 98.12 380 SER A CA 1
ATOM 2819 C C . SER A 1 380 ? -2.467 6.415 13.006 1.00 98.12 380 SER A C 1
ATOM 2821 O O . SER A 1 380 ? -2.221 5.204 13.055 1.00 98.12 380 SER A O 1
ATOM 2823 N N . ASP A 1 381 ? -1.728 7.264 12.299 1.00 97.06 381 ASP A N 1
ATOM 2824 C CA . ASP A 1 381 ? -0.464 6.949 11.619 1.00 97.06 381 ASP A CA 1
ATOM 2825 C C . ASP A 1 381 ? 0.746 7.066 12.551 1.00 97.06 381 ASP A C 1
ATOM 2827 O O . ASP A 1 381 ? 1.799 6.493 12.291 1.00 97.06 381 ASP A O 1
ATOM 2831 N N . GLY A 1 382 ? 0.608 7.808 13.649 1.00 95.75 382 GLY A N 1
ATOM 2832 C CA . GLY A 1 382 ? 1.717 8.141 14.527 1.00 95.75 382 GLY A CA 1
ATOM 2833 C C . GLY A 1 382 ? 1.459 9.408 15.325 1.00 95.75 382 GLY A C 1
ATOM 2834 O O . GLY A 1 382 ? 0.364 9.961 15.329 1.00 95.75 382 GLY A O 1
ATOM 2835 N N . LYS A 1 383 ? 2.502 9.882 16.008 1.00 94.81 383 LYS A N 1
ATOM 2836 C CA . LYS A 1 383 ? 2.441 11.120 16.796 1.00 94.81 383 LYS A CA 1
ATOM 2837 C C . LYS A 1 383 ? 2.587 12.400 15.965 1.00 94.81 383 LYS A C 1
ATOM 2839 O O . LYS A 1 383 ? 2.328 13.478 16.490 1.00 94.81 383 LYS A O 1
ATOM 2844 N N . CYS A 1 384 ? 3.000 12.261 14.704 1.00 95.00 384 CYS A N 1
ATOM 2845 C CA . CYS A 1 384 ? 3.032 13.300 13.677 1.00 95.00 384 CYS A CA 1
ATOM 2846 C C . CYS A 1 384 ? 3.595 14.647 14.162 1.00 95.00 384 CYS A C 1
ATOM 2848 O O . CYS A 1 384 ? 2.967 15.694 14.016 1.00 95.00 384 CYS A O 1
ATOM 2850 N N . TYR A 1 385 ? 4.783 14.632 14.778 1.00 94.44 385 TYR A N 1
ATOM 2851 C CA . TYR A 1 385 ? 5.394 15.842 15.340 1.00 94.44 385 TYR A CA 1
ATOM 2852 C C . TYR A 1 385 ? 5.906 16.822 14.276 1.00 94.44 385 TYR A C 1
ATOM 2854 O O . TYR A 1 385 ? 6.266 17.950 14.628 1.00 94.44 385 TYR A O 1
ATOM 2862 N N . ARG A 1 386 ? 5.949 16.426 12.998 1.00 94.31 386 ARG A N 1
ATOM 2863 C CA . ARG A 1 386 ? 6.366 17.252 11.851 1.00 94.31 386 ARG A CA 1
ATOM 2864 C C . ARG A 1 386 ? 7.750 17.881 12.043 1.00 94.31 386 ARG A C 1
ATOM 2866 O O . ARG A 1 386 ? 7.942 19.092 11.900 1.00 94.31 386 ARG A O 1
ATOM 2873 N N . GLY A 1 387 ? 8.707 17.065 12.486 1.00 91.94 387 GLY A N 1
ATOM 2874 C CA . GLY A 1 387 ? 10.069 17.495 12.825 1.00 91.94 387 GLY A CA 1
ATOM 2875 C C . GLY A 1 387 ? 10.182 18.484 14.001 1.00 91.94 387 GLY A C 1
ATOM 2876 O O . GLY A 1 387 ? 11.212 19.148 14.146 1.00 91.94 387 GLY A O 1
ATOM 2877 N N . THR A 1 388 ? 9.145 18.630 14.836 1.00 91.31 388 THR A N 1
ATOM 2878 C CA . THR A 1 388 ? 9.184 19.440 16.068 1.00 91.31 388 THR A CA 1
ATOM 2879 C C . THR A 1 388 ? 9.496 18.593 17.311 1.00 91.31 388 THR A C 1
ATOM 2881 O O . THR A 1 388 ? 9.615 17.374 17.246 1.00 91.31 388 THR A O 1
ATOM 2884 N N . GLY A 1 389 ? 9.633 19.236 18.477 1.00 90.75 389 GLY A N 1
ATOM 2885 C CA . GLY A 1 389 ? 9.850 18.544 19.755 1.00 90.75 389 GLY A CA 1
ATOM 2886 C C . GLY A 1 389 ? 8.598 17.911 20.382 1.00 90.75 389 GLY A C 1
ATOM 2887 O O . GLY A 1 389 ? 8.698 17.397 21.495 1.00 90.75 389 GLY A O 1
ATOM 2888 N N . GLY A 1 390 ? 7.434 17.984 19.723 1.00 91.25 390 GLY A N 1
ATOM 2889 C CA . GLY A 1 390 ? 6.154 17.529 20.274 1.00 91.25 390 GLY A CA 1
ATOM 2890 C C . GLY A 1 390 ? 5.693 18.326 21.514 1.00 91.25 390 GLY A C 1
ATOM 2891 O O . GLY A 1 390 ? 6.215 19.410 21.796 1.00 91.25 390 GLY A O 1
ATOM 2892 N N . PRO A 1 391 ? 4.693 17.828 22.270 1.00 94.19 391 PRO A N 1
ATOM 2893 C CA . PRO A 1 391 ? 3.909 16.612 22.019 1.00 94.19 391 PRO A CA 1
ATOM 2894 C C . PRO A 1 391 ? 2.732 16.818 21.046 1.00 94.19 391 PRO A C 1
ATOM 2896 O O . PRO A 1 391 ? 1.998 15.876 20.781 1.00 94.19 391 PRO A O 1
ATOM 2899 N N . LEU A 1 392 ? 2.510 18.037 20.546 1.00 95.81 392 LEU A N 1
ATOM 2900 C CA . LEU A 1 392 ? 1.406 18.336 19.629 1.00 95.81 392 LEU A CA 1
ATOM 2901 C C . LEU A 1 392 ? 1.831 18.120 18.170 1.00 95.81 392 LEU A C 1
ATOM 2903 O O . LEU A 1 392 ? 2.941 18.519 17.812 1.00 95.81 392 LEU A O 1
ATOM 2907 N N . ASP A 1 393 ? 0.930 17.611 17.324 1.00 96.19 393 ASP A N 1
ATOM 2908 C CA . ASP A 1 393 ? 1.012 17.834 15.877 1.00 96.19 393 ASP A CA 1
ATOM 2909 C C . ASP A 1 393 ? 0.750 19.335 15.627 1.00 96.19 393 ASP A C 1
ATOM 2911 O O . ASP A 1 393 ? -0.349 19.827 15.918 1.00 96.19 393 ASP A O 1
ATOM 2915 N N . PRO A 1 394 ? 1.716 20.105 15.091 1.00 95.25 394 PRO A N 1
ATOM 2916 C CA . PRO A 1 394 ? 1.533 21.530 14.828 1.00 95.25 394 PRO A CA 1
ATOM 2917 C C . PRO A 1 394 ? 0.505 21.844 13.721 1.00 95.25 394 PRO A C 1
ATOM 2919 O O . PRO A 1 394 ? 0.079 22.994 13.623 1.00 95.25 394 PRO A O 1
ATOM 2922 N N . ALA A 1 395 ? 0.095 20.870 12.900 1.00 95.44 395 ALA A N 1
ATOM 2923 C CA . ALA A 1 395 ? -0.967 21.026 11.903 1.00 95.44 395 ALA A CA 1
ATOM 2924 C C . ALA A 1 395 ? -2.378 20.851 12.495 1.00 95.44 395 ALA A C 1
ATOM 2926 O O . ALA A 1 395 ? -3.298 21.548 12.067 1.00 95.44 395 ALA A O 1
ATOM 2927 N N . ARG A 1 396 ? -2.553 19.966 13.490 1.00 95.12 396 ARG A N 1
ATOM 2928 C CA . ARG A 1 396 ? -3.847 19.725 14.166 1.00 95.12 396 ARG A CA 1
ATOM 2929 C C . ARG A 1 396 ? -4.023 20.497 15.478 1.00 95.12 396 ARG A C 1
ATOM 2931 O O . ARG A 1 396 ? -5.151 20.751 15.893 1.00 95.12 396 ARG A O 1
ATOM 2938 N N . GLY A 1 397 ? -2.930 20.893 16.132 1.00 95.56 397 GLY A N 1
ATOM 2939 C CA . GLY A 1 397 ? -2.940 21.609 17.413 1.00 95.56 397 GLY A CA 1
ATOM 2940 C C . GLY A 1 397 ? -3.285 20.741 18.632 1.00 95.56 397 GLY A C 1
ATOM 2941 O O . GLY A 1 397 ? -3.573 21.283 19.700 1.00 95.56 397 GLY A O 1
ATOM 2942 N N . ILE A 1 398 ? -3.256 19.415 18.479 1.00 96.12 398 ILE A N 1
ATOM 2943 C CA . ILE A 1 398 ? -3.540 18.406 19.509 1.00 96.12 398 ILE A CA 1
ATOM 2944 C C . ILE A 1 398 ? -2.406 17.374 19.551 1.00 96.12 398 ILE A C 1
ATOM 2946 O O . ILE A 1 398 ? -1.570 17.337 18.653 1.00 96.12 398 ILE A O 1
ATOM 2950 N N . GLU A 1 399 ? -2.344 16.566 20.608 1.00 97.06 399 GLU A N 1
ATOM 2951 C CA . GLU A 1 399 ? -1.469 15.392 20.638 1.00 97.06 399 GLU A CA 1
ATOM 2952 C C . GLU A 1 399 ? -2.198 14.223 19.969 1.00 97.06 399 GLU A C 1
ATOM 2954 O O . GLU A 1 399 ? -3.175 13.705 20.513 1.00 97.06 399 GLU A O 1
ATOM 2959 N N . ASP A 1 400 ? -1.717 13.811 18.799 1.00 97.31 400 ASP A N 1
ATOM 2960 C CA . ASP A 1 400 ? -2.275 12.681 18.060 1.00 97.31 400 ASP A CA 1
ATOM 2961 C C . ASP A 1 400 ? -2.091 11.356 18.841 1.00 97.31 400 ASP A C 1
ATOM 2963 O O . ASP A 1 400 ? -1.180 11.231 19.673 1.00 97.31 400 ASP A O 1
ATOM 2967 N N . PRO A 1 401 ? -2.925 10.323 18.625 1.00 97.38 401 PRO A N 1
ATOM 2968 C CA . PRO A 1 401 ? -2.696 8.994 19.195 1.00 97.38 401 PRO A CA 1
ATOM 2969 C C . PRO A 1 401 ? -1.443 8.326 18.605 1.00 97.38 401 PRO A C 1
ATOM 2971 O O . PRO A 1 401 ? -1.009 8.661 17.509 1.00 97.38 401 PRO A O 1
ATOM 2974 N N . ALA A 1 402 ? -0.859 7.345 19.301 1.00 96.12 402 ALA A N 1
ATOM 2975 C CA . ALA A 1 402 ? 0.210 6.525 18.712 1.00 96.12 402 ALA A CA 1
ATOM 2976 C C . ALA A 1 402 ? -0.304 5.714 17.501 1.00 96.12 402 ALA A C 1
ATOM 2978 O O . ALA A 1 402 ? -1.509 5.492 17.388 1.00 96.12 402 ALA A O 1
ATOM 2979 N N . ALA A 1 403 ? 0.594 5.256 16.622 1.00 95.44 403 ALA A N 1
ATOM 2980 C CA . ALA A 1 403 ? 0.228 4.478 15.436 1.00 95.44 403 ALA A CA 1
ATOM 2981 C C . ALA A 1 403 ? -0.683 3.281 15.790 1.00 95.44 403 ALA A C 1
ATOM 2983 O O . ALA A 1 403 ? -0.488 2.620 16.813 1.00 95.44 403 ALA A O 1
ATOM 2984 N N . GLY A 1 404 ? -1.722 3.053 14.982 1.00 94.81 404 GLY A N 1
ATOM 2985 C CA . GLY A 1 404 ? -2.734 2.010 15.208 1.00 94.81 404 GLY A CA 1
ATOM 2986 C C . GLY A 1 404 ? -3.747 2.301 16.329 1.00 94.81 404 GLY A C 1
ATOM 2987 O O . GLY A 1 404 ? -4.732 1.584 16.466 1.00 94.81 404 GLY A O 1
ATOM 2988 N N . GLN A 1 405 ? -3.563 3.349 17.142 1.00 96.81 405 GLN A N 1
ATOM 2989 C CA . GLN A 1 405 ? -4.550 3.728 18.160 1.00 96.81 405 GLN A CA 1
ATOM 2990 C C . GLN A 1 405 ? -5.698 4.539 17.552 1.00 96.81 405 GLN A C 1
ATOM 2992 O O . GLN A 1 405 ? -5.499 5.342 16.638 1.00 96.81 405 GLN A O 1
ATOM 2997 N N . TRP A 1 406 ? -6.903 4.363 18.099 1.00 98.00 406 TRP A N 1
ATOM 2998 C CA . TRP A 1 406 ? -8.101 5.038 17.602 1.00 98.00 406 TRP A CA 1
ATOM 2999 C C . TRP A 1 406 ? -8.035 6.563 17.769 1.00 98.00 406 TRP A C 1
ATOM 3001 O O . TRP A 1 406 ? -7.791 7.075 18.863 1.00 98.00 406 TRP A O 1
ATOM 3011 N N . PHE A 1 407 ? -8.334 7.282 16.690 1.00 98.38 407 PHE A N 1
ATOM 3012 C CA . PHE A 1 407 ? -8.282 8.732 16.579 1.00 98.38 407 PHE A CA 1
ATOM 3013 C C . PHE A 1 407 ? -9.669 9.290 16.232 1.00 98.38 407 PHE A C 1
ATOM 3015 O O . PHE A 1 407 ? -10.108 9.276 15.082 1.00 98.38 407 PHE A O 1
ATOM 3022 N N . VAL A 1 408 ? -10.375 9.793 17.249 1.00 98.25 408 VAL A N 1
ATOM 3023 C CA . VAL A 1 408 ? -11.767 10.264 17.133 1.00 98.25 408 VAL A CA 1
ATOM 3024 C C . VAL A 1 408 ? -11.901 11.422 16.141 1.00 98.25 408 VAL A C 1
ATOM 3026 O O . VAL A 1 408 ? -12.818 11.425 15.321 1.00 98.25 408 VAL A O 1
ATOM 3029 N N . GLU A 1 409 ? -10.988 12.387 16.198 1.00 98.38 409 GLU A N 1
ATOM 3030 C CA . GLU A 1 409 ? -10.981 13.575 15.350 1.00 98.38 409 GLU A CA 1
ATOM 3031 C C . GLU A 1 409 ? -10.755 13.200 13.880 1.00 98.38 409 GLU A C 1
ATOM 3033 O O . GLU A 1 409 ? -11.531 13.625 13.024 1.00 98.38 409 GLU A O 1
ATOM 3038 N N . GLN A 1 410 ? -9.764 12.345 13.589 1.00 98.31 410 GLN A N 1
ATOM 3039 C CA . GLN A 1 410 ? -9.517 11.849 12.231 1.00 98.31 410 GLN A CA 1
ATOM 3040 C C . GLN A 1 410 ? -10.698 11.012 11.714 1.00 98.31 410 GLN A C 1
ATOM 3042 O O . GLN A 1 410 ? -11.131 11.209 10.582 1.00 98.31 410 GLN A O 1
ATOM 3047 N N . ALA A 1 411 ? -11.265 10.111 12.525 1.00 98.38 411 ALA A N 1
ATOM 3048 C CA . ALA A 1 411 ? -12.411 9.294 12.121 1.00 98.38 411 ALA A CA 1
ATOM 3049 C C . ALA A 1 411 ? -13.624 10.154 11.712 1.00 98.38 411 ALA A C 1
ATOM 3051 O O . ALA A 1 411 ? -14.240 9.919 10.667 1.00 98.38 411 ALA A O 1
ATOM 3052 N N . ALA A 1 412 ? -13.940 11.186 12.502 1.00 98.12 412 ALA A N 1
ATOM 3053 C CA . ALA A 1 412 ? -15.021 12.125 12.210 1.00 98.12 412 ALA A CA 1
ATOM 3054 C C . ALA A 1 412 ? -14.729 12.993 10.969 1.00 98.12 412 ALA A C 1
ATOM 3056 O O . ALA A 1 412 ? -15.625 13.221 10.152 1.00 98.12 412 ALA A O 1
ATOM 3057 N N . GLU A 1 413 ? -13.484 13.449 10.802 1.00 98.00 413 GLU A N 1
ATOM 3058 C CA . GLU A 1 413 ? -13.013 14.235 9.654 1.00 98.00 413 GLU A CA 1
ATOM 3059 C C . GLU A 1 413 ? -13.101 13.440 8.343 1.00 98.00 413 GLU A C 1
ATOM 3061 O O . GLU A 1 413 ? -13.780 13.873 7.407 1.00 98.00 413 GLU A O 1
ATOM 3066 N N . LEU A 1 414 ? -12.539 12.224 8.315 1.00 98.50 414 LEU A N 1
ATOM 3067 C CA . LEU A 1 414 ? -12.587 11.309 7.171 1.00 98.50 414 LEU A CA 1
ATOM 3068 C C . LEU A 1 414 ? -14.031 11.054 6.712 1.00 98.50 414 LEU A C 1
ATOM 3070 O O . LEU A 1 414 ? -14.338 11.096 5.517 1.00 98.50 414 LEU A O 1
ATOM 3074 N N . LEU A 1 415 ? -14.938 10.822 7.666 1.00 97.75 415 LEU A N 1
ATOM 3075 C CA . LEU A 1 415 ? -16.367 10.625 7.420 1.00 97.75 415 LEU A CA 1
ATOM 3076 C C . LEU A 1 415 ? -17.089 11.886 6.925 1.00 97.75 415 LEU A C 1
ATOM 3078 O O . LEU A 1 415 ? -18.050 11.778 6.153 1.00 97.75 415 LEU A O 1
ATOM 3082 N N . ALA A 1 416 ? -16.683 13.069 7.389 1.00 97.31 416 ALA A N 1
ATOM 3083 C CA . ALA A 1 416 ? -17.267 14.348 6.994 1.00 97.31 416 ALA A CA 1
ATOM 3084 C C . ALA A 1 416 ? -16.841 14.769 5.581 1.00 97.31 416 ALA A C 1
ATOM 3086 O O . ALA A 1 416 ? -17.669 15.291 4.833 1.00 97.31 416 ALA A O 1
ATOM 3087 N N . LEU A 1 417 ? -15.586 14.499 5.215 1.00 97.81 417 LEU A N 1
ATOM 3088 C CA . LEU A 1 417 ? -14.960 14.908 3.955 1.00 97.81 417 LEU A CA 1
ATOM 3089 C C . LEU A 1 417 ? -14.913 13.793 2.897 1.00 97.81 417 LEU A C 1
ATOM 3091 O O . LEU A 1 417 ? -14.243 13.944 1.880 1.00 97.81 417 LEU A O 1
ATOM 3095 N N . ALA A 1 418 ? -15.619 12.681 3.111 1.00 98.12 418 ALA A N 1
ATOM 3096 C CA . ALA A 1 418 ? -15.637 11.542 2.196 1.00 98.12 418 ALA A CA 1
ATOM 3097 C C . ALA A 1 418 ? -16.000 11.917 0.742 1.00 98.12 418 ALA A C 1
ATOM 3099 O O . ALA A 1 418 ? -16.990 12.615 0.503 1.00 98.12 418 ALA A O 1
ATOM 3100 N N . VAL A 1 419 ? -15.252 11.372 -0.221 1.00 96.62 419 VAL A N 1
ATOM 3101 C CA . VAL A 1 419 ? -15.523 11.447 -1.664 1.00 96.62 419 VAL A CA 1
ATOM 3102 C C . VAL A 1 419 ? -15.387 10.032 -2.248 1.00 96.62 419 VAL A C 1
ATOM 3104 O O . VAL A 1 419 ? -14.302 9.467 -2.174 1.00 96.62 419 VAL A O 1
ATOM 3107 N N . PRO A 1 420 ? -16.458 9.447 -2.814 1.00 94.25 420 PRO A N 1
ATOM 3108 C CA . PRO A 1 420 ? -17.795 10.010 -2.940 1.00 94.25 420 PRO A CA 1
ATOM 3109 C C . PRO A 1 420 ? -18.455 10.252 -1.569 1.00 94.25 420 PRO A C 1
ATOM 3111 O O . PRO A 1 420 ? -18.212 9.519 -0.600 1.00 94.25 420 PRO A O 1
ATOM 3114 N N . PRO A 1 421 ? -19.309 11.288 -1.463 1.00 88.75 421 PRO A N 1
ATOM 3115 C CA . PRO A 1 421 ? -19.989 11.604 -0.217 1.00 88.75 421 PRO A CA 1
ATOM 3116 C C . PRO A 1 421 ? -20.900 10.454 0.199 1.00 88.75 421 PRO A C 1
ATOM 3118 O O . PRO A 1 421 ? -21.490 9.767 -0.641 1.00 88.75 421 PRO A O 1
ATOM 3121 N N . ARG A 1 422 ? -21.067 10.283 1.517 1.00 76.06 422 ARG A N 1
ATOM 3122 C CA . ARG A 1 422 ? -22.009 9.313 2.096 1.00 76.06 422 ARG A CA 1
ATOM 3123 C C . ARG A 1 422 ? -23.361 9.427 1.386 1.00 76.06 422 ARG A C 1
ATOM 3125 O O . ARG A 1 422 ? -24.031 10.456 1.500 1.00 76.06 422 ARG A O 1
ATOM 3132 N N . ARG A 1 423 ? -23.795 8.364 0.697 1.00 59.25 423 ARG A N 1
ATOM 3133 C CA . ARG A 1 423 ? -25.186 8.266 0.239 1.00 59.25 423 ARG A CA 1
ATOM 3134 C C . ARG A 1 423 ? -26.065 8.300 1.486 1.00 59.25 423 ARG A C 1
ATOM 3136 O O . ARG A 1 423 ? -26.032 7.374 2.292 1.00 59.25 423 ARG A O 1
ATOM 3143 N N . ALA A 1 424 ? -26.834 9.374 1.657 1.00 40.69 424 ALA A N 1
ATOM 3144 C CA . ALA A 1 424 ? -27.880 9.398 2.670 1.00 40.69 424 ALA A CA 1
ATOM 3145 C C . ALA A 1 424 ? -28.816 8.199 2.419 1.00 40.69 424 ALA A C 1
ATOM 3147 O O . ALA A 1 424 ? -29.159 7.958 1.256 1.00 40.69 424 ALA A O 1
ATOM 3148 N N . PRO A 1 425 ? -29.235 7.445 3.453 1.00 39.12 425 PRO A N 1
ATOM 3149 C CA . PRO A 1 425 ? -30.169 6.344 3.263 1.00 39.12 425 PRO A CA 1
ATOM 3150 C C . PRO A 1 425 ? -31.427 6.844 2.549 1.00 39.12 425 PRO A C 1
ATOM 3152 O O . PRO A 1 425 ? -32.038 7.821 2.993 1.00 39.12 425 PRO A O 1
ATOM 3155 N N . ASP A 1 426 ? -31.836 6.191 1.457 1.00 36.41 426 ASP A N 1
ATOM 3156 C CA . ASP A 1 426 ? -33.090 6.548 0.792 1.00 36.41 426 ASP A CA 1
ATOM 3157 C C . ASP A 1 426 ? -34.287 6.090 1.638 1.00 36.41 426 ASP A C 1
ATOM 3159 O O . ASP A 1 426 ? -34.848 5.001 1.482 1.00 36.41 426 ASP A O 1
ATOM 3163 N N . LEU A 1 427 ? -34.702 6.971 2.547 1.00 39.97 427 LEU A N 1
ATOM 3164 C CA . LEU A 1 427 ? -35.862 6.784 3.412 1.00 39.97 427 LEU A CA 1
ATOM 3165 C C . LEU A 1 427 ? -37.203 6.810 2.647 1.00 39.97 427 LEU A C 1
ATOM 3167 O O . LEU A 1 427 ? -38.255 6.686 3.273 1.00 39.97 427 LEU A O 1
ATOM 3171 N N . ARG A 1 428 ? -37.211 6.950 1.311 1.00 40.41 428 ARG A N 1
ATOM 3172 C CA . ARG A 1 428 ? -38.435 6.939 0.486 1.00 40.41 428 ARG A CA 1
ATOM 3173 C C . ARG A 1 428 ? -38.757 5.567 -0.122 1.00 40.41 428 ARG A C 1
ATOM 3175 O O . ARG A 1 428 ? -39.817 5.421 -0.728 1.00 40.41 428 ARG A O 1
ATOM 3182 N N . GLY A 1 429 ? -37.901 4.557 0.070 1.00 35.91 429 GLY A N 1
ATOM 3183 C CA . GLY A 1 429 ? -38.017 3.251 -0.596 1.00 35.91 429 GLY A CA 1
ATOM 3184 C C . GLY A 1 429 ? -38.830 2.151 0.112 1.00 35.91 429 GLY A C 1
ATOM 3185 O O . GLY A 1 429 ? -39.166 1.157 -0.529 1.00 35.91 429 GLY A O 1
ATOM 3186 N N . ARG A 1 430 ? -39.155 2.264 1.413 1.00 41.69 430 ARG A N 1
ATOM 3187 C CA . ARG A 1 430 ? -39.759 1.152 2.195 1.00 41.69 430 ARG A CA 1
ATOM 3188 C C . ARG A 1 430 ? -41.066 1.499 2.915 1.00 41.69 430 ARG A C 1
ATOM 3190 O O . ARG A 1 430 ? -41.196 1.309 4.119 1.00 41.69 430 ARG A O 1
ATOM 3197 N N . VAL A 1 431 ? -42.085 1.886 2.148 1.00 35.59 431 VAL A N 1
ATOM 3198 C CA . VAL A 1 431 ? -43.481 1.616 2.538 1.00 35.59 431 VAL A CA 1
ATOM 3199 C C . VAL A 1 431 ? -43.964 0.410 1.738 1.00 35.59 431 VAL A C 1
ATOM 3201 O O . VAL A 1 431 ? -44.456 0.545 0.618 1.00 35.59 431 VAL A O 1
ATOM 3204 N N . HIS A 1 432 ? -43.824 -0.788 2.311 1.00 36.22 432 HIS A N 1
ATOM 3205 C CA . HIS A 1 432 ? -44.542 -1.961 1.811 1.00 36.22 432 HIS A CA 1
ATOM 3206 C C . HIS A 1 432 ? -46.047 -1.692 1.941 1.00 36.22 432 HIS A C 1
ATOM 3208 O O . HIS A 1 432 ? -46.605 -1.741 3.037 1.00 36.22 432 HIS A O 1
ATOM 3214 N N . ARG A 1 433 ? -46.720 -1.418 0.818 1.00 39.34 433 ARG A N 1
ATOM 3215 C CA . ARG A 1 433 ? -48.176 -1.577 0.765 1.00 39.34 433 ARG A CA 1
ATOM 3216 C C . ARG A 1 433 ? -48.498 -3.064 0.952 1.00 39.34 433 ARG A C 1
ATOM 3218 O O . ARG A 1 433 ? -47.848 -3.884 0.297 1.00 39.34 433 ARG A O 1
ATOM 3225 N N . PRO A 1 434 ? -49.482 -3.426 1.793 1.00 33.66 434 PRO A N 1
ATOM 3226 C CA . PRO A 1 434 ? -49.980 -4.793 1.846 1.00 33.66 434 PRO A CA 1
ATOM 3227 C C . PRO A 1 434 ? -50.408 -5.253 0.448 1.00 33.66 434 PRO A C 1
ATOM 3229 O O . PRO A 1 434 ? -51.010 -4.487 -0.305 1.00 33.66 434 PRO A O 1
ATOM 3232 N N . ARG A 1 435 ? -50.087 -6.500 0.091 1.00 37.75 435 ARG A N 1
ATOM 3233 C CA . ARG A 1 435 ? -50.638 -7.131 -1.112 1.00 37.75 435 ARG A CA 1
ATOM 3234 C C . ARG A 1 435 ? -52.093 -7.495 -0.834 1.00 37.75 435 ARG A C 1
ATOM 3236 O O . ARG A 1 435 ? -52.342 -8.388 -0.027 1.00 37.75 435 ARG A O 1
ATOM 3243 N N . ASP A 1 436 ? -53.025 -6.842 -1.519 1.00 33.00 436 ASP A N 1
ATOM 3244 C CA . ASP A 1 436 ? -54.425 -7.263 -1.527 1.00 33.00 436 ASP A CA 1
ATOM 3245 C C . ASP A 1 436 ? -54.540 -8.655 -2.165 1.00 33.00 436 ASP A C 1
ATOM 3247 O O . ASP A 1 436 ? -54.286 -8.841 -3.357 1.00 33.00 436 ASP A O 1
ATOM 3251 N N . VAL A 1 437 ? -54.926 -9.645 -1.360 1.00 42.41 437 VAL A N 1
ATOM 3252 C CA . VAL A 1 437 ? -55.267 -10.988 -1.837 1.00 42.41 437 VAL A CA 1
ATOM 3253 C C . VAL A 1 437 ? -56.743 -10.986 -2.230 1.00 42.41 437 VAL A C 1
ATOM 3255 O O . VAL A 1 437 ? -57.620 -11.203 -1.398 1.00 42.41 437 VAL A O 1
ATOM 3258 N N . ALA A 1 438 ? -57.016 -10.741 -3.512 1.00 36.84 438 ALA A N 1
ATOM 3259 C CA . ALA A 1 438 ? -58.329 -10.940 -4.120 1.00 36.84 438 ALA A CA 1
ATOM 3260 C C . ALA A 1 438 ? -58.271 -12.154 -5.063 1.00 36.84 438 ALA A C 1
ATOM 3262 O O . ALA A 1 438 ? -57.431 -12.213 -5.962 1.00 36.84 438 ALA A O 1
ATOM 3263 N N . GLY A 1 439 ? -59.124 -13.149 -4.809 1.00 32.44 439 GLY A N 1
ATOM 3264 C CA . GLY A 1 439 ? -59.051 -14.464 -5.451 1.00 32.44 439 GLY A CA 1
ATOM 3265 C C . GLY A 1 439 ? -59.480 -14.496 -6.922 1.00 32.44 439 GLY A C 1
ATOM 3266 O O . GLY A 1 439 ? -60.236 -13.651 -7.398 1.00 32.44 439 GLY A O 1
ATOM 3267 N N . GLN A 1 440 ? -59.027 -15.535 -7.628 1.00 35.38 440 GLN A N 1
ATOM 3268 C CA . GLN A 1 440 ? -59.589 -15.936 -8.916 1.00 35.38 440 GLN A CA 1
ATOM 3269 C C . GLN A 1 440 ? -60.878 -16.737 -8.705 1.00 35.38 440 GLN A C 1
ATOM 3271 O O . GLN A 1 440 ? -60.817 -17.809 -8.116 1.00 35.38 440 GLN A O 1
ATOM 3276 N N . GLU A 1 441 ? -61.996 -16.288 -9.277 1.00 33.81 441 GLU A N 1
ATOM 3277 C CA . GLU A 1 441 ? -63.094 -17.150 -9.745 1.00 33.81 441 GLU A CA 1
ATOM 3278 C C . GLU A 1 441 ? -64.072 -16.343 -10.629 1.00 33.81 441 GLU A C 1
ATOM 3280 O O . GLU A 1 441 ? -64.159 -15.125 -10.503 1.00 33.81 441 GLU A O 1
ATOM 3285 N N . GLY A 1 442 ? -64.829 -17.004 -11.521 1.00 31.81 442 GLY A N 1
ATOM 3286 C CA . GLY A 1 442 ? -66.076 -16.417 -12.059 1.00 31.81 442 GLY A CA 1
ATOM 3287 C C . GLY A 1 442 ? -66.090 -15.792 -13.471 1.00 31.81 442 GLY A C 1
ATOM 3288 O O . GLY A 1 442 ? -66.378 -14.617 -13.635 1.00 31.81 442 GLY A O 1
ATOM 3289 N N . GLN A 1 443 ? -65.878 -16.619 -14.500 1.00 34.38 443 GLN A N 1
ATOM 3290 C CA . GLN A 1 443 ? -66.690 -16.716 -15.740 1.00 34.38 443 GLN A CA 1
ATOM 3291 C C . GLN A 1 443 ? -67.222 -15.461 -16.504 1.00 34.38 443 GLN A C 1
ATOM 3293 O O . GLN A 1 443 ? -68.064 -14.701 -16.047 1.00 34.38 443 GLN A O 1
ATOM 3298 N N . ARG A 1 444 ? -66.840 -15.413 -17.796 1.00 38.38 444 ARG A N 1
ATOM 3299 C CA . ARG A 1 444 ? -67.558 -14.940 -19.015 1.00 38.38 444 ARG A CA 1
ATOM 3300 C C . ARG A 1 444 ? -68.946 -14.269 -18.865 1.00 38.38 444 ARG A C 1
ATOM 3302 O O . ARG A 1 444 ? -69.873 -14.926 -18.412 1.00 38.38 444 ARG A O 1
ATOM 3309 N N . LEU A 1 445 ? -69.150 -13.127 -19.553 1.00 34.38 445 LEU A N 1
ATOM 3310 C CA . LEU A 1 445 ? -70.305 -12.877 -20.456 1.00 34.38 445 LEU A CA 1
ATOM 3311 C C . LEU A 1 445 ? -70.110 -11.631 -21.372 1.00 34.38 445 LEU A C 1
ATOM 3313 O O . LEU A 1 445 ? -69.082 -10.964 -21.322 1.00 34.38 445 LEU A O 1
ATOM 3317 N N . HIS A 1 446 ? -71.047 -11.410 -22.303 1.00 32.75 446 HIS A N 1
ATOM 3318 C CA . HIS A 1 446 ? -70.928 -10.660 -23.573 1.00 32.75 446 HIS A CA 1
ATOM 3319 C C . HIS A 1 446 ? -70.612 -9.131 -23.579 1.00 32.75 446 HIS A C 1
ATOM 3321 O O . HIS A 1 446 ? -71.067 -8.354 -22.751 1.00 32.75 446 HIS A O 1
ATOM 3327 N N . ARG A 1 447 ? -69.930 -8.732 -24.677 1.00 32.84 447 ARG A N 1
ATOM 3328 C CA . ARG A 1 447 ? -69.908 -7.446 -25.452 1.00 32.84 447 ARG A CA 1
ATOM 3329 C C . ARG A 1 447 ? -71.299 -6.771 -25.676 1.00 32.84 447 ARG A C 1
ATOM 3331 O O . ARG A 1 447 ? -72.281 -7.479 -25.474 1.00 32.84 447 ARG A O 1
ATOM 3338 N N . PRO A 1 448 ? -71.438 -5.562 -26.315 1.00 52.56 448 PRO A N 1
ATOM 3339 C CA . PRO A 1 448 ? -70.460 -4.511 -26.733 1.00 52.56 448 PRO A CA 1
ATOM 3340 C C . PRO A 1 448 ? -70.921 -3.011 -26.597 1.00 52.56 448 PRO A C 1
ATOM 3342 O O . PRO A 1 448 ? -72.082 -2.726 -26.336 1.00 52.56 448 PRO A O 1
ATOM 3345 N N . GLY A 1 449 ? -70.050 -2.041 -26.957 1.00 31.03 449 GLY A N 1
ATOM 3346 C CA . GLY A 1 449 ? -70.412 -0.656 -27.382 1.00 31.03 449 GLY A CA 1
ATOM 3347 C C . GLY A 1 449 ? -69.238 0.343 -27.245 1.00 31.03 449 GLY A C 1
ATOM 3348 O O . GLY A 1 449 ? -68.726 0.502 -26.149 1.00 31.03 449 GLY A O 1
ATOM 3349 N N . ARG A 1 450 ? -68.592 0.856 -28.316 1.00 31.86 450 ARG A N 1
ATOM 3350 C CA . ARG A 1 450 ? -68.910 2.079 -29.119 1.00 31.86 450 ARG A CA 1
ATOM 3351 C C . ARG A 1 450 ? -69.264 3.326 -28.277 1.00 31.86 450 ARG A C 1
ATOM 3353 O O . ARG A 1 450 ? -70.130 3.214 -27.429 1.00 31.86 450 ARG A O 1
ATOM 3360 N N . ALA A 1 451 ? -68.781 4.550 -28.538 1.00 35.47 451 ALA A N 1
ATOM 3361 C CA . ALA A 1 451 ? -67.714 5.108 -29.398 1.00 35.47 451 ALA A CA 1
ATOM 3362 C C . ALA A 1 451 ? -67.489 6.606 -28.991 1.00 35.47 451 ALA A C 1
ATOM 3364 O O . ALA A 1 451 ? -68.347 7.148 -28.295 1.00 35.47 451 ALA A O 1
ATOM 3365 N N . PRO A 1 452 ? -66.389 7.293 -29.376 1.00 64.69 452 PRO A N 1
ATOM 3366 C CA . PRO A 1 452 ? -66.032 8.631 -28.859 1.00 64.69 452 PRO A CA 1
ATOM 3367 C C . PRO A 1 452 ? -66.472 9.801 -29.765 1.00 64.69 452 PRO A C 1
ATOM 3369 O O . PRO A 1 452 ? -66.733 9.565 -30.942 1.00 64.69 452 PRO A O 1
ATOM 3372 N N . GLN A 1 453 ? -66.436 11.052 -29.258 1.00 36.25 453 GLN A N 1
ATOM 3373 C CA . GLN A 1 453 ? -66.215 12.324 -30.005 1.00 36.25 453 GLN A CA 1
ATOM 3374 C C . GLN A 1 453 ? -66.181 13.549 -29.040 1.00 36.25 453 GLN A C 1
ATOM 3376 O O . GLN A 1 453 ? -66.951 13.575 -28.093 1.00 36.25 453 GLN A O 1
ATOM 3381 N N . HIS A 1 454 ? -65.155 14.429 -29.084 1.00 32.72 454 HIS A N 1
ATOM 3382 C CA . HIS A 1 454 ? -65.139 15.793 -29.697 1.00 32.72 454 HIS A CA 1
ATOM 3383 C C . HIS A 1 454 ? -65.955 16.882 -28.929 1.00 32.72 454 HIS A C 1
ATOM 3385 O O . HIS A 1 454 ? -67.009 16.567 -28.407 1.00 32.72 454 HIS A O 1
ATOM 3391 N N . ARG A 1 455 ? -65.595 18.185 -28.838 1.00 35.69 455 ARG A N 1
ATOM 3392 C CA . ARG A 1 455 ? -64.493 19.030 -29.389 1.00 35.69 455 ARG A CA 1
ATOM 3393 C C . ARG A 1 455 ? -64.520 20.463 -28.765 1.00 35.69 455 ARG A C 1
ATOM 3395 O O . ARG A 1 455 ? -65.536 20.843 -28.204 1.00 35.69 455 ARG A O 1
ATOM 3402 N N . HIS A 1 456 ? -63.485 21.275 -29.065 1.00 32.31 456 HIS A N 1
ATOM 3403 C CA . HIS A 1 456 ? -63.407 22.768 -29.015 1.00 32.31 456 HIS A CA 1
ATOM 3404 C C . HIS A 1 456 ? -63.312 23.480 -27.635 1.00 32.31 456 HIS A C 1
ATOM 3406 O O . HIS A 1 456 ? -63.916 23.038 -26.672 1.00 32.31 456 HIS A O 1
ATOM 3412 N N . GLY A 1 457 ? -62.593 24.613 -27.486 1.00 30.86 457 GLY A N 1
ATOM 3413 C CA . GLY A 1 457 ? -61.627 25.266 -28.399 1.00 30.86 457 GLY A CA 1
ATOM 3414 C C . GLY A 1 457 ? -61.297 26.749 -28.078 1.00 30.86 457 GLY A C 1
ATOM 3415 O O . GLY A 1 457 ? -62.135 27.442 -27.518 1.00 30.86 457 GLY A O 1
ATOM 3416 N N . ALA A 1 458 ? -60.126 27.234 -28.546 1.00 35.59 458 ALA A N 1
ATOM 3417 C CA . ALA A 1 458 ? -59.663 28.651 -28.612 1.00 35.59 458 ALA A CA 1
ATOM 3418 C C . ALA A 1 458 ? -59.454 29.403 -27.253 1.00 35.59 458 ALA A C 1
ATOM 3420 O O . ALA A 1 458 ? -59.908 28.929 -26.225 1.00 35.59 458 ALA A O 1
ATOM 3421 N N . ALA A 1 459 ? -58.732 30.537 -27.126 1.00 34.12 459 ALA A N 1
ATOM 3422 C CA . ALA A 1 459 ? -58.097 31.456 -28.094 1.00 34.12 459 ALA A CA 1
ATOM 3423 C C . ALA A 1 459 ? -56.812 32.163 -27.541 1.00 34.12 459 ALA A C 1
ATOM 3425 O O . ALA A 1 459 ? -56.439 31.997 -26.387 1.00 34.12 459 ALA A O 1
ATOM 3426 N N . ARG A 1 460 ? -56.139 32.971 -28.388 1.00 36.91 460 ARG A N 1
ATOM 3427 C CA . ARG A 1 460 ? -54.869 33.724 -28.157 1.00 36.91 460 ARG A CA 1
ATOM 3428 C C . ARG A 1 460 ? -55.031 35.086 -27.438 1.00 36.91 460 ARG A C 1
ATOM 3430 O O . ARG A 1 460 ? -56.030 35.747 -27.710 1.00 36.91 460 ARG A O 1
ATOM 3437 N N . ARG A 1 461 ? -53.950 35.608 -26.806 1.00 37.06 461 ARG A N 1
ATOM 3438 C CA . ARG A 1 461 ? -53.209 36.895 -27.098 1.00 37.06 461 ARG A CA 1
ATOM 3439 C C . ARG A 1 461 ? -52.203 37.232 -25.954 1.00 37.06 461 ARG A C 1
ATOM 3441 O O . ARG A 1 461 ? -52.570 37.022 -24.813 1.00 37.06 461 ARG A O 1
ATOM 3448 N N . VAL A 1 462 ? -50.896 37.508 -26.154 1.00 35.16 462 VAL A N 1
ATOM 3449 C CA . VAL A 1 462 ? -50.115 38.631 -26.782 1.00 35.16 462 VAL A CA 1
ATOM 3450 C C . VAL A 1 462 ? -49.605 39.689 -25.768 1.00 35.16 462 VAL A C 1
ATOM 3452 O O . VAL A 1 462 ? -50.402 40.225 -25.010 1.00 35.16 462 VAL A O 1
ATOM 3455 N N . GLY A 1 463 ? -48.303 40.037 -25.850 1.00 31.47 463 GLY A N 1
ATOM 3456 C CA . GLY A 1 463 ? -47.597 41.127 -25.126 1.00 31.47 463 GLY A CA 1
ATOM 3457 C C . GLY A 1 463 ? -46.399 40.600 -24.305 1.00 31.47 463 GLY A C 1
ATOM 3458 O O . GLY A 1 463 ? -46.641 39.865 -23.361 1.00 31.47 463 GLY A O 1
ATOM 3459 N N . ALA A 1 464 ? -45.098 40.769 -24.596 1.00 35.16 464 ALA A N 1
ATOM 3460 C CA . ALA A 1 464 ? -44.271 41.743 -25.336 1.00 35.16 464 ALA A CA 1
ATOM 3461 C C . ALA A 1 464 ? -43.839 43.006 -24.550 1.00 35.16 464 ALA A C 1
ATOM 3463 O O . ALA A 1 464 ? -44.616 43.951 -24.466 1.00 35.16 464 ALA A O 1
ATOM 3464 N N . ALA A 1 465 ? -42.578 43.037 -24.078 1.00 33.62 465 ALA A N 1
ATOM 3465 C CA . ALA A 1 465 ? -41.676 44.208 -24.065 1.00 33.62 465 ALA A CA 1
ATOM 3466 C C . ALA A 1 465 ? -40.238 43.827 -23.621 1.00 33.62 465 ALA A C 1
ATOM 3468 O O . ALA A 1 465 ? -40.056 42.986 -22.746 1.00 33.62 465 ALA A O 1
ATOM 3469 N N . LEU A 1 466 ? -39.236 44.474 -24.223 1.00 36.47 466 LEU A N 1
ATOM 3470 C CA . LEU A 1 466 ? -37.798 44.464 -23.891 1.00 36.47 466 LEU A CA 1
ATOM 3471 C C . LEU A 1 466 ? -37.378 45.911 -23.565 1.00 36.47 466 LEU A C 1
ATOM 3473 O O . LEU A 1 466 ? -37.960 46.802 -24.176 1.00 36.47 466 LEU A O 1
ATOM 3477 N N . ASP A 1 467 ? -36.341 46.138 -22.743 1.00 35.56 467 ASP A N 1
ATOM 3478 C CA . ASP A 1 467 ? -35.184 46.998 -23.111 1.00 35.56 467 ASP A CA 1
ATOM 3479 C C . ASP A 1 467 ? -34.023 46.900 -22.076 1.00 35.56 467 ASP A C 1
ATOM 3481 O O . ASP A 1 467 ? -34.300 46.670 -20.896 1.00 35.56 467 ASP A O 1
ATOM 3485 N N . PRO A 1 468 ? -32.734 47.072 -22.454 1.00 57.00 468 PRO A N 1
ATOM 3486 C CA . PRO A 1 468 ? -31.592 47.095 -21.528 1.00 57.00 468 PRO A CA 1
ATOM 3487 C C . PRO A 1 468 ? -30.764 48.413 -21.565 1.00 57.00 468 PRO A C 1
ATOM 3489 O O . PRO A 1 468 ? -31.101 49.370 -22.252 1.00 57.00 468 PRO A O 1
ATOM 3492 N N . ARG A 1 469 ? -29.572 48.375 -20.933 1.00 40.94 469 ARG A N 1
ATOM 3493 C CA . ARG A 1 469 ? -28.396 49.288 -21.052 1.00 40.94 469 ARG A CA 1
ATOM 3494 C C . ARG A 1 469 ? -28.338 50.529 -20.141 1.00 40.94 469 ARG A C 1
ATOM 3496 O O . ARG A 1 469 ? -29.206 51.391 -20.192 1.00 40.94 469 ARG A O 1
ATOM 3503 N N . ARG A 1 470 ? -27.170 50.712 -19.496 1.00 36.34 470 ARG A N 1
ATOM 3504 C CA . ARG A 1 470 ? -26.282 51.904 -19.607 1.00 36.34 470 ARG A CA 1
ATOM 3505 C C . ARG A 1 470 ? -24.975 51.731 -18.805 1.00 36.34 470 ARG A C 1
ATOM 3507 O O . ARG A 1 470 ? -25.016 51.484 -17.609 1.00 36.34 470 ARG A O 1
ATOM 3514 N N . GLY A 1 471 ? -23.829 51.935 -19.460 1.00 30.80 471 GLY A N 1
ATOM 3515 C CA . GLY A 1 471 ? -22.640 52.574 -18.853 1.00 30.80 471 GLY A CA 1
ATOM 3516 C C . GLY A 1 471 ? -22.524 54.000 -19.427 1.00 30.80 471 GLY A C 1
ATOM 3517 O O . GLY A 1 471 ? -23.554 54.517 -19.871 1.00 30.80 471 GLY A O 1
ATOM 3518 N N . PRO A 1 472 ? -21.327 54.603 -19.599 1.00 62.12 472 PRO A N 1
ATOM 3519 C CA . PRO A 1 472 ? -20.009 54.347 -18.990 1.00 62.12 472 PRO A CA 1
ATOM 3520 C C . PRO A 1 472 ? -19.360 55.653 -18.429 1.00 62.12 472 PRO A C 1
ATOM 3522 O O . PRO A 1 472 ? -19.929 56.729 -18.584 1.00 62.12 472 PRO A O 1
ATOM 3525 N N . ALA A 1 473 ? -18.135 55.605 -17.875 1.00 35.25 473 ALA A N 1
ATOM 3526 C CA . ALA A 1 473 ? -17.213 56.764 -17.809 1.00 35.25 473 ALA A CA 1
ATOM 3527 C C . ALA A 1 473 ? -15.765 56.346 -17.465 1.00 35.25 473 ALA A C 1
ATOM 3529 O O . ALA A 1 473 ? -15.553 55.325 -16.818 1.00 35.25 473 ALA A O 1
ATOM 3530 N N . ALA A 1 474 ? -14.770 57.149 -17.861 1.00 41.19 474 ALA A N 1
ATOM 3531 C CA . ALA A 1 474 ? -13.344 56.934 -17.577 1.00 41.19 474 ALA A CA 1
ATOM 3532 C C . ALA A 1 474 ? -12.614 58.268 -17.327 1.00 41.19 474 ALA A C 1
ATOM 3534 O O . ALA A 1 474 ? -12.993 59.254 -17.951 1.00 41.19 474 ALA A O 1
ATOM 3535 N N . HIS A 1 475 ? -11.530 58.291 -16.524 1.00 35.28 475 HIS A N 1
ATOM 3536 C CA . HIS A 1 475 ? -10.380 59.202 -16.740 1.00 35.28 475 HIS A CA 1
ATOM 3537 C C . HIS A 1 475 ? -9.126 58.945 -15.854 1.00 35.28 475 HIS A C 1
ATOM 3539 O O . HIS A 1 475 ? -9.162 59.076 -14.641 1.00 35.28 475 HIS A O 1
ATOM 3545 N N . ARG A 1 476 ? -7.985 58.687 -16.523 1.00 37.47 476 ARG A N 1
ATOM 3546 C CA . ARG A 1 476 ? -6.618 59.259 -16.335 1.00 37.47 476 ARG A CA 1
ATOM 3547 C C . ARG A 1 476 ? -6.073 59.645 -14.922 1.00 37.47 476 ARG A C 1
ATOM 3549 O O . ARG A 1 476 ? -6.461 60.683 -14.405 1.00 37.47 476 ARG A O 1
ATOM 3556 N N . ARG A 1 477 ? -4.909 59.058 -14.544 1.00 38.38 477 ARG A N 1
ATOM 3557 C CA . ARG A 1 477 ? -3.497 59.583 -14.670 1.00 38.38 477 ARG A CA 1
ATOM 3558 C C . ARG A 1 477 ? -2.572 59.547 -13.411 1.00 38.38 477 ARG A C 1
ATOM 3560 O O . ARG A 1 477 ? -2.926 60.067 -12.370 1.00 38.38 477 ARG A O 1
ATOM 3567 N N . VAL A 1 478 ? -1.301 59.166 -13.667 1.00 36.16 478 VAL A N 1
ATOM 3568 C CA . VAL A 1 478 ? -0.015 59.483 -12.961 1.00 36.16 478 VAL A CA 1
ATOM 3569 C C . VAL A 1 478 ? 0.321 58.792 -11.617 1.00 36.16 478 VAL A C 1
ATOM 3571 O O . VAL A 1 478 ? -0.393 58.919 -10.636 1.00 36.16 478 VAL A O 1
ATOM 3574 N N . GLY A 1 479 ? 1.517 58.178 -11.560 1.00 31.61 479 GLY A N 1
ATOM 3575 C CA . GLY A 1 479 ? 2.237 57.700 -10.360 1.00 31.61 479 GLY A CA 1
ATOM 3576 C C . GLY A 1 479 ? 3.572 57.032 -10.759 1.00 31.61 479 GLY A C 1
ATOM 3577 O O . GLY A 1 479 ? 3.665 56.529 -11.877 1.00 31.61 479 GLY A O 1
ATOM 3578 N N . ARG A 1 480 ? 4.637 57.079 -9.935 1.00 37.69 480 ARG A N 1
ATOM 3579 C CA . ARG A 1 480 ? 6.025 56.724 -10.341 1.00 37.69 480 ARG A CA 1
ATOM 3580 C C . ARG A 1 480 ? 6.816 56.024 -9.216 1.00 37.69 480 ARG A C 1
ATOM 3582 O O . ARG A 1 480 ? 6.661 56.414 -8.068 1.00 37.69 480 ARG A O 1
ATOM 3589 N N . ALA A 1 481 ? 7.767 55.158 -9.603 1.00 37.78 481 ALA A N 1
ATOM 3590 C CA . ALA A 1 481 ? 8.837 54.540 -8.783 1.00 37.78 481 ALA A CA 1
ATOM 3591 C C . ALA A 1 481 ? 8.396 53.461 -7.752 1.00 37.78 481 ALA A C 1
ATOM 3593 O O . ALA A 1 481 ? 7.250 53.450 -7.335 1.00 37.78 481 ALA A O 1
ATOM 3594 N N . GLY A 1 482 ? 9.250 52.507 -7.343 1.00 32.97 482 GLY A N 1
ATOM 3595 C CA . GLY A 1 482 ? 10.705 52.394 -7.560 1.00 32.97 482 GLY A CA 1
ATOM 3596 C C . GLY A 1 482 ? 11.275 50.960 -7.548 1.00 32.97 482 GLY A C 1
ATOM 3597 O O . GLY A 1 482 ? 10.542 49.981 -7.590 1.00 32.97 482 GLY A O 1
ATOM 3598 N N . ARG A 1 483 ? 12.614 50.860 -7.570 1.00 42.34 483 ARG A N 1
ATOM 3599 C CA . ARG A 1 483 ? 13.402 49.618 -7.732 1.00 42.34 483 ARG A CA 1
ATOM 3600 C C . ARG A 1 483 ? 13.565 48.824 -6.429 1.00 42.34 483 ARG A C 1
ATOM 3602 O O . ARG A 1 483 ? 13.753 49.434 -5.384 1.00 42.34 483 ARG A O 1
ATOM 3609 N N . ALA A 1 484 ? 13.783 47.514 -6.563 1.00 38.56 484 ALA A N 1
ATOM 3610 C CA . ALA A 1 484 ? 14.680 46.754 -5.690 1.00 38.56 484 ALA A CA 1
ATOM 3611 C C . ALA A 1 484 ? 15.697 45.958 -6.538 1.00 38.56 484 ALA A C 1
ATOM 3613 O O . ALA A 1 484 ? 15.350 45.379 -7.566 1.00 38.56 484 ALA A O 1
ATOM 3614 N N . ARG A 1 485 ? 16.971 45.990 -6.132 1.00 50.75 485 ARG A N 1
ATOM 3615 C CA . ARG A 1 485 ? 18.065 45.122 -6.602 1.00 50.75 485 ARG A CA 1
ATOM 3616 C C . ARG A 1 485 ? 19.085 45.022 -5.469 1.00 50.75 485 ARG A C 1
ATOM 3618 O O . ARG A 1 485 ? 19.831 45.984 -5.275 1.00 50.75 485 ARG A O 1
ATOM 3625 N N . ARG A 1 486 ? 19.149 43.874 -4.807 1.00 46.22 486 ARG A N 1
ATOM 3626 C CA . ARG A 1 486 ? 20.353 43.069 -4.545 1.00 46.22 486 ARG A CA 1
ATOM 3627 C C . ARG A 1 486 ? 19.961 41.855 -3.721 1.00 46.22 486 ARG A C 1
ATOM 3629 O O . ARG A 1 486 ? 19.005 42.007 -2.936 1.00 46.22 486 ARG A O 1
#

Foldseek 3Di:
DDDDDDDDDDDDDDDDDDDDDPDDPPDPDPDPPDPDPPDAQFPQCCQDQPAAEDQDCPDPLVVVLVVDDDVLNVLSVVLSVFAEADEDADDALVVLLQVLLVVQVVQVVVRHEHEYEDAADVCAVVDDLSGHHAPALVRLLSSLLSNLNSNAQGAYEYEYHACLLVPFEQDAFPVRRTDDSHDPPDDNVPRNVRSLVSLLSNLVSQLVHNHYAYAYAQEEQVGDWLLRSLVSCVSNPQVSHLYHEYQQLHAAAPVRRLLSRVQNQLLNQLVVVFVDHSVPRAGCVPPHPVVDPVRSVVNVVVSVVSCVVGVGDDDLVRTRAYEYAQQWHQPHWDDDDPPPAPAQPRSFLAAQIARGDGWGQNPVDSRYRIHHNHDSFQFGQAQCCRNHPDCHNPRVRHGADRGRDGHSVRSVSRLVNYVVHPDDPPPPPDPDDDDDDDDDDDDDDDDDDDDDDYDDDDDDDDDDDDDDDDDDDDDDDDDDDDDDDD

Secondary structure (DSSP, 8-state):
----------------PPP-----------PPPPPP-PPPPPS--S--TT--B---TT-HHHHHHHH--HHHHHHHHHHTTS--PEEE----HHHHHHHHHHHHHHHHHHT-B-EEEE---TTBGGGSTT-B--SSHHHHHHHHHHHHHHHTTS-EEEEE-TTTTTS-TT-B-TTS-B-S---TTS-TTTHHHHHHHHHHHHHHHHTTSTTEEEEEE---TTTS-HHHHHHHHHHHTGGGSSEEEE-TT----HHHHHHHHHHHHHHHHHHHHSS--GGG--BTTTBSBTTBGGGTHHHHHHHHHHHHHH-----GGGS-EEEEE-SSBTT----PPTTS-SS--TTSS-TT-B--SPSBS--S-TTEEEEE--S-TTB------TTSS-SSBTTTTB-PPPTTSB-HHHHHHHHHS-SSPP----TTS---------------------------------------------------------